Protein AF-A0A8C0TQQ3-F1 (afdb_monomer)

Foldseek 3Di:
DFECVVVGDDDDAQFHDNDQDPPGDDRVVSLVVSLVVVLVVLVVVVVVVDQQLDAEQEDAARSLLSSQQSLLPDQGAHVAYEREQYAPPPLVVDDQAERPHPHQAHAYEYEYECAAPRNHVVRSVVRLVSNVRHHPNVRRHYYYDYPDYRDDDLERVLLVVLVVVVVDPDAPVNCVVVVVLVVLVVSLVPYPDPNSVVSSVVVNVVVVVNVDPDDDDDDDDDDDDDDDDDDDDDDDDDDDDDDDDDDDDDDDDDDDDDDDDPDDPFQDDDPDPLLLVLLVLQLVLLPAPVLLVVLVARSSRLSSLLSVLLCVVVVDPDPVSVVLSVLLSCLSNDPVCVVLSNCSSNCVQPSNNSSPDDPLRSDDPVVNVVVVVVVVVVVVVVVPPPDDFQFFQPDQDPPPRHSGKGKDWAQPDDPPDDIKIWIARPPPRDIDIDDPPPPPVVVVVVVVVVVVVVVVVVVVVVVVVVVVVVVVVVVVVVVVVVVDPDDDDDDDDPPDPPPDDDD

Secondary structure (DSSP, 8-state):
-EEGGGTTEE-S-SS-B--SSTTS-B-HHHHHHHHHHHHHHHHHHHHTT--GGG-EEEEETHHHHHHHHHHHH-SSPPSEEEEES---TTTTTS-SS--SSTTTT-EEEEEEETT-SSS-HHHHHHHHHHHHHHS-GGGEEEEEETT--SS--SSHHHHHHHHHHHHS---HHHHHHH-HHHHHHHHHHH---HHHHHHHHHHHHHHHTTTS-S-------------------------------------------------PPPPPP---HHHHHHHHHHHHHHTGGGHHHHHT--HHHHHHHHHHHHHHHH-S-SHHHHHHHHHHHHHHT-TT-HHHHHHHHTTSS-HHHHHH--TTTTS-HHHHHHHHHHHHHHHHHHHT-PPP-EEESS---TTT----EEEEEE--S-TTSPPEEEEEETTT--EEEE---SHHHHHHHHHHHHHHHHHHHHHHHHHHHHHHHHHHHHHHHHHHHHH--------PPPS--SSSS--

Sequence (503 aa):
MPITLNMNMAMPSWFDIFGLSPDSQEDEPGIKQAAENVKALIEQEVKNGIPSNRIVLGGFSQGGALSLYTALTTQQKLAGVTALSCWLPLRTSFPQGPISGVNRDISILQCHGDCDFLVPLTFASLTAEKLKTLVNPANVTFKTYEGMMHGSCQQAGALDLLKELKNIPMTLELLQSTRIGMSVNAIRKQSTDEEVTSLAKSLIKSWKKLLDGPSTDKDPEEKKKDTAITSQNSPEAREESSSSGNVSSRKDETNARDTYVSSFPRAPSTSDSVRLKCREMLAAALRTGDDYVAIGADEEELGSQIEEAIYQEIRNTDMKYKNRVRSRISNLKDAKNPNLRKNVLCGNIPPDLFARMTAEEMASDELKEMRKNLTKEAIREHQMAKTGGTQTDLFTCGKCKKKNCTYTQVQTRSADEPMTTFVVCNECGNRWKTLMPVLPFVSKLLSQLLRYILKILFILFICLFICLFLFIYFRVCAHACASEGRETRRIRIPSRLYAECKG

pLDDT: mean 76.05, std 21.2, range [22.23, 97.75]

Radius of gyration: 41.13 Å; Cα contacts (8 Å, |Δi|>4): 546; chains: 1; bounding box: 115×80×123 Å

Mean predicted aligned error: 22.71 Å

Structure (mmCIF, N/CA/C/O backbone):
data_AF-A0A8C0TQQ3-F1
#
_entry.id   AF-A0A8C0TQQ3-F1
#
loop_
_atom_site.group_PDB
_atom_site.id
_atom_site.type_symbol
_atom_site.label_atom_id
_atom_site.label_alt_id
_atom_site.label_comp_id
_atom_site.label_asym_id
_atom_site.label_entity_id
_atom_site.label_seq_id
_atom_site.pdbx_PDB_ins_code
_atom_site.Cartn_x
_atom_site.Cartn_y
_atom_site.Cartn_z
_atom_site.occupancy
_atom_site.B_iso_or_equiv
_atom_site.auth_seq_id
_atom_site.auth_comp_id
_atom_site.auth_asym_id
_atom_site.auth_atom_id
_atom_site.pdbx_PDB_model_num
ATOM 1 N N . MET A 1 1 ? -5.286 13.405 -4.743 1.00 83.75 1 MET A N 1
ATOM 2 C CA . MET A 1 1 ? -4.590 14.705 -4.893 1.00 83.75 1 MET A CA 1
ATOM 3 C C . MET A 1 1 ? -3.505 14.566 -5.961 1.00 83.75 1 MET A C 1
ATOM 5 O O . MET A 1 1 ? -3.136 13.424 -6.229 1.00 83.75 1 MET A O 1
ATOM 9 N N . PRO A 1 2 ? -3.062 15.646 -6.630 1.00 80.38 2 PRO A N 1
ATOM 10 C CA . PRO A 1 2 ? -1.910 15.576 -7.536 1.00 80.38 2 PRO A CA 1
ATOM 11 C C . PRO A 1 2 ? -0.636 15.217 -6.761 1.00 80.38 2 PRO A C 1
ATOM 13 O O . PRO A 1 2 ? -0.508 15.622 -5.608 1.00 80.38 2 PRO A O 1
ATOM 16 N N . ILE A 1 3 ? 0.263 14.450 -7.388 1.00 84.00 3 ILE A N 1
ATOM 17 C CA . ILE A 1 3 ? 1.570 14.089 -6.821 1.00 84.00 3 ILE A CA 1
ATOM 18 C C . ILE A 1 3 ? 2.698 14.625 -7.697 1.00 84.00 3 ILE A C 1
ATOM 20 O O . ILE A 1 3 ? 2.837 14.206 -8.849 1.00 84.00 3 ILE A O 1
ATOM 24 N N . THR A 1 4 ? 3.515 15.521 -7.146 1.00 79.81 4 THR A N 1
ATOM 25 C CA . THR A 1 4 ? 4.608 16.222 -7.833 1.00 79.81 4 THR A CA 1
ATOM 26 C C . THR A 1 4 ? 5.614 15.243 -8.435 1.00 79.81 4 THR A C 1
ATOM 28 O O . THR A 1 4 ? 5.936 15.347 -9.620 1.00 79.81 4 THR A O 1
ATOM 31 N N . LEU A 1 5 ? 6.038 14.228 -7.674 1.00 77.69 5 LEU A N 1
ATOM 32 C CA . LEU A 1 5 ? 6.946 13.174 -8.144 1.00 77.69 5 LEU A CA 1
ATOM 33 C C . LEU A 1 5 ? 6.415 12.439 -9.386 1.00 77.69 5 LEU A C 1
ATOM 35 O O . LEU A 1 5 ? 7.189 12.028 -10.246 1.00 77.69 5 LEU A O 1
ATOM 39 N N . ASN A 1 6 ? 5.092 12.325 -9.511 1.00 79.88 6 ASN A N 1
ATOM 40 C CA . ASN A 1 6 ? 4.419 11.654 -10.621 1.00 79.88 6 ASN A CA 1
ATOM 41 C C . ASN A 1 6 ? 3.901 12.653 -11.664 1.00 79.88 6 ASN A C 1
ATOM 43 O O . ASN A 1 6 ? 2.828 12.458 -12.235 1.00 79.88 6 ASN A O 1
ATOM 47 N N . MET A 1 7 ? 4.641 13.740 -11.905 1.00 77.19 7 MET A N 1
ATOM 48 C CA . MET A 1 7 ? 4.287 14.779 -12.882 1.00 77.19 7 MET A CA 1
ATOM 49 C C . MET A 1 7 ? 2.891 15.383 -12.637 1.00 77.19 7 MET A C 1
ATOM 51 O O . MET A 1 7 ? 2.149 15.656 -13.579 1.00 77.19 7 MET A O 1
ATOM 55 N N . ASN A 1 8 ? 2.517 15.576 -11.367 1.00 77.75 8 ASN A N 1
ATOM 56 C CA . ASN A 1 8 ? 1.208 16.077 -10.925 1.00 77.75 8 ASN A CA 1
ATOM 57 C C . ASN A 1 8 ? 0.008 15.197 -11.307 1.00 77.75 8 ASN A C 1
ATOM 59 O O . ASN A 1 8 ? -1.135 15.664 -11.306 1.00 77.75 8 ASN A O 1
ATOM 63 N N . MET A 1 9 ? 0.227 13.911 -11.591 1.00 66.88 9 MET A N 1
ATOM 64 C CA . MET A 1 9 ? -0.867 12.971 -11.814 1.00 66.88 9 MET A CA 1
ATOM 65 C C . MET A 1 9 ? -1.731 12.846 -10.552 1.00 66.88 9 MET A C 1
ATOM 67 O O . MET A 1 9 ? -1.225 12.672 -9.442 1.00 66.88 9 MET A O 1
ATOM 71 N N . ALA A 1 10 ? -3.051 12.945 -10.718 1.00 78.94 10 ALA A N 1
ATOM 72 C CA . ALA A 1 10 ? -3.991 12.804 -9.616 1.00 78.94 10 ALA A CA 1
ATOM 73 C C . ALA A 1 10 ? -4.144 11.332 -9.221 1.00 78.94 10 ALA A C 1
ATOM 75 O O . ALA A 1 10 ? -4.545 10.502 -10.035 1.00 78.94 10 ALA A O 1
ATOM 76 N N . MET A 1 11 ? -3.880 11.022 -7.954 1.00 82.88 11 MET A N 1
ATOM 77 C CA . MET A 1 11 ? -4.029 9.673 -7.408 1.00 82.88 11 MET A CA 1
ATOM 78 C C . MET A 1 11 ? -4.477 9.695 -5.936 1.00 82.88 11 MET A C 1
ATOM 80 O O . MET A 1 11 ? -4.415 10.752 -5.286 1.00 82.88 11 MET A O 1
ATOM 84 N N . PRO A 1 12 ? -4.984 8.571 -5.393 1.00 82.44 12 PRO A N 1
ATOM 85 C CA . PRO A 1 12 ? -5.230 8.433 -3.962 1.00 82.44 12 PRO A CA 1
ATOM 86 C C . PRO A 1 12 ? -3.912 8.582 -3.197 1.00 82.44 12 PRO A C 1
ATOM 88 O O . PRO A 1 12 ? -2.973 7.825 -3.421 1.00 82.44 12 PRO A O 1
ATOM 91 N N . SER A 1 13 ? -3.837 9.592 -2.338 1.00 87.50 13 SER A N 1
ATOM 92 C CA . SER A 1 13 ? -2.651 9.917 -1.547 1.00 87.50 13 SER A CA 1
ATOM 93 C C . SER A 1 13 ? -3.068 10.756 -0.340 1.00 87.50 13 SER A C 1
ATOM 95 O O . SER A 1 13 ? -4.086 11.453 -0.397 1.00 87.50 13 SER A O 1
ATOM 97 N N . TRP A 1 14 ? -2.290 10.669 0.733 1.00 91.31 14 TRP A N 1
ATOM 98 C CA . TRP A 1 14 ? -2.452 11.419 1.976 1.00 91.31 14 TRP A CA 1
ATOM 99 C C . TRP A 1 14 ? -1.813 12.809 1.914 1.00 91.31 14 TRP A C 1
ATOM 101 O O . TRP A 1 14 ? -2.380 13.753 2.452 1.00 91.31 14 TRP A O 1
ATOM 111 N N . PHE A 1 15 ? -0.649 12.923 1.274 1.00 91.94 15 PHE A N 1
ATOM 112 C CA . PHE A 1 15 ? 0.123 14.162 1.114 1.00 91.94 15 PHE A CA 1
ATOM 113 C C . PHE A 1 15 ? 0.951 14.122 -0.183 1.00 91.94 15 PHE A C 1
ATOM 115 O O . PHE A 1 15 ? 0.999 13.085 -0.855 1.00 91.94 15 PHE A O 1
ATOM 122 N N . ASP A 1 16 ? 1.560 15.237 -0.581 1.00 88.06 16 ASP A N 1
ATOM 123 C CA . ASP A 1 16 ? 2.380 15.291 -1.791 1.00 88.06 16 ASP A CA 1
ATOM 124 C C . ASP A 1 16 ? 3.770 14.671 -1.564 1.00 88.06 16 ASP A C 1
ATOM 126 O O . ASP A 1 16 ? 4.318 14.674 -0.464 1.00 88.06 16 ASP A O 1
ATOM 130 N N . ILE A 1 17 ? 4.352 14.105 -2.615 1.00 83.75 17 ILE A N 1
ATOM 131 C CA . ILE A 1 17 ? 5.692 13.527 -2.599 1.00 83.75 17 ILE A CA 1
ATOM 132 C C . ILE A 1 17 ? 6.513 14.292 -3.628 1.00 83.75 17 ILE A C 1
ATOM 134 O O . ILE A 1 17 ? 6.210 14.245 -4.820 1.00 83.75 17 ILE A O 1
ATOM 138 N N . PHE A 1 18 ? 7.561 14.984 -3.179 1.00 82.75 18 PHE A N 1
ATOM 139 C CA . PHE A 1 18 ? 8.471 15.713 -4.069 1.00 82.75 18 PHE A CA 1
ATOM 140 C C . PHE A 1 18 ? 9.628 14.833 -4.563 1.00 82.75 18 PHE A C 1
ATOM 142 O O . PHE A 1 18 ? 10.133 15.034 -5.664 1.00 82.75 18 PHE A O 1
ATOM 149 N N . GLY A 1 19 ? 10.027 13.830 -3.777 1.00 73.94 19 GLY A N 1
ATOM 150 C CA . GLY A 1 19 ? 11.124 12.919 -4.092 1.00 73.94 19 GLY A CA 1
ATOM 151 C C . GLY A 1 19 ? 11.178 11.720 -3.146 1.00 73.94 19 GLY A C 1
ATOM 152 O O . GLY A 1 19 ? 10.563 11.731 -2.083 1.00 73.94 19 GLY A O 1
ATOM 153 N N . LEU A 1 20 ? 11.910 10.679 -3.552 1.00 67.62 20 LEU A N 1
ATOM 154 C CA . LEU A 1 20 ? 12.135 9.447 -2.777 1.00 67.62 20 LEU A CA 1
ATOM 155 C C . LEU A 1 20 ? 13.588 9.334 -2.278 1.00 67.62 20 LEU A C 1
ATOM 157 O O . LEU A 1 20 ? 14.078 8.233 -2.043 1.00 67.62 20 LEU A O 1
ATOM 161 N N . SER A 1 21 ? 14.309 10.456 -2.146 1.00 68.56 21 SER A N 1
ATOM 162 C CA . SER A 1 21 ? 15.651 10.478 -1.542 1.00 68.56 21 SER A CA 1
ATOM 163 C C . SER A 1 21 ? 15.599 10.978 -0.090 1.00 68.56 21 SER A C 1
ATOM 165 O O . SER A 1 21 ? 14.713 11.764 0.244 1.00 68.56 21 SER A O 1
ATOM 167 N N . PRO A 1 22 ? 16.536 10.568 0.791 1.00 66.06 22 PRO A N 1
ATOM 168 C CA . PRO A 1 22 ? 16.544 11.010 2.190 1.00 66.06 22 PRO A CA 1
ATOM 169 C C . PRO A 1 22 ? 16.655 12.530 2.352 1.00 66.06 22 PRO A C 1
ATOM 171 O O . PRO A 1 22 ? 16.214 13.071 3.368 1.00 66.06 22 PRO A O 1
ATOM 174 N N . ASP A 1 23 ? 17.243 13.194 1.359 1.00 73.31 23 ASP A N 1
ATOM 175 C CA . ASP A 1 23 ? 17.483 14.639 1.326 1.00 73.31 23 ASP A CA 1
ATOM 176 C C . ASP A 1 23 ? 16.428 15.389 0.500 1.00 73.31 23 ASP A C 1
ATOM 178 O O . ASP A 1 23 ? 16.514 16.605 0.333 1.00 73.31 23 ASP A O 1
ATOM 182 N N . SER A 1 24 ? 15.435 14.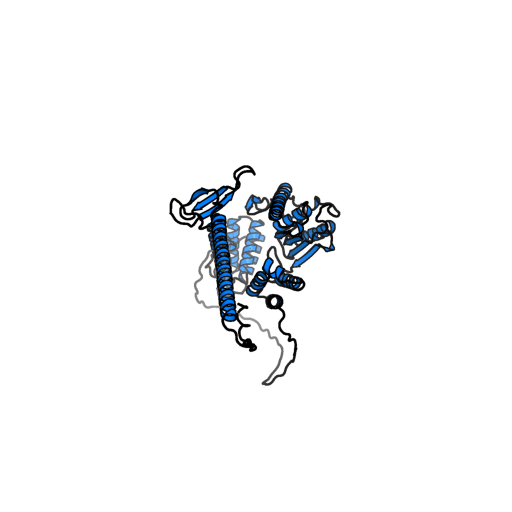674 -0.041 1.00 79.62 24 SER A N 1
ATOM 183 C CA . SER A 1 24 ? 14.310 15.297 -0.731 1.00 79.62 24 SER A CA 1
ATOM 184 C C . SER A 1 24 ? 13.514 16.152 0.248 1.00 79.62 24 SER A C 1
ATOM 186 O O . SER A 1 24 ? 13.294 15.770 1.398 1.00 79.62 24 SER A O 1
ATOM 188 N N . GLN A 1 25 ? 13.044 17.300 -0.231 1.00 85.44 25 GLN A N 1
ATOM 189 C CA . GLN A 1 25 ? 12.082 18.107 0.507 1.00 85.44 25 GLN A CA 1
ATOM 190 C C . GLN A 1 25 ? 10.802 17.290 0.755 1.00 85.44 25 GLN A C 1
ATOM 192 O O . GLN A 1 25 ? 10.347 16.557 -0.124 1.00 85.44 25 GLN A O 1
ATOM 197 N N . GLU A 1 26 ? 10.216 17.430 1.943 1.00 89.69 26 GLU A N 1
ATOM 198 C CA . GLU A 1 26 ? 8.953 16.786 2.315 1.00 89.69 26 GLU A CA 1
ATOM 199 C C . GLU A 1 26 ? 7.800 17.804 2.305 1.00 89.69 26 GLU A C 1
ATOM 201 O O . GLU A 1 26 ? 7.997 18.986 2.602 1.00 89.69 26 GLU A O 1
ATOM 206 N N . ASP A 1 27 ? 6.585 17.347 1.988 1.00 91.75 27 ASP A N 1
ATOM 207 C CA . ASP A 1 27 ? 5.353 18.145 2.065 1.00 91.75 27 ASP A CA 1
ATOM 208 C C . ASP A 1 27 ? 4.893 18.299 3.524 1.00 91.75 27 ASP A C 1
ATOM 210 O O . ASP A 1 27 ? 3.910 17.705 3.968 1.00 91.75 27 ASP A O 1
ATOM 214 N N . GLU A 1 28 ? 5.643 19.071 4.311 1.00 94.06 28 GLU A N 1
ATOM 215 C CA . GLU A 1 28 ? 5.346 19.294 5.728 1.00 94.06 28 GLU A CA 1
ATOM 216 C C . GLU A 1 28 ? 3.895 19.759 5.986 1.00 94.06 28 GLU A C 1
ATOM 218 O O . GLU A 1 28 ? 3.251 19.184 6.874 1.00 94.06 28 GLU A O 1
ATOM 223 N N . PRO A 1 29 ? 3.334 20.739 5.243 1.00 94.81 29 PRO A N 1
ATOM 224 C CA . PRO A 1 29 ? 1.943 21.147 5.420 1.00 94.81 29 PRO A CA 1
ATOM 225 C C . PRO A 1 29 ? 0.954 20.012 5.140 1.00 94.81 29 PRO A C 1
ATOM 227 O O . PRO A 1 29 ? 0.039 19.798 5.939 1.00 94.81 29 PRO A O 1
ATOM 230 N N . GLY A 1 30 ? 1.141 19.259 4.049 1.00 94.75 30 GLY A N 1
ATOM 231 C CA . GLY A 1 30 ? 0.262 18.144 3.705 1.00 94.75 30 GLY A CA 1
ATOM 232 C C . GLY A 1 30 ? 0.338 17.001 4.711 1.00 94.75 30 GLY A C 1
ATOM 233 O O . GLY A 1 30 ? -0.696 16.476 5.118 1.00 94.75 30 GLY A O 1
ATOM 234 N N . ILE A 1 31 ? 1.536 16.665 5.195 1.00 95.50 31 ILE A N 1
ATOM 235 C CA . ILE A 1 31 ? 1.746 15.633 6.222 1.00 95.50 31 ILE A CA 1
ATOM 236 C C . ILE A 1 31 ? 1.037 16.022 7.522 1.00 95.50 31 ILE A C 1
ATOM 238 O O . ILE A 1 31 ? 0.307 15.210 8.094 1.00 95.50 31 ILE A O 1
ATOM 242 N N . LYS A 1 32 ? 1.202 17.273 7.974 1.00 96.00 32 LYS A N 1
ATOM 243 C CA . LYS A 1 32 ? 0.522 17.790 9.170 1.00 96.00 32 LYS A CA 1
ATOM 244 C C . LYS A 1 32 ? -0.995 17.765 9.007 1.00 96.00 32 LYS A C 1
ATOM 246 O O . LYS A 1 32 ? -1.687 17.269 9.891 1.00 96.00 32 LYS A O 1
ATOM 251 N N . GLN A 1 33 ? -1.513 18.221 7.867 1.00 96.00 33 GLN A N 1
ATOM 252 C CA . GLN A 1 33 ? -2.950 18.205 7.591 1.00 96.00 33 GLN A CA 1
ATOM 253 C C . GLN A 1 33 ? -3.516 16.778 7.552 1.00 96.00 33 GLN A C 1
ATOM 255 O O . GLN A 1 33 ? -4.576 16.511 8.119 1.00 96.00 33 GLN A O 1
ATOM 260 N N . ALA A 1 34 ? -2.810 15.845 6.912 1.00 96.19 34 ALA A N 1
ATOM 261 C CA . ALA A 1 34 ? -3.196 14.441 6.881 1.00 96.19 34 ALA A CA 1
ATOM 262 C C . ALA A 1 34 ? -3.199 13.829 8.288 1.00 96.19 34 ALA A C 1
ATOM 264 O O . ALA A 1 34 ? -4.091 13.047 8.618 1.00 96.19 34 ALA A O 1
ATOM 265 N N . ALA A 1 35 ? -2.242 14.212 9.137 1.00 96.62 35 ALA A N 1
ATOM 266 C CA . ALA A 1 35 ? -2.162 13.730 10.509 1.00 96.62 35 ALA A CA 1
ATOM 267 C C . ALA A 1 35 ? -3.340 14.237 11.348 1.00 96.62 35 ALA A C 1
ATOM 269 O O . ALA A 1 35 ? -3.917 13.462 12.107 1.00 96.62 35 ALA A O 1
ATOM 270 N N . GLU A 1 36 ? -3.754 15.496 11.174 1.00 96.75 36 GLU A N 1
ATOM 271 C CA . GLU A 1 36 ? -4.960 16.030 11.822 1.00 96.75 36 GLU A CA 1
ATOM 272 C C . GLU A 1 36 ? -6.228 15.281 11.394 1.00 96.75 36 GLU A C 1
ATOM 274 O O . GLU A 1 36 ? -7.074 14.976 12.234 1.00 96.75 36 GLU A O 1
ATOM 279 N N . ASN A 1 37 ? -6.334 14.875 10.124 1.00 95.44 37 ASN A N 1
ATOM 280 C CA . ASN A 1 37 ? -7.456 14.047 9.673 1.00 95.44 37 ASN A CA 1
ATOM 281 C C . ASN A 1 37 ? -7.489 12.694 10.409 1.00 95.44 37 ASN A C 1
ATOM 283 O O . ASN A 1 37 ? -8.553 12.245 10.832 1.00 95.44 37 ASN A O 1
ATOM 287 N N . VAL A 1 38 ? -6.332 12.051 10.607 1.00 96.19 38 VAL A N 1
ATOM 288 C CA . VAL A 1 38 ? -6.246 10.794 11.371 1.00 96.19 38 VAL A CA 1
ATOM 289 C C . VAL A 1 38 ? -6.544 11.029 12.855 1.00 96.19 38 VAL A C 1
ATOM 291 O O . VAL A 1 38 ? -7.261 10.233 13.458 1.00 96.19 38 VAL A O 1
ATOM 294 N N . LYS A 1 39 ? -6.078 12.133 13.453 1.00 95.88 39 LYS A N 1
ATOM 295 C CA . LYS A 1 39 ? -6.419 12.501 14.841 1.00 95.88 39 LYS A CA 1
ATOM 296 C C . LYS A 1 39 ? -7.923 12.697 15.026 1.00 95.88 39 LYS A C 1
ATOM 298 O O . LYS A 1 39 ? -8.470 12.194 16.004 1.00 95.88 39 LYS A O 1
ATOM 303 N N . ALA A 1 40 ? -8.599 13.328 14.068 1.00 95.44 40 ALA A N 1
ATOM 304 C CA . ALA A 1 40 ? -10.052 13.479 14.089 1.00 95.44 40 ALA A CA 1
ATOM 305 C C . ALA A 1 40 ? -10.780 12.121 14.047 1.00 95.44 40 ALA A C 1
ATOM 307 O O . ALA A 1 40 ? -11.767 11.932 14.758 1.00 95.44 40 ALA A O 1
ATOM 308 N N . LEU A 1 41 ? -10.270 11.149 13.279 1.00 95.44 41 LEU A N 1
ATOM 309 C CA . LEU A 1 41 ? -10.802 9.780 13.283 1.00 95.44 41 LEU A CA 1
ATOM 310 C C . LEU A 1 41 ? -10.602 9.098 14.642 1.00 95.44 41 LEU A C 1
ATOM 312 O O . LEU A 1 41 ? -11.531 8.486 15.158 1.00 95.44 41 LEU A O 1
ATOM 316 N N . ILE A 1 42 ? -9.428 9.251 15.263 1.00 95.06 42 ILE A N 1
ATOM 317 C CA . ILE A 1 42 ? -9.167 8.726 16.614 1.00 95.06 42 ILE A CA 1
ATOM 318 C C . ILE A 1 42 ? -10.163 9.326 17.615 1.00 95.06 42 ILE A C 1
ATOM 320 O O . ILE A 1 42 ? -10.761 8.597 18.402 1.00 95.06 42 ILE A O 1
ATOM 324 N N . GLU A 1 43 ? -10.386 10.641 17.579 1.00 94.94 43 GLU A N 1
ATOM 325 C CA . GLU A 1 43 ? -11.382 11.303 18.429 1.00 94.94 43 GLU A CA 1
ATOM 326 C C . GLU A 1 43 ? -12.801 10.789 18.198 1.00 94.94 43 GLU A C 1
ATOM 328 O O . GLU A 1 43 ? -13.567 10.646 19.152 1.00 94.94 43 GLU A O 1
ATOM 333 N N . GLN A 1 44 ? -13.165 10.512 16.948 1.00 94.38 44 GLN A N 1
ATOM 334 C CA . GLN A 1 44 ? -14.466 9.951 16.615 1.00 94.38 44 GLN A CA 1
ATOM 335 C C . GLN A 1 44 ? -14.636 8.541 17.194 1.00 94.38 44 GLN A C 1
ATOM 337 O O . GLN A 1 44 ? -15.667 8.265 17.804 1.00 94.38 44 GLN A O 1
ATOM 342 N N . GLU A 1 45 ? -13.628 7.674 17.084 1.00 94.19 45 GLU A N 1
ATOM 343 C CA . GLU A 1 45 ? -13.671 6.333 17.683 1.00 94.19 45 GLU A CA 1
ATOM 344 C C . GLU A 1 45 ? -13.747 6.388 19.214 1.00 94.19 45 GLU A C 1
ATOM 346 O O . GLU A 1 45 ? -14.497 5.631 19.838 1.00 94.19 45 GLU A O 1
ATOM 351 N N . VAL A 1 46 ? -13.062 7.354 19.828 1.00 94.31 46 VAL A N 1
ATOM 352 C CA . VAL A 1 46 ? -13.176 7.611 21.269 1.00 94.31 46 VAL A CA 1
ATOM 353 C C . VAL A 1 46 ? -14.578 8.069 21.653 1.00 94.31 46 VAL A C 1
ATOM 355 O O . VAL A 1 46 ? -15.139 7.560 22.624 1.00 94.31 46 VAL A O 1
ATOM 358 N N . LYS A 1 47 ? -15.197 8.960 20.870 1.00 94.25 47 LYS A N 1
ATOM 359 C CA . LYS A 1 47 ? -16.600 9.368 21.064 1.00 94.25 47 LYS A CA 1
ATOM 360 C C . LYS A 1 47 ? -17.576 8.204 20.884 1.00 94.25 47 LYS A C 1
ATOM 362 O O . LYS A 1 47 ? -18.587 8.157 21.578 1.00 94.25 47 LYS A O 1
ATOM 367 N N . ASN A 1 48 ? -17.254 7.245 20.018 1.00 93.31 48 ASN A N 1
ATOM 368 C CA . ASN A 1 48 ? -18.023 6.011 19.838 1.00 93.31 48 ASN A CA 1
ATOM 369 C C . ASN A 1 48 ? -17.834 5.003 20.990 1.00 93.31 48 ASN A C 1
ATOM 371 O O . ASN A 1 48 ? -18.448 3.936 20.980 1.00 93.31 48 ASN A O 1
ATOM 375 N N . GLY A 1 49 ? -17.014 5.333 21.994 1.00 91.75 49 GLY A N 1
ATOM 376 C CA . GLY A 1 49 ? -16.813 4.531 23.197 1.00 91.75 49 GLY A CA 1
ATOM 377 C C . GLY A 1 49 ? -15.620 3.580 23.138 1.00 91.75 49 GLY A C 1
ATOM 378 O O . GLY A 1 49 ? -15.483 2.755 24.039 1.00 91.75 49 GLY A O 1
ATOM 379 N N . ILE A 1 50 ? -14.751 3.674 22.123 1.00 92.56 50 ILE A N 1
ATOM 380 C CA . ILE A 1 50 ? -13.503 2.900 22.057 1.00 92.56 50 ILE A CA 1
ATOM 381 C C . ILE A 1 50 ? -12.396 3.692 22.764 1.00 92.56 50 ILE A C 1
ATOM 383 O O . ILE A 1 50 ? -11.966 4.721 22.251 1.00 92.56 50 ILE A O 1
ATOM 387 N N . PRO A 1 51 ? -11.876 3.240 23.918 1.00 93.62 51 PRO A N 1
ATOM 388 C CA . PRO A 1 51 ? -10.792 3.941 24.599 1.00 93.62 51 PRO A CA 1
ATOM 389 C C . PRO A 1 51 ? -9.556 4.078 23.699 1.00 93.62 51 PRO A C 1
ATOM 391 O O . PRO A 1 51 ? -9.167 3.119 23.031 1.00 93.62 51 PRO A O 1
ATOM 394 N N . SER A 1 52 ? -8.894 5.237 23.716 1.00 93.19 52 SER A N 1
ATOM 395 C CA . SER A 1 52 ? -7.732 5.510 22.852 1.00 93.19 52 SER A CA 1
ATOM 396 C C . SER A 1 52 ? -6.579 4.526 23.063 1.00 93.19 52 SER A C 1
ATOM 398 O O . SER A 1 52 ? -5.945 4.094 22.102 1.00 93.19 52 SER A O 1
ATOM 400 N N . ASN A 1 53 ? -6.388 4.044 24.294 1.00 94.62 53 ASN A N 1
ATOM 401 C CA . ASN A 1 53 ? -5.406 3.011 24.633 1.00 94.62 53 ASN A CA 1
ATOM 402 C C . ASN A 1 53 ? -5.743 1.608 24.083 1.00 94.62 53 ASN A C 1
ATOM 404 O O . ASN A 1 53 ? -5.002 0.664 24.351 1.00 94.62 53 ASN A O 1
ATOM 408 N N . ARG A 1 54 ? -6.846 1.455 23.339 1.00 93.62 54 ARG A N 1
ATOM 409 C CA . ARG A 1 54 ? -7.203 0.256 22.564 1.00 93.62 54 ARG A CA 1
ATOM 410 C C . ARG A 1 54 ? -7.134 0.481 21.051 1.00 93.62 54 AR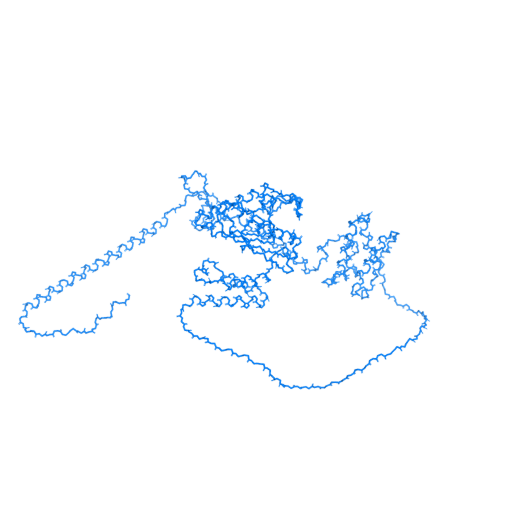G A C 1
ATOM 412 O O . ARG A 1 54 ? -7.463 -0.430 20.296 1.00 93.62 54 ARG A O 1
ATOM 419 N N . ILE A 1 55 ? -6.707 1.662 20.609 1.00 96.00 55 ILE A N 1
ATOM 420 C CA . ILE A 1 55 ? -6.595 2.019 19.195 1.00 96.00 55 ILE A CA 1
ATOM 421 C C . ILE A 1 55 ? -5.156 1.793 18.733 1.00 96.00 55 ILE A C 1
ATOM 423 O O . ILE A 1 55 ? -4.211 2.329 19.314 1.00 96.00 55 ILE A O 1
ATOM 427 N N . VAL A 1 56 ? -5.002 1.004 17.671 1.00 96.38 56 VAL A N 1
ATOM 428 C CA . VAL A 1 56 ? -3.733 0.800 16.964 1.00 96.38 56 VAL A CA 1
ATOM 429 C C . VAL A 1 56 ? -3.811 1.537 15.635 1.00 96.38 56 VAL A C 1
ATOM 431 O O . VAL A 1 56 ? -4.776 1.359 14.893 1.00 96.38 56 VAL A O 1
ATOM 434 N N . LEU A 1 57 ? -2.796 2.341 15.325 1.00 97.19 57 LEU A N 1
ATOM 435 C CA . LEU A 1 57 ? -2.652 2.927 13.993 1.00 97.19 57 LEU A CA 1
ATOM 436 C C . LEU A 1 57 ? -1.796 2.017 13.129 1.00 97.19 57 LEU A C 1
ATOM 438 O O . LEU A 1 57 ? -0.801 1.464 13.590 1.00 97.19 57 LEU A O 1
ATOM 442 N N . GLY A 1 58 ? -2.143 1.875 11.860 1.00 96.12 58 GLY A N 1
ATOM 443 C CA . GLY A 1 58 ? -1.273 1.154 10.956 1.00 96.12 58 GLY A CA 1
ATOM 444 C C . GLY A 1 58 ? -1.516 1.478 9.504 1.00 96.12 58 GLY A C 1
ATOM 445 O O . GLY A 1 58 ? -2.601 1.908 9.111 1.00 96.12 58 GLY A O 1
ATOM 446 N N . GLY A 1 59 ? -0.481 1.259 8.704 1.00 94.31 59 GLY A N 1
ATOM 447 C CA . GLY A 1 59 ? -0.548 1.535 7.284 1.00 94.31 59 GLY A CA 1
ATOM 448 C C . GLY A 1 59 ? 0.661 1.035 6.515 1.00 94.31 59 GLY A C 1
ATOM 449 O O . GLY A 1 59 ? 1.689 0.663 7.081 1.00 94.31 59 GLY A O 1
ATOM 450 N N . PHE A 1 60 ? 0.497 1.051 5.197 1.00 93.00 60 PHE A N 1
ATOM 451 C CA . PHE A 1 60 ? 1.506 0.675 4.220 1.00 93.00 60 PHE A CA 1
ATOM 452 C C . PHE A 1 60 ? 2.029 1.917 3.498 1.00 93.00 60 PHE A C 1
ATOM 454 O O . PHE A 1 60 ? 1.243 2.818 3.187 1.00 93.00 60 PHE A O 1
ATOM 461 N N . SER A 1 61 ? 3.334 1.967 3.222 1.00 92.69 61 SER A N 1
ATOM 462 C CA . SER A 1 61 ? 3.974 3.066 2.495 1.00 92.69 61 SER A CA 1
ATOM 463 C C . SER A 1 61 ? 3.640 4.418 3.136 1.00 92.69 61 SER A C 1
ATOM 465 O O . SER A 1 61 ? 3.831 4.597 4.342 1.00 92.69 61 SER A O 1
ATOM 467 N N . GLN A 1 62 ? 3.070 5.356 2.386 1.00 92.50 62 GLN A N 1
ATOM 468 C CA . GLN A 1 62 ? 2.649 6.654 2.908 1.00 92.50 62 GLN A CA 1
ATOM 469 C C . GLN A 1 62 ? 1.693 6.562 4.113 1.00 92.50 62 GLN A C 1
ATOM 471 O O . GLN A 1 62 ? 1.784 7.361 5.043 1.00 92.50 62 GLN A O 1
ATOM 476 N N . GLY A 1 63 ? 0.803 5.565 4.146 1.00 94.69 63 GLY A N 1
ATOM 477 C CA . GLY A 1 63 ? -0.090 5.351 5.288 1.00 94.69 63 GLY A CA 1
ATOM 478 C C . GLY A 1 63 ? 0.658 4.898 6.546 1.00 94.69 63 GLY A C 1
ATOM 479 O O . GLY A 1 63 ? 0.277 5.261 7.659 1.00 94.69 63 GLY A O 1
ATOM 480 N N . GLY A 1 64 ? 1.745 4.138 6.385 1.00 95.19 64 GLY A N 1
ATOM 481 C CA . GLY A 1 64 ? 2.630 3.754 7.489 1.00 95.19 64 GLY A CA 1
ATOM 482 C C . GLY A 1 64 ? 3.408 4.955 8.024 1.00 95.19 64 GLY A C 1
ATOM 483 O O . GLY A 1 64 ? 3.447 5.177 9.234 1.00 95.19 64 GLY A O 1
ATOM 484 N N . ALA A 1 65 ? 3.920 5.791 7.115 1.00 95.06 65 ALA A N 1
ATOM 485 C CA . ALA A 1 65 ? 4.582 7.050 7.451 1.00 95.06 65 ALA A CA 1
ATOM 486 C C . ALA A 1 65 ? 3.658 7.979 8.252 1.00 95.06 65 ALA A C 1
ATOM 488 O O . ALA A 1 65 ? 4.027 8.490 9.313 1.00 95.06 65 ALA A O 1
ATOM 489 N N . LEU A 1 66 ? 2.413 8.119 7.792 1.00 96.56 66 LEU A N 1
ATOM 490 C CA . LEU A 1 66 ? 1.396 8.907 8.474 1.00 96.56 66 LEU A CA 1
ATOM 491 C C . LEU A 1 66 ? 1.018 8.323 9.842 1.00 96.56 66 LEU A C 1
ATOM 493 O O . LEU A 1 66 ? 0.831 9.079 10.796 1.00 96.56 66 LEU A O 1
ATOM 497 N N . SER A 1 67 ? 0.935 6.995 9.957 1.00 97.38 67 SER A N 1
ATOM 498 C CA . SER A 1 67 ? 0.632 6.309 11.221 1.00 97.38 67 SER A CA 1
ATOM 499 C C . SER A 1 67 ? 1.705 6.574 12.277 1.00 97.38 67 SER A C 1
ATOM 501 O O . SER A 1 67 ? 1.370 6.918 13.411 1.00 97.38 67 SER A O 1
ATOM 503 N N . LEU A 1 68 ? 2.987 6.483 11.898 1.00 96.75 68 LEU A N 1
ATOM 504 C CA . LEU A 1 68 ? 4.116 6.803 12.778 1.00 96.75 68 LEU A CA 1
ATOM 505 C C . LEU A 1 68 ? 4.074 8.267 13.225 1.00 96.75 68 LEU A C 1
ATOM 507 O O . LEU A 1 68 ? 4.084 8.549 14.422 1.00 96.75 68 LEU A O 1
ATOM 511 N N . TYR A 1 69 ? 3.972 9.200 12.276 1.00 96.44 69 TYR A N 1
ATOM 512 C CA . TYR A 1 69 ? 3.947 10.630 12.583 1.00 96.44 69 TYR A CA 1
ATOM 513 C C . TYR A 1 69 ? 2.770 11.009 13.487 1.00 96.44 69 TYR A C 1
ATOM 515 O O . TYR A 1 69 ? 2.933 11.724 14.478 1.00 96.44 69 TYR A O 1
ATOM 523 N N . THR A 1 70 ? 1.579 10.490 13.186 1.00 96.50 70 THR A N 1
ATOM 524 C CA . THR A 1 70 ? 0.370 10.770 13.965 1.00 96.50 70 THR A CA 1
ATOM 525 C C . THR A 1 70 ? 0.494 10.233 15.386 1.00 96.50 70 THR A C 1
ATOM 527 O O . THR A 1 70 ? 0.178 10.947 16.335 1.00 96.50 70 THR A O 1
ATOM 530 N N . ALA A 1 71 ? 1.000 9.009 15.558 1.00 95.75 71 ALA A N 1
ATOM 531 C CA . ALA A 1 71 ? 1.167 8.410 16.878 1.00 95.75 71 ALA A CA 1
ATOM 532 C C . ALA A 1 71 ? 2.184 9.157 17.755 1.00 95.75 71 ALA A C 1
ATOM 534 O O . ALA A 1 71 ? 1.974 9.297 18.960 1.00 95.75 71 ALA A O 1
ATOM 535 N N . LEU A 1 72 ? 3.261 9.673 17.158 1.00 94.50 72 LEU A N 1
ATOM 536 C CA . LEU A 1 72 ? 4.298 10.415 17.880 1.00 94.50 72 LEU A CA 1
ATOM 537 C C . LEU A 1 72 ? 3.892 11.860 18.215 1.00 94.50 72 LEU A C 1
ATOM 539 O O . LEU A 1 72 ? 4.467 12.452 19.126 1.00 94.50 72 LEU A O 1
ATOM 543 N N . THR A 1 73 ? 2.920 12.433 17.498 1.00 93.69 73 THR A N 1
ATOM 544 C CA . THR A 1 73 ? 2.497 13.840 17.661 1.00 93.69 73 THR A CA 1
ATOM 545 C C . THR A 1 73 ? 1.121 14.016 18.303 1.00 93.69 73 THR A C 1
ATOM 547 O O . THR A 1 73 ? 0.756 15.131 18.683 1.00 93.69 73 THR A O 1
ATOM 550 N N . THR A 1 74 ? 0.326 12.952 18.418 1.00 93.00 74 THR A N 1
ATOM 551 C CA . THR A 1 74 ? -0.984 13.009 19.073 1.00 93.00 74 THR A CA 1
ATOM 552 C C . THR A 1 74 ? -0.860 13.141 20.593 1.00 93.00 74 THR A C 1
ATOM 554 O O . THR A 1 74 ? 0.078 12.639 21.212 1.00 93.00 74 THR A O 1
ATOM 557 N N . GLN A 1 75 ? -1.852 13.793 21.202 1.00 91.44 75 GLN A N 1
ATOM 558 C CA . GLN A 1 75 ? -1.992 13.908 22.658 1.00 91.44 75 GLN A CA 1
ATOM 559 C C . GLN A 1 75 ? -2.804 12.757 23.265 1.00 91.44 75 GLN A C 1
ATOM 561 O O . GLN A 1 75 ? -2.965 12.678 24.481 1.00 91.44 75 GLN A O 1
ATOM 566 N N . GLN A 1 76 ? -3.324 11.852 22.431 1.00 91.38 76 GLN A N 1
ATOM 567 C CA . GLN A 1 76 ? -4.053 10.677 22.888 1.00 91.38 76 GLN A CA 1
ATOM 568 C C . GLN A 1 76 ? -3.121 9.477 23.038 1.00 91.38 76 GLN A C 1
ATOM 570 O O . GLN A 1 76 ? -2.348 9.163 22.132 1.00 91.38 76 GLN A O 1
ATOM 575 N N . LYS A 1 77 ? -3.215 8.781 24.175 1.00 94.62 77 LYS A N 1
ATOM 576 C CA . LYS A 1 77 ? -2.453 7.552 24.397 1.00 94.62 77 LYS A CA 1
ATOM 577 C C . LYS A 1 77 ? -3.000 6.445 23.502 1.00 94.62 77 LYS A C 1
ATOM 579 O O . LYS A 1 77 ? -4.167 6.097 23.633 1.00 94.62 77 LYS A O 1
ATOM 584 N N . LEU A 1 78 ? -2.165 5.887 22.636 1.00 96.50 78 LEU A N 1
ATOM 585 C CA . LEU A 1 78 ? -2.539 4.814 21.714 1.00 96.50 78 LEU A CA 1
ATOM 586 C C . LEU A 1 78 ? -2.032 3.454 22.201 1.00 96.50 78 LEU A C 1
ATOM 588 O O . LEU A 1 78 ? -1.109 3.373 23.012 1.00 96.50 78 LEU A O 1
ATOM 592 N N . ALA A 1 79 ? -2.644 2.380 21.702 1.00 95.50 79 ALA A N 1
ATOM 593 C CA . ALA A 1 79 ? -2.228 1.010 22.000 1.00 95.50 79 ALA A CA 1
ATOM 594 C C . ALA A 1 79 ? -0.913 0.642 21.298 1.00 95.50 79 ALA A C 1
ATOM 596 O O . ALA A 1 79 ? -0.078 -0.056 21.866 1.00 95.50 79 ALA A O 1
ATOM 597 N N . GLY A 1 80 ? -0.735 1.092 20.054 1.00 96.69 80 GLY A N 1
ATOM 598 C CA . GLY A 1 80 ? 0.430 0.730 19.258 1.00 96.69 80 GLY A CA 1
ATOM 599 C C . GLY A 1 80 ? 0.405 1.274 17.835 1.00 96.69 80 GLY A C 1
ATOM 600 O O . GLY A 1 80 ? -0.576 1.886 17.404 1.00 96.69 80 GLY A O 1
ATOM 601 N N . VAL A 1 81 ? 1.487 1.011 17.102 1.00 97.75 81 VAL A N 1
ATOM 602 C CA . VAL A 1 81 ? 1.627 1.332 15.679 1.00 97.75 81 VAL A CA 1
ATOM 603 C C . VAL A 1 81 ? 2.118 0.118 14.898 1.00 97.75 81 VAL A C 1
ATOM 605 O O . VAL A 1 81 ? 3.039 -0.566 15.332 1.00 97.75 81 VAL A O 1
ATOM 608 N N . THR A 1 82 ? 1.531 -0.131 13.728 1.00 96.62 82 THR A N 1
ATOM 609 C CA . THR A 1 82 ? 2.043 -1.086 12.735 1.00 96.62 82 THR A CA 1
ATOM 610 C C . THR A 1 82 ? 2.425 -0.354 11.452 1.00 96.62 82 THR A C 1
ATOM 612 O O . THR A 1 82 ? 1.569 0.154 10.731 1.00 96.62 82 THR A O 1
ATOM 615 N N . ALA A 1 83 ? 3.716 -0.293 11.161 1.00 96.25 83 ALA A N 1
ATOM 616 C CA . ALA A 1 83 ? 4.289 0.500 10.085 1.00 96.25 83 ALA A CA 1
ATOM 617 C C . ALA A 1 83 ? 4.906 -0.431 9.028 1.00 96.25 83 ALA A C 1
ATOM 619 O O . ALA A 1 83 ? 5.866 -1.145 9.315 1.00 96.25 83 ALA A O 1
ATOM 620 N N . LEU A 1 84 ? 4.327 -0.475 7.825 1.00 94.62 84 LEU A N 1
ATOM 621 C CA . LEU A 1 84 ? 4.708 -1.424 6.772 1.00 94.62 84 LEU A CA 1
ATOM 622 C C . LEU A 1 84 ? 5.313 -0.687 5.572 1.00 94.62 84 LEU A C 1
ATOM 624 O O . LEU A 1 84 ? 4.691 0.242 5.056 1.00 94.62 84 LEU A O 1
ATOM 628 N N . SER A 1 85 ? 6.482 -1.120 5.095 1.00 93.00 85 SER A N 1
ATOM 629 C CA . SER A 1 85 ? 7.142 -0.577 3.893 1.00 93.00 85 SER A CA 1
ATOM 630 C C . SER A 1 85 ? 7.194 0.957 3.849 1.00 93.00 85 SER A C 1
ATOM 632 O O . SER A 1 85 ? 6.827 1.566 2.847 1.00 93.00 85 SER A O 1
ATOM 634 N N . CYS A 1 86 ? 7.578 1.608 4.949 1.00 93.56 86 CYS A N 1
ATOM 635 C CA . CYS A 1 86 ? 7.444 3.058 5.114 1.00 93.56 86 CYS A CA 1
ATOM 636 C C . CYS A 1 86 ? 8.665 3.719 5.770 1.00 93.56 86 CYS A C 1
ATOM 638 O O . CYS A 1 86 ? 9.634 3.060 6.142 1.00 93.56 86 CYS A O 1
ATOM 640 N N . TRP A 1 87 ? 8.588 5.039 5.941 1.00 93.56 87 TRP A N 1
ATOM 641 C CA . TRP A 1 87 ? 9.593 5.874 6.601 1.00 93.56 87 TRP A CA 1
ATOM 642 C C . TRP A 1 87 ? 8.944 6.759 7.672 1.00 93.56 87 TRP A C 1
ATOM 644 O O . TRP A 1 87 ? 7.736 6.974 7.640 1.00 93.56 87 TRP A O 1
ATOM 654 N N . LEU A 1 88 ? 9.725 7.285 8.618 1.00 94.69 88 LEU A N 1
ATOM 655 C CA . LEU A 1 88 ? 9.276 8.349 9.520 1.00 94.69 88 LEU A CA 1
ATOM 656 C C . LEU A 1 88 ? 9.416 9.704 8.807 1.00 94.69 88 LEU A C 1
ATOM 658 O O . LEU A 1 88 ? 10.551 10.138 8.580 1.00 94.69 88 LEU A O 1
ATOM 662 N N . PRO A 1 89 ? 8.307 10.382 8.465 1.00 93.50 89 PRO A N 1
ATOM 663 C CA . PRO A 1 89 ? 8.381 11.673 7.805 1.00 93.50 89 PRO A CA 1
ATOM 664 C C . PRO A 1 89 ? 8.767 12.770 8.797 1.00 93.50 89 PRO A C 1
ATOM 666 O O . PRO A 1 89 ? 8.544 12.644 10.005 1.00 93.50 89 PRO A O 1
ATOM 669 N N . LEU A 1 90 ? 9.331 13.862 8.284 1.00 91.88 90 LEU A N 1
ATOM 670 C CA . LEU A 1 90 ? 9.761 15.026 9.062 1.00 91.88 90 LEU A CA 1
ATOM 671 C C . LEU A 1 90 ? 10.725 14.646 10.196 1.00 91.88 90 LEU A C 1
ATOM 673 O O . LEU A 1 90 ? 10.720 15.253 11.269 1.00 91.88 90 LEU A O 1
ATOM 677 N N . ARG A 1 91 ? 11.568 13.629 9.975 1.00 89.12 91 ARG A N 1
ATOM 678 C CA . ARG A 1 91 ? 12.474 13.048 10.987 1.00 89.12 91 ARG A CA 1
ATOM 679 C C . ARG A 1 91 ? 13.360 14.078 11.697 1.00 89.12 91 ARG A C 1
ATOM 681 O O . ARG A 1 91 ? 13.723 13.880 12.854 1.00 89.12 91 ARG A O 1
ATOM 688 N N . THR A 1 92 ? 13.710 15.158 11.000 1.00 87.94 92 THR A N 1
ATOM 689 C CA . THR A 1 92 ? 14.543 16.269 11.483 1.00 87.94 92 THR A CA 1
ATOM 690 C C . THR A 1 92 ? 13.794 17.222 12.415 1.00 87.94 92 THR A C 1
ATOM 692 O O . THR A 1 92 ? 14.432 17.904 13.210 1.00 87.94 92 THR A O 1
ATOM 695 N N . SER A 1 93 ? 12.459 17.253 12.348 1.00 89.38 93 SER A N 1
ATOM 696 C CA . SER A 1 93 ? 11.602 18.051 13.239 1.00 89.38 93 SER A CA 1
ATOM 697 C C . SER A 1 93 ? 11.440 17.430 14.632 1.00 89.38 93 SER A C 1
ATOM 699 O O . SER A 1 93 ? 11.060 18.117 15.579 1.00 89.38 93 SER A O 1
ATOM 701 N N . PHE A 1 94 ? 11.748 16.137 14.778 1.00 91.06 94 PHE A N 1
ATOM 702 C CA . PHE A 1 94 ? 11.695 15.441 16.058 1.00 91.06 94 PHE A CA 1
ATOM 703 C C . PHE A 1 94 ? 12.956 15.686 16.902 1.00 91.06 94 PHE A C 1
ATOM 705 O O . PHE A 1 94 ? 14.059 15.797 16.356 1.00 91.06 94 PHE A O 1
ATOM 712 N N . PRO A 1 95 ? 12.829 15.704 18.244 1.00 88.75 95 PRO A N 1
ATOM 713 C CA . PRO A 1 95 ? 13.967 15.890 19.139 1.00 88.75 95 PRO A CA 1
ATOM 714 C C . PRO A 1 95 ? 15.027 14.795 18.957 1.00 88.75 95 PRO A C 1
ATOM 716 O O . PRO A 1 95 ? 14.766 13.715 18.422 1.00 88.75 95 PRO A O 1
ATOM 719 N N . GLN A 1 96 ? 16.253 15.062 19.410 1.00 82.06 96 GLN A N 1
ATOM 720 C CA . GLN A 1 96 ? 17.317 14.047 19.402 1.00 82.06 96 GLN A CA 1
ATOM 721 C C . GLN A 1 96 ? 17.130 12.978 20.488 1.00 82.06 96 GLN A C 1
ATOM 723 O O . GLN A 1 96 ? 17.631 11.869 20.340 1.00 82.06 96 GLN A O 1
ATOM 728 N N . GLY A 1 97 ? 16.394 13.306 21.551 1.00 80.81 97 GLY A N 1
ATOM 729 C CA . GLY A 1 97 ? 16.043 12.391 22.635 1.00 80.81 97 GLY A CA 1
ATOM 730 C C . GLY A 1 97 ? 14.565 11.989 22.629 1.00 80.81 97 GLY A C 1
ATOM 731 O O . GLY A 1 97 ? 13.863 12.242 21.648 1.00 80.81 97 GLY A O 1
ATOM 732 N N . PRO A 1 98 ? 14.079 11.402 23.737 1.00 81.56 98 PRO A N 1
ATOM 733 C CA . PRO A 1 98 ? 12.709 10.927 23.841 1.00 81.56 98 PRO A CA 1
ATOM 734 C C . PRO A 1 98 ? 11.687 12.036 23.608 1.00 81.56 98 PRO A C 1
ATOM 736 O O . PRO A 1 98 ? 11.889 13.182 24.020 1.00 81.56 98 PRO A O 1
ATOM 739 N N . ILE A 1 99 ? 10.557 11.685 23.000 1.00 88.12 99 ILE A N 1
ATOM 740 C CA . ILE A 1 99 ? 9.429 12.608 22.900 1.00 88.12 99 ILE A CA 1
ATOM 741 C C . ILE A 1 99 ? 8.873 12.911 24.296 1.00 88.12 99 ILE A C 1
ATOM 743 O O . ILE A 1 99 ? 8.813 12.042 25.168 1.00 88.12 99 ILE A O 1
ATOM 747 N N . SER A 1 100 ? 8.418 14.146 24.499 1.00 79.69 100 SER A N 1
ATOM 748 C CA . SER A 1 100 ? 7.703 14.565 25.712 1.00 79.69 100 SER A CA 1
ATOM 749 C C . SER A 1 100 ? 6.222 14.156 25.715 1.00 79.69 100 SER A C 1
ATOM 751 O O . SER A 1 100 ? 5.508 14.440 26.673 1.00 79.69 100 SER A O 1
ATOM 753 N N . GLY A 1 101 ? 5.749 13.516 24.641 1.00 81.31 101 GLY A N 1
ATOM 754 C CA . GLY A 1 101 ? 4.349 13.143 24.451 1.00 81.31 101 GLY A CA 1
ATOM 755 C C . GLY A 1 101 ? 3.904 11.914 25.250 1.00 81.31 101 GLY A C 1
ATOM 756 O O . GLY A 1 101 ? 4.706 11.128 25.754 1.00 81.31 101 GLY A O 1
ATOM 757 N N . VAL A 1 102 ? 2.586 11.707 25.293 1.00 90.50 102 VAL A N 1
ATOM 758 C CA . VAL A 1 102 ? 1.921 10.611 26.029 1.00 90.50 102 VAL A CA 1
ATOM 759 C C . VAL A 1 102 ? 2.252 9.202 25.516 1.00 90.50 102 VAL A C 1
ATOM 761 O O . VAL A 1 102 ? 1.996 8.217 26.206 1.00 90.50 102 VAL A O 1
ATOM 764 N N . ASN A 1 103 ? 2.823 9.100 24.313 1.00 92.19 103 ASN A N 1
ATOM 765 C CA . ASN A 1 103 ? 3.126 7.846 23.618 1.00 92.19 103 ASN A CA 1
ATOM 766 C C . ASN A 1 103 ? 4.602 7.430 23.721 1.00 92.19 103 ASN A C 1
ATOM 768 O O . ASN A 1 103 ? 5.079 6.661 22.895 1.00 92.19 103 ASN A O 1
ATOM 772 N N . ARG A 1 104 ? 5.345 7.894 24.735 1.00 91.75 104 ARG A N 1
ATOM 773 C CA . ARG A 1 104 ? 6.753 7.499 24.936 1.00 91.75 104 ARG A CA 1
ATOM 774 C C . ARG A 1 104 ? 6.954 5.982 25.083 1.00 91.75 104 ARG A C 1
ATOM 776 O O . ARG A 1 104 ? 7.995 5.474 24.681 1.00 91.75 104 ARG A O 1
ATOM 783 N N . ASP A 1 105 ? 5.966 5.266 25.617 1.00 93.12 105 ASP A N 1
ATOM 784 C CA . ASP A 1 105 ? 6.006 3.809 25.816 1.00 93.12 105 ASP A CA 1
ATOM 785 C C . ASP A 1 105 ? 5.162 3.032 24.791 1.00 93.12 105 ASP A C 1
ATOM 787 O O . ASP A 1 105 ? 4.794 1.884 25.032 1.00 93.12 105 ASP A O 1
ATOM 791 N N . ILE A 1 106 ? 4.816 3.638 23.653 1.00 95.75 106 ILE A N 1
ATOM 792 C CA . ILE A 1 106 ? 3.993 2.982 22.631 1.00 95.75 106 ILE A CA 1
ATOM 793 C C . ILE A 1 106 ? 4.710 1.779 22.000 1.00 95.75 106 ILE A C 1
ATOM 795 O O . ILE A 1 106 ? 5.903 1.838 21.704 1.00 95.75 106 ILE A O 1
ATOM 799 N N . SER A 1 107 ? 3.976 0.688 21.763 1.00 96.56 107 SER A N 1
ATOM 800 C CA . SER A 1 107 ? 4.481 -0.475 21.025 1.00 96.56 107 SER A CA 1
ATOM 801 C C . SER A 1 107 ? 4.458 -0.217 19.521 1.00 96.56 107 SER A C 1
ATOM 803 O O . SER A 1 107 ? 3.406 0.089 18.962 1.00 96.56 107 SER A O 1
ATOM 805 N N . ILE A 1 108 ? 5.603 -0.358 18.855 1.00 97.56 108 ILE A N 1
ATOM 806 C CA . ILE A 1 108 ? 5.745 -0.143 17.413 1.00 97.56 108 ILE A CA 1
ATOM 807 C C . ILE A 1 108 ? 6.257 -1.422 16.761 1.00 97.56 108 ILE A C 1
ATOM 809 O O . ILE A 1 108 ? 7.350 -1.892 17.069 1.00 97.56 108 ILE A O 1
ATOM 813 N N . LEU A 1 109 ? 5.482 -1.953 15.820 1.00 96.75 109 LEU A N 1
ATOM 814 C CA . LEU A 1 109 ? 5.917 -2.989 14.894 1.00 96.75 109 LEU A CA 1
ATOM 815 C C . LEU A 1 109 ? 6.207 -2.345 13.540 1.00 96.75 109 LEU A C 1
ATOM 817 O O . LEU A 1 109 ? 5.298 -1.849 12.878 1.00 96.75 109 LEU A O 1
ATOM 821 N N . GLN A 1 110 ? 7.464 -2.379 13.121 1.00 95.94 110 GLN A N 1
ATOM 822 C CA . GLN A 1 110 ? 7.902 -1.933 11.810 1.00 95.94 110 GLN A CA 1
ATOM 823 C C . GLN A 1 110 ? 8.319 -3.144 10.974 1.00 95.94 110 GLN A C 1
ATOM 825 O O . GLN A 1 110 ? 9.152 -3.942 11.398 1.00 95.94 110 GLN A O 1
ATOM 830 N N . CYS A 1 111 ? 7.755 -3.270 9.779 1.00 94.19 111 CYS A N 1
ATOM 831 C CA . CYS A 1 111 ? 8.007 -4.374 8.858 1.00 94.19 111 CYS A CA 1
ATOM 832 C C . CYS A 1 111 ? 8.459 -3.829 7.506 1.00 94.19 111 CYS A C 1
ATOM 834 O O . CYS A 1 111 ? 7.814 -2.927 6.968 1.00 94.19 111 CYS A O 1
ATOM 836 N N . HIS A 1 112 ? 9.525 -4.389 6.936 1.00 93.75 112 HIS A N 1
ATOM 837 C CA . HIS A 1 112 ? 10.068 -3.909 5.662 1.00 93.75 112 HIS A CA 1
ATOM 838 C C . HIS A 1 112 ? 10.660 -5.035 4.817 1.00 93.75 112 HIS A C 1
ATOM 840 O O . HIS A 1 112 ? 11.214 -5.985 5.362 1.00 93.75 112 HIS A O 1
ATOM 846 N N . GLY A 1 113 ? 10.555 -4.929 3.495 1.00 90.75 113 GLY A N 1
ATOM 847 C CA . GLY A 1 113 ? 11.205 -5.858 2.572 1.00 90.75 113 GLY A CA 1
ATOM 848 C C . GLY A 1 113 ? 12.627 -5.419 2.232 1.00 90.75 113 GLY A C 1
ATOM 849 O O . GLY A 1 113 ? 12.875 -4.231 2.030 1.00 90.75 113 GLY A O 1
ATOM 850 N N . ASP A 1 114 ? 13.578 -6.346 2.172 1.00 88.31 114 ASP A N 1
ATOM 851 C CA . ASP A 1 114 ? 14.973 -6.009 1.847 1.00 88.31 114 ASP A CA 1
ATOM 852 C C . ASP A 1 114 ? 15.199 -5.658 0.361 1.00 88.31 114 ASP A C 1
ATOM 854 O O . ASP A 1 114 ? 16.175 -4.989 0.025 1.00 88.31 114 ASP A O 1
ATOM 858 N N . CYS A 1 115 ? 14.259 -6.032 -0.510 1.00 85.62 115 CYS A N 1
ATOM 859 C CA . CYS A 1 115 ? 14.251 -5.759 -1.946 1.00 85.62 115 CYS A CA 1
ATOM 860 C C . CYS A 1 115 ? 13.250 -4.651 -2.330 1.00 85.62 115 CYS A C 1
ATOM 862 O O . CYS A 1 115 ? 12.788 -4.584 -3.473 1.00 85.62 115 CYS A O 1
ATOM 864 N N . ASP A 1 116 ? 12.863 -3.791 -1.386 1.00 87.19 116 ASP A N 1
ATOM 865 C CA . ASP A 1 116 ? 11.971 -2.658 -1.636 1.00 87.19 116 ASP A CA 1
ATOM 866 C C . ASP A 1 116 ? 12.702 -1.543 -2.411 1.00 87.19 116 ASP A C 1
ATOM 868 O O . ASP A 1 116 ? 13.503 -0.792 -1.860 1.00 87.19 116 ASP A O 1
ATOM 872 N N . PHE A 1 117 ? 12.434 -1.439 -3.716 1.00 77.62 117 PHE A N 1
ATOM 873 C CA . PHE A 1 117 ? 13.041 -0.425 -4.587 1.00 77.62 117 PHE A CA 1
ATOM 874 C C . PHE A 1 117 ? 12.362 0.953 -4.518 1.00 77.62 117 PHE A C 1
ATOM 876 O O . PHE A 1 117 ? 12.932 1.920 -5.022 1.00 77.62 117 PHE A O 1
ATOM 883 N N . LEU A 1 118 ? 11.155 1.058 -3.948 1.00 82.69 118 LEU A N 1
ATOM 884 C CA . LEU A 1 118 ? 10.429 2.333 -3.848 1.00 82.69 118 LEU A CA 1
ATOM 885 C C . LEU A 1 118 ? 10.774 3.055 -2.549 1.00 82.69 118 LEU A C 1
ATOM 887 O O . LEU A 1 118 ? 11.045 4.253 -2.560 1.00 82.69 118 LEU A O 1
ATOM 891 N N . VAL A 1 119 ? 10.779 2.319 -1.441 1.00 86.38 119 VAL A N 1
ATOM 892 C CA . VAL A 1 119 ? 11.247 2.782 -0.138 1.00 86.38 119 VAL A CA 1
ATOM 893 C C . VAL A 1 119 ? 12.424 1.888 0.243 1.00 86.38 119 VAL A C 1
ATOM 895 O O . VAL A 1 119 ? 12.214 0.845 0.861 1.00 86.38 119 VAL A O 1
ATOM 898 N N . PRO A 1 120 ? 13.663 2.258 -0.126 1.00 86.06 120 PRO A N 1
ATOM 899 C CA . PRO A 1 120 ? 14.838 1.443 0.159 1.00 86.06 120 PRO A CA 1
ATOM 900 C C . PRO A 1 120 ? 14.936 1.060 1.635 1.00 86.06 120 PRO A C 1
ATOM 902 O O . PRO A 1 120 ? 14.636 1.875 2.510 1.00 86.06 120 PRO A O 1
ATOM 905 N N . LEU A 1 121 ? 15.422 -0.152 1.927 1.00 89.31 121 LEU A N 1
ATOM 906 C CA . LEU A 1 121 ? 15.590 -0.655 3.299 1.00 89.31 121 LEU A CA 1
ATOM 907 C C . LEU A 1 121 ? 16.349 0.332 4.204 1.00 89.31 121 LEU A C 1
ATOM 909 O O . LEU A 1 121 ? 16.072 0.426 5.396 1.00 89.31 121 LEU A O 1
ATOM 913 N N . THR A 1 122 ? 17.260 1.125 3.640 1.00 88.81 122 THR A N 1
ATOM 914 C CA . THR A 1 122 ? 17.975 2.190 4.355 1.00 88.81 122 THR A CA 1
ATOM 915 C C . THR A 1 122 ? 17.038 3.202 5.024 1.00 88.81 122 THR A C 1
ATOM 917 O O . THR A 1 122 ? 17.304 3.599 6.156 1.00 88.81 122 THR A O 1
ATOM 920 N N . PHE A 1 123 ? 15.916 3.577 4.400 1.00 88.50 123 PHE A N 1
ATOM 921 C CA . PHE A 1 123 ? 14.912 4.468 5.000 1.00 88.50 123 PHE A CA 1
ATOM 922 C C . PHE A 1 123 ? 14.251 3.833 6.215 1.00 88.50 123 PHE A C 1
ATOM 924 O O . PHE A 1 123 ? 14.049 4.491 7.240 1.00 88.50 123 PHE A O 1
ATOM 931 N N . ALA A 1 124 ? 13.929 2.548 6.105 1.00 91.69 124 ALA A N 1
ATOM 932 C CA . ALA A 1 124 ? 13.331 1.788 7.183 1.00 91.69 124 ALA A CA 1
ATOM 933 C C . ALA A 1 124 ? 14.307 1.646 8.356 1.00 91.69 124 ALA A C 1
ATOM 935 O O . ALA A 1 124 ? 13.925 1.900 9.496 1.00 91.69 124 ALA A O 1
ATOM 936 N N . SER A 1 125 ? 15.577 1.344 8.081 1.00 93.00 125 SER A N 1
ATOM 937 C CA . SER A 1 125 ? 16.628 1.263 9.098 1.00 93.00 125 SER A CA 1
ATOM 938 C C . SER A 1 125 ? 16.837 2.601 9.810 1.00 93.00 125 SER A C 1
ATOM 940 O O . SER A 1 125 ? 16.831 2.647 11.036 1.00 93.00 125 SER A O 1
ATOM 942 N N . LEU A 1 126 ? 16.934 3.712 9.067 1.00 92.50 126 LEU A N 1
ATOM 943 C CA . LEU A 1 126 ? 17.036 5.056 9.652 1.00 92.50 126 LEU A CA 1
ATOM 944 C C . LEU A 1 126 ? 15.814 5.402 10.511 1.00 92.50 126 LEU A C 1
ATOM 946 O O . LEU A 1 126 ? 15.944 6.016 11.569 1.00 92.50 126 LEU A O 1
ATOM 950 N N . THR A 1 127 ? 14.631 4.984 10.065 1.00 94.44 127 THR A N 1
ATOM 951 C CA . THR A 1 127 ? 13.386 5.144 10.816 1.00 94.44 127 THR A CA 1
ATOM 952 C C . THR A 1 127 ? 13.430 4.356 12.120 1.00 94.44 127 THR A C 1
ATOM 954 O O . THR A 1 127 ? 13.181 4.934 13.171 1.00 94.44 127 THR A O 1
ATOM 957 N N . ALA A 1 128 ? 13.805 3.077 12.081 1.00 95.62 128 ALA A N 1
ATOM 958 C CA . ALA A 1 128 ? 13.875 2.221 13.261 1.00 95.62 128 ALA A CA 1
ATOM 959 C C . ALA A 1 128 ? 14.868 2.765 14.300 1.00 95.62 128 ALA A C 1
ATOM 961 O O . ALA A 1 128 ? 14.541 2.845 15.484 1.00 95.62 128 ALA A O 1
ATOM 962 N N . GLU A 1 129 ? 16.051 3.201 13.858 1.00 94.69 129 GLU A N 1
ATOM 963 C CA . GLU A 1 129 ? 17.048 3.817 14.736 1.00 94.69 129 GLU A CA 1
ATOM 964 C C . GLU A 1 129 ? 16.522 5.111 15.360 1.00 94.69 129 GLU A C 1
ATOM 966 O O . GLU A 1 129 ? 16.612 5.291 16.574 1.00 94.69 129 GLU A O 1
ATOM 971 N N . LYS A 1 130 ? 15.875 5.979 14.570 1.00 94.56 130 LYS A N 1
ATOM 972 C CA . LYS A 1 130 ? 15.264 7.202 15.102 1.00 94.56 130 LYS A CA 1
ATOM 973 C C . LYS A 1 130 ? 14.128 6.894 16.081 1.00 94.56 130 LYS A C 1
ATOM 975 O O . LYS A 1 130 ? 14.020 7.543 17.114 1.00 94.56 130 LYS A O 1
ATOM 980 N N . LEU A 1 131 ? 13.294 5.891 15.815 1.00 95.50 131 LEU A N 1
ATOM 981 C CA . LEU A 1 131 ? 12.212 5.500 16.721 1.00 95.50 131 LEU A CA 1
ATOM 982 C C . LEU A 1 131 ? 12.753 5.031 18.074 1.00 95.50 131 LEU A C 1
ATOM 984 O O . LEU A 1 131 ? 12.232 5.456 19.102 1.00 95.50 131 LEU A O 1
ATOM 988 N N . LYS A 1 132 ? 13.844 4.256 18.096 1.00 94.81 132 LYS A N 1
ATOM 989 C CA . LYS A 1 132 ? 14.508 3.845 19.345 1.00 94.81 132 LYS A CA 1
ATOM 990 C C . LYS A 1 132 ? 15.025 5.031 20.168 1.00 94.81 132 LYS A C 1
ATOM 992 O O . LYS A 1 132 ? 15.129 4.906 21.381 1.00 94.81 132 LYS A O 1
ATOM 997 N N . THR A 1 133 ? 15.344 6.179 19.559 1.00 94.75 133 THR A N 1
ATOM 998 C CA . THR A 1 133 ? 15.718 7.383 20.329 1.00 94.75 133 THR A CA 1
ATOM 999 C C . THR A 1 133 ? 14.504 8.151 20.852 1.00 94.75 133 THR A C 1
ATOM 1001 O O . THR A 1 133 ? 14.600 8.835 21.869 1.00 94.75 133 THR A O 1
ATOM 1004 N N . LEU A 1 134 ? 13.378 8.086 20.135 1.00 93.69 134 LEU A N 1
ATOM 1005 C CA . LEU A 1 134 ? 12.166 8.856 20.419 1.00 93.69 134 LEU A CA 1
ATOM 1006 C C . LEU A 1 134 ? 11.254 8.182 21.451 1.00 93.69 134 LEU A C 1
ATOM 1008 O O . LEU A 1 134 ? 10.671 8.871 22.288 1.00 93.69 134 LEU A O 1
ATOM 1012 N N . VAL A 1 135 ? 11.121 6.859 21.398 1.00 94.62 135 VAL A N 1
ATOM 1013 C CA . VAL A 1 135 ? 10.266 6.063 22.292 1.00 94.62 135 VAL A CA 1
ATOM 1014 C C . VAL A 1 135 ? 11.094 5.024 23.041 1.00 94.62 135 VAL A C 1
ATOM 1016 O O . VAL A 1 135 ? 12.295 4.897 22.818 1.00 94.62 135 VAL A O 1
ATOM 1019 N N . ASN A 1 136 ? 10.472 4.283 23.956 1.00 93.31 136 ASN A N 1
ATOM 1020 C CA . ASN A 1 136 ? 11.133 3.193 24.659 1.00 93.31 136 ASN A CA 1
ATOM 1021 C C . ASN A 1 136 ? 11.681 2.152 23.652 1.00 93.31 136 ASN A C 1
ATOM 1023 O O . ASN A 1 136 ? 10.880 1.509 22.965 1.00 93.31 136 ASN A O 1
ATOM 1027 N N . PRO A 1 137 ? 13.012 1.942 23.571 1.00 92.75 137 PRO A N 1
ATOM 1028 C CA . PRO A 1 137 ? 13.613 1.039 22.590 1.00 92.75 137 PRO A CA 1
ATOM 1029 C C . PRO A 1 137 ? 13.093 -0.397 22.687 1.00 92.75 137 PRO A C 1
ATOM 1031 O O . PRO A 1 137 ? 12.983 -1.072 21.669 1.00 92.75 137 PRO A O 1
ATOM 1034 N N . ALA A 1 138 ? 12.744 -0.858 23.896 1.00 92.88 138 ALA A N 1
ATOM 1035 C CA . ALA A 1 138 ? 12.239 -2.213 24.125 1.00 92.88 138 ALA A CA 1
ATOM 1036 C C . ALA A 1 138 ? 10.881 -2.467 23.448 1.00 92.88 138 ALA A C 1
ATOM 1038 O O . ALA A 1 138 ? 10.519 -3.614 23.199 1.00 92.88 138 ALA A O 1
ATOM 1039 N N . ASN A 1 139 ? 10.150 -1.399 23.121 1.00 93.81 139 ASN A N 1
ATOM 1040 C CA . ASN A 1 139 ? 8.826 -1.468 22.519 1.00 93.81 139 ASN A CA 1
ATOM 1041 C C . ASN A 1 139 ? 8.858 -1.299 20.991 1.00 93.81 139 ASN A C 1
ATOM 1043 O O . ASN A 1 139 ? 7.802 -1.344 20.359 1.00 93.81 139 ASN A O 1
ATOM 1047 N N . VAL A 1 140 ? 10.041 -1.126 20.387 1.00 96.50 140 VAL A N 1
ATOM 1048 C CA . VAL A 1 140 ? 10.221 -0.997 18.934 1.00 96.50 140 VAL A CA 1
ATOM 1049 C C . VAL A 1 140 ? 10.740 -2.312 18.364 1.00 96.50 140 VAL A C 1
ATOM 1051 O O . VAL A 1 140 ? 11.880 -2.705 18.594 1.00 96.50 140 VAL A O 1
ATOM 1054 N N . THR A 1 141 ? 9.909 -2.985 17.573 1.00 96.69 141 THR A N 1
ATOM 1055 C CA . THR A 1 141 ? 10.268 -4.212 16.856 1.00 96.69 141 THR A CA 1
ATOM 1056 C C . THR A 1 141 ? 10.421 -3.912 15.371 1.00 96.69 141 THR A C 1
ATOM 1058 O O . THR A 1 141 ? 9.456 -3.503 14.731 1.00 96.69 141 THR A O 1
ATOM 1061 N N . PHE A 1 142 ? 11.610 -4.147 14.813 1.00 95.50 142 PHE A N 1
ATOM 1062 C CA . PHE A 1 142 ? 11.876 -4.027 13.378 1.00 95.50 142 PHE A CA 1
ATOM 1063 C C . PHE A 1 142 ? 12.084 -5.417 12.766 1.00 95.50 142 PHE A C 1
ATOM 1065 O O . PHE A 1 142 ? 13.010 -6.124 13.159 1.00 95.50 142 PHE A O 1
ATOM 1072 N N . LYS A 1 143 ? 11.212 -5.817 11.833 1.00 93.25 143 LYS A N 1
ATOM 1073 C CA . LYS A 1 143 ? 11.286 -7.090 11.103 1.00 93.25 143 LYS A CA 1
ATOM 1074 C C . LYS A 1 143 ? 11.560 -6.837 9.622 1.00 93.25 143 LYS A C 1
ATOM 1076 O O . LYS A 1 143 ? 10.836 -6.084 8.969 1.00 93.25 143 LYS A O 1
ATOM 1081 N N . THR A 1 144 ? 12.582 -7.499 9.097 1.00 90.81 144 THR A N 1
ATOM 1082 C CA . THR A 1 144 ? 12.931 -7.482 7.674 1.00 90.81 144 THR A CA 1
ATOM 1083 C C . THR A 1 144 ? 12.516 -8.786 7.010 1.00 90.81 144 THR A C 1
ATOM 1085 O O . THR A 1 144 ? 12.719 -9.852 7.587 1.00 90.81 144 THR A O 1
ATOM 1088 N N . TYR A 1 145 ? 11.969 -8.706 5.801 1.00 87.31 145 TYR A N 1
ATOM 1089 C CA . TYR A 1 145 ? 11.554 -9.867 5.017 1.00 87.31 145 TYR A CA 1
ATOM 1090 C C . TYR A 1 145 ? 12.441 -10.006 3.780 1.00 87.31 145 TYR A C 1
ATOM 1092 O O . TYR A 1 145 ? 12.498 -9.093 2.954 1.00 87.31 145 TYR A O 1
ATOM 1100 N N . GLU A 1 146 ? 13.118 -11.148 3.674 1.00 84.62 146 GLU A N 1
ATOM 1101 C CA . GLU A 1 146 ? 14.057 -11.451 2.591 1.00 84.62 146 GLU A CA 1
ATOM 1102 C C . GLU A 1 146 ? 13.337 -11.640 1.248 1.00 84.62 146 GLU A C 1
ATOM 1104 O O . GLU A 1 146 ? 12.279 -12.272 1.170 1.00 84.62 146 GLU A O 1
ATOM 1109 N N . GLY A 1 147 ? 13.890 -11.059 0.184 1.00 80.94 147 GLY A N 1
ATOM 1110 C CA . GLY A 1 147 ? 13.344 -11.103 -1.173 1.00 80.94 147 GLY A CA 1
ATOM 1111 C C . GLY A 1 147 ? 12.050 -10.304 -1.364 1.00 80.94 147 GLY A C 1
ATOM 1112 O O . GLY A 1 147 ? 11.463 -10.326 -2.450 1.00 80.94 147 GLY A O 1
ATOM 1113 N N . MET A 1 148 ? 11.571 -9.600 -0.334 1.00 84.06 148 MET A N 1
ATOM 1114 C CA . MET A 1 148 ? 10.306 -8.873 -0.389 1.00 84.06 148 MET A CA 1
ATOM 1115 C C . MET A 1 148 ? 10.505 -7.488 -1.013 1.00 84.06 148 MET A C 1
ATOM 1117 O O . MET A 1 148 ? 11.296 -6.680 -0.534 1.00 84.06 148 MET A O 1
ATOM 1121 N N . MET A 1 149 ? 9.759 -7.211 -2.085 1.00 87.38 149 MET A N 1
ATOM 1122 C CA . MET A 1 149 ? 9.708 -5.900 -2.747 1.00 87.38 149 MET A CA 1
ATOM 1123 C C . MET A 1 149 ? 8.671 -4.966 -2.094 1.00 87.38 149 MET A C 1
ATOM 1125 O O . MET A 1 149 ? 8.066 -5.317 -1.082 1.00 87.38 149 MET A O 1
ATOM 1129 N N . HIS A 1 150 ? 8.425 -3.790 -2.689 1.00 84.19 150 HIS A N 1
ATOM 1130 C CA . HIS A 1 150 ? 7.388 -2.850 -2.242 1.00 84.19 150 HIS A CA 1
ATOM 1131 C C . HIS A 1 150 ? 5.974 -3.417 -2.438 1.00 84.19 150 HIS A C 1
ATOM 1133 O O . HIS A 1 150 ? 5.295 -3.141 -3.429 1.00 84.19 150 HIS A O 1
ATOM 1139 N N . GLY A 1 151 ? 5.519 -4.242 -1.504 1.00 80.94 151 GLY A N 1
ATOM 1140 C CA . GLY A 1 151 ? 4.210 -4.864 -1.587 1.00 80.94 151 GLY A CA 1
ATOM 1141 C C . GLY A 1 151 ? 3.902 -5.750 -0.395 1.00 80.94 151 GLY A C 1
ATOM 1142 O O . GLY A 1 151 ? 4.591 -5.743 0.621 1.00 80.94 151 GLY A O 1
ATOM 1143 N N . SER A 1 152 ? 2.838 -6.532 -0.533 1.00 73.94 152 SER A N 1
ATOM 1144 C CA . SER A 1 152 ? 2.494 -7.580 0.422 1.00 73.94 152 SER A CA 1
ATOM 1145 C C . SER A 1 152 ? 2.774 -8.941 -0.207 1.00 73.94 152 SER A C 1
ATOM 1147 O O . SER A 1 152 ? 2.444 -9.172 -1.369 1.00 73.94 152 SER A O 1
ATOM 1149 N N . CYS A 1 153 ? 3.389 -9.848 0.551 1.00 65.69 153 CYS A N 1
ATOM 1150 C CA . CYS A 1 153 ? 3.456 -11.258 0.174 1.00 65.69 153 CYS A CA 1
ATOM 1151 C C . CYS A 1 153 ? 2.367 -12.027 0.932 1.00 65.69 153 CYS A C 1
ATOM 1153 O O . CYS A 1 153 ? 2.136 -11.770 2.115 1.00 65.69 153 CYS A O 1
ATOM 1155 N N . GLN A 1 154 ? 1.708 -12.979 0.271 1.00 58.34 154 GLN A N 1
ATOM 1156 C CA . GLN A 1 154 ? 0.719 -13.835 0.934 1.00 58.34 154 GLN A CA 1
ATOM 1157 C C . GLN A 1 154 ? 1.370 -14.979 1.726 1.00 58.34 154 GLN A C 1
ATOM 1159 O O . GLN A 1 154 ? 0.740 -15.515 2.634 1.00 58.34 154 GLN A O 1
ATOM 1164 N N . GLN A 1 155 ? 2.611 -15.360 1.397 1.00 55.69 155 GLN A N 1
ATOM 1165 C CA . GLN A 1 155 ? 3.238 -16.569 1.941 1.00 55.69 155 GLN A CA 1
ATOM 1166 C C . GLN A 1 155 ? 4.245 -16.314 3.080 1.00 55.69 155 GLN A C 1
ATOM 1168 O O . GLN A 1 155 ? 4.060 -16.865 4.161 1.00 55.69 155 GLN A O 1
ATOM 1173 N N . ALA A 1 156 ? 5.268 -15.469 2.897 1.00 55.00 156 ALA A N 1
ATOM 1174 C CA . ALA A 1 156 ? 6.397 -15.398 3.841 1.00 55.00 156 ALA A CA 1
ATOM 1175 C C . ALA A 1 156 ? 6.069 -14.698 5.179 1.00 55.00 156 ALA A C 1
ATOM 1177 O O . ALA A 1 156 ? 6.461 -15.174 6.239 1.00 55.00 156 ALA A O 1
ATOM 1178 N N . GLY A 1 157 ? 5.285 -13.614 5.170 1.00 63.97 157 GLY A N 1
ATOM 1179 C CA . GLY A 1 157 ? 4.914 -12.901 6.404 1.00 63.97 157 GLY A CA 1
ATOM 1180 C C . GLY A 1 157 ? 3.857 -13.617 7.254 1.00 63.97 157 GLY A C 1
ATOM 1181 O O . GLY A 1 157 ? 3.767 -13.403 8.463 1.00 63.97 157 GLY A O 1
ATOM 1182 N N . ALA A 1 158 ? 3.052 -14.489 6.640 1.00 70.75 158 ALA A N 1
ATOM 1183 C CA . ALA A 1 158 ? 1.977 -15.187 7.335 1.00 70.75 158 ALA A CA 1
ATOM 1184 C C . ALA A 1 158 ? 2.519 -16.180 8.373 1.00 70.75 158 ALA A C 1
ATOM 1186 O O . ALA A 1 158 ? 1.959 -16.282 9.464 1.00 70.75 158 ALA A O 1
ATOM 1187 N N . LEU A 1 159 ? 3.616 -16.880 8.066 1.00 79.69 159 LEU A N 1
ATOM 1188 C CA . LEU A 1 159 ? 4.208 -17.871 8.965 1.00 79.69 159 LEU A CA 1
ATOM 1189 C C . LEU A 1 159 ? 4.634 -17.244 10.299 1.00 79.69 159 LEU A C 1
ATOM 1191 O O . LEU A 1 159 ? 4.281 -17.753 11.364 1.00 79.69 159 LEU A O 1
ATOM 1195 N N . ASP A 1 160 ? 5.346 -16.120 10.247 1.00 78.25 160 ASP A N 1
ATOM 1196 C CA . ASP A 1 160 ? 5.849 -15.444 11.443 1.00 78.25 160 ASP A CA 1
ATOM 1197 C C . ASP A 1 160 ? 4.719 -14.854 12.282 1.00 78.25 160 ASP A C 1
ATOM 1199 O O . ASP A 1 160 ? 4.711 -15.005 13.503 1.00 78.25 160 ASP A O 1
ATOM 1203 N N . LEU A 1 161 ? 3.709 -14.261 11.642 1.00 81.00 161 LEU A N 1
ATOM 1204 C CA . LEU A 1 161 ? 2.523 -13.769 12.344 1.00 81.00 161 LEU A CA 1
ATOM 1205 C C . LEU A 1 161 ? 1.748 -14.906 13.023 1.00 81.00 161 LEU A C 1
ATOM 1207 O O . LEU A 1 161 ? 1.272 -14.738 14.144 1.00 81.00 161 LEU A O 1
ATOM 1211 N N . LEU A 1 162 ? 1.648 -16.079 12.391 1.00 85.38 162 LEU A N 1
ATOM 1212 C CA . LEU A 1 162 ? 1.028 -17.256 13.004 1.00 85.38 162 LEU A CA 1
ATOM 1213 C C . LEU A 1 162 ? 1.859 -17.801 14.176 1.00 85.38 162 LEU A C 1
ATOM 1215 O O . LEU A 1 162 ? 1.279 -18.258 15.163 1.00 85.38 162 LEU A O 1
ATOM 1219 N N . LYS A 1 163 ? 3.196 -17.739 14.107 1.00 86.00 163 LYS A N 1
ATOM 1220 C CA . LYS A 1 163 ? 4.080 -18.111 15.227 1.00 86.00 163 LYS A CA 1
ATOM 1221 C C . LYS A 1 163 ? 3.881 -17.178 16.422 1.00 86.00 163 LYS A C 1
ATOM 1223 O O . LYS A 1 163 ? 3.733 -17.669 17.536 1.00 86.00 163 LYS A O 1
ATOM 1228 N N . GLU A 1 164 ? 3.798 -15.868 16.201 1.00 83.56 164 GLU A N 1
ATOM 1229 C CA . GLU A 1 164 ? 3.504 -14.900 17.271 1.00 83.56 164 GLU A CA 1
ATOM 1230 C C . GLU A 1 164 ? 2.112 -15.130 17.863 1.00 83.56 164 GLU A C 1
ATOM 1232 O O . GLU A 1 164 ? 1.938 -15.194 19.078 1.00 83.56 164 GLU A O 1
ATOM 1237 N N . LEU A 1 165 ? 1.114 -15.347 17.005 1.00 86.38 165 LEU A N 1
ATOM 1238 C CA . LEU A 1 165 ? -0.264 -15.591 17.422 1.00 86.38 165 LEU A CA 1
ATOM 1239 C C . LEU A 1 165 ? -0.409 -16.868 18.265 1.00 86.38 165 LEU A C 1
ATOM 1241 O O . LEU A 1 165 ? -1.284 -16.936 19.125 1.00 86.38 165 LEU A O 1
ATOM 1245 N N . LYS A 1 166 ? 0.470 -17.858 18.066 1.00 87.25 166 LYS A N 1
ATOM 1246 C CA . LYS A 1 166 ? 0.564 -19.059 18.909 1.00 87.25 166 LYS A CA 1
ATOM 1247 C C . LYS A 1 166 ? 1.000 -18.751 20.341 1.00 87.25 166 LYS A C 1
ATOM 1249 O O . LYS A 1 166 ? 0.590 -19.466 21.251 1.00 87.25 166 LYS A O 1
ATOM 1254 N N . ASN A 1 167 ? 1.809 -17.713 20.535 1.00 85.50 167 ASN A N 1
ATOM 1255 C CA . ASN A 1 167 ? 2.333 -17.328 21.844 1.00 85.50 167 ASN A CA 1
ATOM 1256 C C . ASN A 1 167 ? 1.356 -16.438 22.631 1.00 85.50 167 ASN A C 1
ATOM 1258 O O . ASN A 1 167 ? 1.531 -16.251 23.834 1.00 85.50 167 ASN A O 1
ATOM 1262 N N . ILE A 1 168 ? 0.318 -15.902 21.981 1.00 84.25 168 ILE A N 1
ATOM 1263 C CA . ILE A 1 168 ? -0.696 -15.072 22.636 1.00 84.25 168 ILE A CA 1
ATOM 1264 C C . ILE A 1 168 ? -1.701 -15.978 23.369 1.00 84.25 168 ILE A C 1
ATOM 1266 O O . ILE A 1 168 ? -2.316 -16.843 22.736 1.00 84.25 168 ILE A O 1
ATOM 1270 N N . PRO A 1 169 ? -1.935 -15.780 24.683 1.00 79.12 169 PRO A N 1
ATOM 1271 C CA . PRO A 1 169 ? -2.939 -16.538 25.421 1.00 79.12 169 PRO A CA 1
ATOM 1272 C C . PRO A 1 169 ? -4.336 -16.188 24.898 1.00 79.12 169 PRO A C 1
ATOM 1274 O O . PRO A 1 169 ? -4.878 -15.114 25.160 1.00 79.12 169 PRO A O 1
ATOM 1277 N N . MET A 1 170 ? -4.917 -17.095 24.113 1.00 83.44 170 MET A N 1
ATOM 1278 C CA . MET A 1 170 ? -6.209 -16.871 23.473 1.00 83.44 170 MET A CA 1
ATOM 1279 C C . MET A 1 170 ? -7.365 -17.241 24.407 1.00 83.44 170 MET A C 1
ATOM 1281 O O . MET A 1 170 ? -7.388 -18.337 24.962 1.00 83.44 170 MET A O 1
ATOM 1285 N N . THR A 1 171 ? -8.348 -16.346 24.549 1.00 85.50 171 THR A N 1
ATOM 1286 C CA . THR A 1 171 ? -9.591 -16.586 25.304 1.00 85.50 171 THR A CA 1
ATOM 1287 C C . THR A 1 171 ? -10.802 -16.657 24.373 1.00 85.50 171 THR A C 1
ATOM 1289 O O . THR A 1 171 ? -10.762 -16.170 23.240 1.00 85.50 171 THR A O 1
ATOM 1292 N N . LEU A 1 172 ? -11.905 -17.242 24.855 1.00 80.50 172 LEU A N 1
ATOM 1293 C CA . LEU A 1 172 ? -13.164 -17.331 24.106 1.00 80.50 172 LEU A CA 1
ATOM 1294 C C . LEU A 1 172 ? -13.695 -15.944 23.696 1.00 80.50 172 LEU A C 1
ATOM 1296 O O . LEU A 1 172 ? -14.128 -15.754 22.560 1.00 80.50 172 LEU A O 1
ATOM 1300 N N . GLU A 1 173 ? -13.604 -14.967 24.598 1.00 75.88 173 GLU A N 1
ATOM 1301 C CA . GLU A 1 173 ? -14.035 -13.586 24.362 1.00 75.88 173 GLU A CA 1
ATOM 1302 C C . GLU A 1 173 ? -13.194 -12.900 23.273 1.00 75.88 173 GLU A C 1
ATOM 1304 O O . GLU A 1 173 ? -13.738 -12.269 22.362 1.00 75.88 173 GLU A O 1
ATOM 1309 N N . LEU A 1 174 ? -11.867 -13.076 23.308 1.00 79.31 174 LEU A N 1
ATOM 1310 C CA . LEU A 1 174 ? -10.963 -12.571 22.270 1.00 79.31 174 LEU A CA 1
ATOM 1311 C C . LEU A 1 174 ? -11.260 -13.216 20.912 1.00 79.31 174 LEU A C 1
ATOM 1313 O O . LEU A 1 174 ? -11.316 -12.517 19.903 1.00 79.31 174 LEU A O 1
ATOM 1317 N N . LEU A 1 175 ? -11.508 -14.528 20.870 1.00 81.00 175 LEU A N 1
ATOM 1318 C CA . LEU A 1 175 ? -11.795 -15.246 19.627 1.00 81.00 175 LEU A CA 1
ATOM 1319 C C . LEU A 1 175 ? -13.110 -14.776 18.973 1.00 81.00 175 LEU A C 1
ATOM 1321 O O . LEU A 1 175 ? -13.168 -14.612 17.752 1.00 81.00 175 LEU A O 1
ATOM 1325 N N . GLN A 1 176 ? -14.150 -14.531 19.779 1.00 76.44 176 GLN A N 1
ATOM 1326 C CA . GLN A 1 176 ? -15.463 -14.073 19.307 1.00 76.44 176 GLN A CA 1
ATOM 1327 C C . GLN A 1 176 ? -15.462 -12.597 18.885 1.00 76.44 176 GLN A C 1
ATOM 1329 O O . GLN A 1 176 ? -16.032 -12.259 17.846 1.00 76.44 176 GLN A O 1
ATOM 1334 N N . SER A 1 177 ? -14.804 -11.726 19.655 1.00 72.06 177 SER A N 1
ATOM 1335 C CA . SER A 1 177 ? -14.765 -10.281 19.384 1.00 72.06 177 SER A CA 1
ATOM 1336 C C . SER A 1 177 ? -13.878 -9.925 18.189 1.00 72.06 177 SER A C 1
ATOM 1338 O O . SER A 1 177 ? -14.278 -9.130 17.341 1.00 72.06 177 SER A O 1
ATOM 1340 N N . THR A 1 178 ? -12.699 -10.542 18.077 1.00 79.12 178 THR A N 1
ATOM 1341 C CA . THR A 1 178 ? -11.721 -10.220 17.021 1.00 79.12 178 THR A CA 1
ATOM 1342 C C . THR A 1 178 ? -11.990 -10.935 15.702 1.00 79.12 178 THR A C 1
ATOM 1344 O O . THR A 1 178 ? -11.467 -10.529 14.667 1.00 79.12 178 THR A O 1
ATOM 1347 N N . ARG A 1 179 ? -12.774 -12.026 15.723 1.00 79.06 179 ARG A N 1
ATOM 1348 C CA . ARG A 1 179 ? -13.005 -12.917 14.571 1.00 79.06 179 ARG A CA 1
ATOM 1349 C C . ARG A 1 179 ? -11.718 -13.503 13.969 1.00 79.06 179 ARG A C 1
ATOM 1351 O O . ARG A 1 179 ? -11.743 -14.003 12.842 1.00 79.06 179 ARG A O 1
ATOM 1358 N N . ILE A 1 180 ? -10.612 -13.513 14.719 1.00 83.81 180 ILE A N 1
ATOM 1359 C CA . ILE A 1 180 ? -9.288 -13.942 14.240 1.00 83.81 180 ILE A CA 1
ATOM 1360 C C . ILE A 1 180 ? -9.282 -15.379 13.698 1.00 83.81 180 ILE A C 1
ATOM 1362 O O . ILE A 1 180 ? -8.586 -15.682 12.729 1.00 83.81 180 ILE A O 1
ATOM 1366 N N . GLY A 1 181 ? -10.136 -16.254 14.243 1.00 84.25 181 GLY A N 1
ATOM 1367 C CA . GLY A 1 181 ? -10.306 -17.623 13.752 1.00 84.25 181 GLY A CA 1
ATOM 1368 C C . GLY A 1 181 ? -10.756 -17.703 12.288 1.00 84.25 181 GLY A C 1
ATOM 1369 O O . GLY A 1 181 ? -10.350 -18.619 11.573 1.00 84.25 181 GLY A O 1
ATOM 1370 N N . MET A 1 182 ? -11.544 -16.733 11.807 1.00 78.81 182 MET A N 1
ATOM 1371 C CA . MET A 1 182 ? -11.937 -16.669 10.396 1.00 78.81 182 MET A CA 1
ATOM 1372 C C . MET A 1 182 ? -10.766 -16.249 9.507 1.00 78.81 182 MET A C 1
ATOM 1374 O O . MET A 1 182 ? -10.556 -16.868 8.466 1.00 78.81 182 MET A O 1
ATOM 1378 N N . SER A 1 183 ? -9.974 -15.265 9.941 1.00 82.50 183 SER A N 1
ATOM 1379 C CA . SER A 1 183 ? -8.792 -14.790 9.214 1.00 82.50 183 SER A CA 1
ATOM 1380 C C . SER A 1 183 ? -7.731 -15.884 9.081 1.00 82.50 183 SER A C 1
ATOM 1382 O O . SER A 1 183 ? -7.266 -16.161 7.979 1.00 82.50 183 SER A O 1
ATOM 1384 N N . VAL A 1 184 ? -7.421 -16.601 10.167 1.00 87.56 184 VAL A N 1
ATOM 1385 C CA . VAL A 1 184 ? -6.470 -17.730 10.134 1.00 87.56 184 VAL A CA 1
ATOM 1386 C C . VAL A 1 184 ? -6.988 -18.879 9.262 1.00 87.56 184 VAL A C 1
ATOM 1388 O O . VAL A 1 184 ? -6.221 -19.525 8.549 1.00 87.56 184 VAL A O 1
ATOM 1391 N N . ASN A 1 185 ? -8.303 -19.116 9.246 1.00 87.31 185 ASN A N 1
ATOM 1392 C CA . ASN A 1 185 ? -8.909 -20.109 8.358 1.00 87.31 185 ASN A CA 1
ATOM 1393 C C . ASN A 1 185 ? -8.876 -19.693 6.878 1.00 87.31 185 ASN A C 1
ATOM 1395 O O . ASN A 1 185 ? -8.779 -20.566 6.015 1.00 87.31 185 ASN A O 1
ATOM 1399 N N . ALA A 1 186 ? -8.961 -18.395 6.580 1.00 83.81 186 ALA A N 1
ATOM 1400 C CA . ALA A 1 186 ? -8.790 -17.869 5.229 1.00 83.81 186 ALA A CA 1
ATOM 1401 C C . ALA A 1 186 ? -7.344 -18.053 4.748 1.00 83.81 186 ALA A C 1
ATOM 1403 O O . ALA A 1 186 ? -7.150 -18.621 3.676 1.00 83.81 186 ALA A O 1
ATOM 1404 N N . ILE A 1 187 ? -6.354 -17.708 5.586 1.00 84.31 187 ILE A N 1
ATOM 1405 C CA . ILE A 1 187 ? -4.923 -17.939 5.311 1.00 84.31 187 ILE A CA 1
ATOM 1406 C C . ILE A 1 187 ? -4.683 -19.420 5.006 1.00 84.31 187 ILE A C 1
ATOM 1408 O O . ILE A 1 187 ? -4.199 -19.760 3.935 1.00 84.31 187 ILE A O 1
ATOM 1412 N N . ARG A 1 188 ? -5.164 -20.327 5.867 1.00 87.38 188 ARG A N 1
ATOM 1413 C CA . ARG A 1 188 ? -5.067 -21.783 5.652 1.00 87.38 188 ARG A CA 1
ATOM 1414 C C . ARG A 1 188 ? -5.592 -22.251 4.284 1.00 87.38 188 ARG A C 1
ATOM 1416 O O . ARG A 1 188 ? -5.126 -23.265 3.782 1.00 87.38 188 ARG A O 1
ATOM 1423 N N . LYS A 1 189 ? -6.621 -21.601 3.729 1.00 85.25 189 LYS A N 1
ATOM 1424 C CA . LYS A 1 189 ? -7.225 -21.991 2.440 1.00 85.25 189 LYS A CA 1
ATOM 1425 C C . LYS A 1 189 ? -6.503 -21.396 1.232 1.00 85.25 189 LYS A C 1
ATOM 1427 O O . LYS A 1 189 ? -6.599 -21.972 0.156 1.00 85.25 189 LYS A O 1
ATOM 1432 N N . GLN A 1 190 ? -5.886 -20.230 1.395 1.00 79.25 190 GLN A N 1
ATOM 1433 C CA . GLN A 1 190 ? -5.275 -19.461 0.308 1.00 79.25 190 GLN A CA 1
ATOM 1434 C C . GLN A 1 190 ? -3.770 -19.722 0.185 1.00 79.25 190 GLN A C 1
ATOM 1436 O O . GLN A 1 190 ? -3.212 -19.571 -0.897 1.00 79.25 190 GLN A O 1
ATOM 1441 N N . SER A 1 191 ? -3.110 -20.121 1.274 1.00 79.81 191 SER A N 1
ATOM 1442 C CA . SER A 1 191 ? -1.676 -20.391 1.284 1.00 79.81 191 SER A CA 1
ATOM 1443 C C . SER A 1 191 ? -1.330 -21.699 0.568 1.00 79.81 191 SER A C 1
ATOM 1445 O O . SER A 1 191 ? -1.956 -22.732 0.787 1.00 79.81 191 SER A O 1
ATOM 1447 N N . THR A 1 192 ? -0.283 -21.647 -0.255 1.00 78.62 192 THR A N 1
ATOM 1448 C CA . THR A 1 192 ? 0.327 -22.800 -0.943 1.00 78.62 192 THR A CA 1
ATOM 1449 C C . THR A 1 192 ? 1.440 -23.466 -0.129 1.00 78.62 192 THR A C 1
ATOM 1451 O O . THR A 1 192 ? 1.924 -24.522 -0.512 1.00 78.62 192 THR A O 1
ATOM 1454 N N . ASP A 1 193 ? 1.857 -22.839 0.973 1.00 78.69 193 ASP A N 1
ATOM 1455 C CA . ASP A 1 193 ? 2.929 -23.301 1.855 1.00 78.69 193 ASP A CA 1
ATOM 1456 C C . ASP A 1 193 ? 2.391 -24.306 2.895 1.00 78.69 193 ASP A C 1
ATOM 1458 O O . ASP A 1 193 ? 1.413 -24.034 3.614 1.00 78.69 193 ASP A O 1
ATOM 1462 N N . GLU A 1 194 ? 3.016 -25.483 2.961 1.00 86.00 194 GLU A N 1
ATOM 1463 C CA . GLU A 1 194 ? 2.636 -26.559 3.877 1.00 86.00 194 GLU A CA 1
ATOM 1464 C C . GLU A 1 194 ? 2.855 -26.177 5.346 1.00 86.00 194 GLU A C 1
ATOM 1466 O O . GLU A 1 194 ? 2.011 -26.502 6.192 1.00 86.00 194 GLU A O 1
ATOM 1471 N N . GLU A 1 195 ? 3.917 -25.429 5.664 1.00 86.56 195 GLU A N 1
ATOM 1472 C CA . GLU A 1 195 ? 4.219 -25.014 7.034 1.00 86.56 195 GLU A CA 1
ATOM 1473 C C . GLU A 1 195 ? 3.161 -24.039 7.551 1.00 86.56 195 GLU A C 1
ATOM 1475 O O . GLU A 1 195 ? 2.570 -24.266 8.613 1.00 86.56 195 GLU A O 1
ATOM 1480 N N . VAL A 1 196 ? 2.835 -23.009 6.762 1.00 85.50 196 VAL A N 1
ATOM 1481 C CA . VAL A 1 196 ? 1.782 -22.025 7.078 1.00 85.50 196 VAL A CA 1
ATOM 1482 C C . VAL A 1 196 ? 0.444 -22.728 7.293 1.00 85.50 196 VAL A C 1
ATOM 1484 O O . VAL A 1 196 ? -0.261 -22.485 8.278 1.00 85.50 196 VAL A O 1
ATOM 1487 N N . THR A 1 197 ? 0.106 -23.659 6.400 1.00 87.81 197 THR A N 1
ATOM 1488 C CA . THR A 1 197 ? -1.142 -24.422 6.467 1.00 87.81 197 THR A CA 1
ATOM 1489 C C . THR A 1 197 ? -1.196 -25.311 7.711 1.00 87.81 197 THR A C 1
ATOM 1491 O O . THR A 1 197 ? -2.245 -25.403 8.362 1.00 87.81 197 THR A O 1
ATOM 1494 N N . SER A 1 198 ? -0.088 -25.967 8.064 1.00 90.56 198 SER A N 1
ATOM 1495 C CA . SER A 1 198 ? 0.009 -26.837 9.241 1.00 90.56 198 SER A CA 1
ATOM 1496 C C . SER A 1 198 ? -0.137 -26.049 10.549 1.00 90.56 198 SER A C 1
ATOM 1498 O O . SER A 1 198 ? -0.923 -26.433 11.423 1.00 90.56 198 SER A O 1
ATOM 1500 N N . LEU A 1 199 ? 0.523 -24.892 10.650 1.00 89.69 199 LEU A N 1
ATOM 1501 C CA . LEU A 1 199 ? 0.490 -24.032 11.827 1.00 89.69 199 LEU A CA 1
ATOM 1502 C C . LEU A 1 199 ? -0.895 -23.400 12.013 1.00 89.69 199 LEU A C 1
ATOM 1504 O O . LEU A 1 199 ? -1.453 -23.443 13.111 1.00 89.69 199 LEU A O 1
ATOM 1508 N N . ALA A 1 200 ? -1.510 -22.917 10.928 1.00 90.94 200 ALA A N 1
ATOM 1509 C CA . ALA A 1 200 ? -2.878 -22.405 10.947 1.00 90.94 200 ALA A CA 1
ATOM 1510 C C . ALA A 1 200 ? -3.900 -23.485 11.357 1.00 90.94 200 ALA A C 1
ATOM 1512 O O . ALA A 1 200 ? -4.802 -23.217 12.154 1.00 90.94 200 ALA A O 1
ATOM 1513 N N . LYS A 1 201 ? -3.758 -24.731 10.871 1.00 91.75 201 LYS A N 1
ATOM 1514 C CA . LYS A 1 201 ? -4.589 -25.871 11.317 1.00 91.75 201 LYS A CA 1
ATOM 1515 C C . LYS A 1 201 ? -4.425 -26.138 12.814 1.00 91.75 201 LYS A C 1
ATOM 1517 O O . LYS A 1 201 ? -5.428 -26.369 13.491 1.00 91.75 201 LYS A O 1
ATOM 1522 N N . SER A 1 202 ? -3.190 -26.105 13.315 1.00 91.56 202 SER A N 1
ATOM 1523 C CA . SER A 1 202 ? -2.875 -26.327 14.729 1.00 91.56 202 SER A CA 1
ATOM 1524 C C . SER A 1 202 ? -3.536 -25.279 15.631 1.00 91.56 202 SER A C 1
ATOM 1526 O O . SER A 1 202 ? -4.228 -25.645 16.581 1.00 91.56 202 SER A O 1
ATOM 1528 N N . LEU A 1 203 ? -3.440 -23.995 15.268 1.00 90.56 203 LEU A N 1
ATOM 1529 C CA . LEU A 1 203 ? -4.093 -22.888 15.980 1.00 90.56 203 LEU A CA 1
ATOM 1530 C C . LEU A 1 203 ? -5.619 -23.006 15.983 1.00 90.56 203 LEU A C 1
ATOM 1532 O O . LEU A 1 203 ? -6.262 -22.890 17.021 1.00 90.56 203 LEU A O 1
ATOM 1536 N N . ILE A 1 204 ? -6.227 -23.310 14.834 1.00 90.19 204 ILE A N 1
ATOM 1537 C CA . ILE A 1 204 ? -7.683 -23.497 14.766 1.00 90.19 204 ILE A CA 1
ATOM 1538 C C . ILE A 1 204 ? -8.116 -24.682 15.642 1.00 90.19 204 ILE A C 1
ATOM 1540 O O . ILE A 1 204 ? -9.165 -24.620 16.280 1.00 90.19 204 ILE A O 1
ATOM 1544 N N . LYS A 1 205 ? -7.328 -25.765 15.692 1.00 89.88 205 LYS A N 1
ATOM 1545 C CA . LYS A 1 205 ? -7.617 -26.926 16.544 1.00 89.88 205 LYS A CA 1
ATOM 1546 C C . LYS A 1 205 ? -7.497 -26.574 18.029 1.00 89.88 205 LYS A C 1
ATOM 1548 O O . LYS A 1 205 ? -8.370 -26.975 18.793 1.00 89.88 205 LYS A O 1
ATOM 1553 N N . SER A 1 206 ? -6.467 -25.828 18.439 1.00 88.38 206 SER A N 1
ATOM 1554 C CA . SER A 1 206 ? -6.304 -25.411 19.838 1.00 88.38 206 SER A CA 1
ATOM 1555 C C . SER A 1 206 ? -7.418 -24.463 20.283 1.00 88.38 206 SER A C 1
ATOM 1557 O O . SER A 1 206 ? -7.950 -24.633 21.373 1.00 88.38 206 SER A O 1
ATOM 1559 N N . TRP A 1 207 ? -7.859 -23.540 19.426 1.00 89.50 207 TRP A N 1
ATOM 1560 C CA . TRP A 1 207 ? -8.962 -22.632 19.755 1.00 89.50 207 TRP A CA 1
ATOM 1561 C C . TRP A 1 207 ? -10.333 -23.302 19.745 1.00 89.50 207 TRP A C 1
ATOM 1563 O O . TRP A 1 207 ? -11.201 -22.915 20.520 1.00 89.50 207 TRP A O 1
ATOM 1573 N N . LYS A 1 208 ? -10.537 -24.340 18.925 1.00 84.69 208 LYS A N 1
ATOM 1574 C CA . LYS A 1 208 ? -11.751 -25.169 19.004 1.00 84.69 208 LYS A CA 1
ATOM 1575 C C . LYS A 1 208 ? -11.874 -25.882 20.349 1.00 84.69 208 LYS A C 1
ATOM 1577 O O . LYS A 1 208 ? -12.960 -25.896 20.908 1.00 84.69 208 LYS A O 1
ATOM 1582 N N . LYS A 1 209 ? -10.760 -26.355 20.920 1.00 83.50 209 LYS A N 1
ATOM 1583 C CA . LYS A 1 209 ? -10.748 -26.919 22.282 1.00 83.50 209 LYS A CA 1
ATOM 1584 C C . LYS A 1 209 ? -11.153 -25.910 23.368 1.00 83.50 209 LYS A C 1
ATOM 1586 O O . LYS A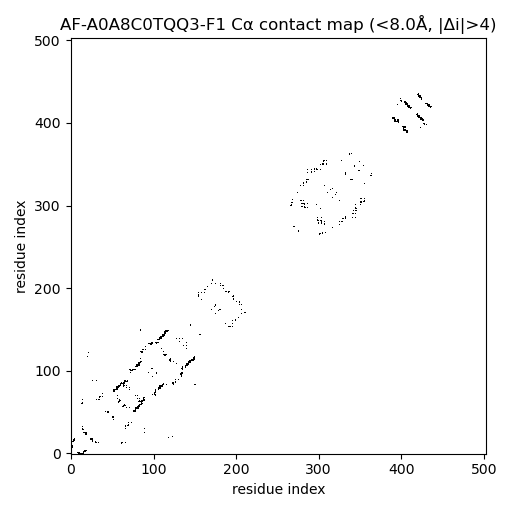 1 209 ? -11.494 -26.329 24.460 1.00 83.50 209 LYS A O 1
ATOM 1591 N N . LEU A 1 210 ? -11.110 -24.601 23.096 1.00 76.69 210 LEU A N 1
ATOM 1592 C CA . LEU A 1 210 ? -11.599 -23.565 24.020 1.00 76.69 210 LEU A CA 1
ATOM 1593 C C . LEU A 1 210 ? -13.114 -23.316 23.890 1.00 76.69 210 LEU A C 1
ATOM 1595 O O . LEU A 1 210 ? -13.698 -22.681 24.764 1.00 76.69 210 LEU A O 1
ATOM 1599 N N . LEU A 1 211 ? -13.737 -23.774 22.797 1.00 69.31 211 LEU A N 1
ATOM 1600 C CA . LEU A 1 211 ? -15.190 -23.742 22.585 1.00 69.31 211 LEU A CA 1
ATOM 1601 C C . LEU A 1 211 ? -15.869 -24.984 23.177 1.00 69.31 211 LEU A C 1
ATOM 1603 O O . LEU A 1 211 ? -16.989 -24.891 23.676 1.00 69.31 211 LEU A O 1
ATOM 1607 N N . ASP A 1 212 ? -15.172 -26.118 23.153 1.00 57.78 212 ASP A N 1
ATOM 1608 C CA . ASP A 1 212 ? -15.602 -27.356 23.791 1.00 57.78 212 ASP A CA 1
ATOM 1609 C C . ASP A 1 212 ? -15.206 -27.302 25.280 1.00 57.78 212 ASP A C 1
ATOM 1611 O O . ASP A 1 212 ? -14.053 -27.526 25.642 1.00 57.78 212 ASP A O 1
ATOM 1615 N N . GLY A 1 213 ? -16.142 -26.936 26.165 1.00 45.09 213 GLY A N 1
ATOM 1616 C CA . GLY A 1 213 ? -15.929 -26.967 27.622 1.00 45.09 213 GLY A CA 1
ATOM 1617 C C . GLY A 1 213 ? -15.433 -28.338 28.129 1.00 45.09 213 GLY A C 1
ATOM 1618 O O . GLY A 1 213 ? -15.549 -29.343 27.422 1.00 45.09 213 GLY A O 1
ATOM 1619 N N . PRO A 1 214 ? -14.877 -28.415 29.356 1.00 44.50 214 PRO A N 1
ATOM 1620 C CA . PRO A 1 214 ? -14.013 -29.512 29.772 1.00 44.50 214 PRO A CA 1
ATOM 1621 C C . PRO A 1 214 ? -14.787 -30.827 29.796 1.00 44.50 214 PRO A C 1
ATOM 1623 O O . PRO A 1 214 ? -15.599 -31.079 30.683 1.00 44.50 214 PRO A O 1
ATOM 1626 N N . SER A 1 215 ? -14.523 -31.686 28.817 1.00 32.12 215 SER A N 1
ATOM 1627 C CA . SER A 1 215 ? -14.927 -33.081 28.879 1.00 32.12 215 SER A CA 1
ATOM 1628 C C . SER A 1 215 ? -13.890 -33.976 28.205 1.00 32.12 215 SER A C 1
ATOM 1630 O O . SER A 1 215 ? -13.709 -33.992 26.991 1.00 32.12 215 SER A O 1
ATOM 1632 N N . THR A 1 216 ? -13.251 -34.743 29.088 1.00 31.95 216 THR A N 1
ATOM 1633 C CA . THR A 1 216 ? -12.551 -36.017 28.900 1.00 31.95 216 THR A CA 1
ATOM 1634 C C . THR A 1 216 ? -11.205 -36.005 28.178 1.00 31.95 216 THR A C 1
ATOM 1636 O O . THR A 1 216 ? -11.102 -35.926 26.957 1.00 31.95 216 THR A O 1
ATOM 1639 N N . ASP A 1 217 ? -10.184 -36.171 29.019 1.00 34.91 217 ASP A N 1
ATOM 1640 C CA . ASP A 1 217 ? -8.817 -36.577 28.732 1.00 34.91 217 ASP A CA 1
ATOM 1641 C C . ASP A 1 217 ? -8.694 -37.697 27.696 1.00 34.91 217 ASP A C 1
ATOM 1643 O O . ASP A 1 217 ? -9.441 -38.681 27.729 1.00 34.91 217 ASP A O 1
ATOM 1647 N N . LYS A 1 218 ? -7.659 -37.571 26.857 1.00 30.39 218 LYS A N 1
ATOM 1648 C CA . LYS A 1 218 ? -6.649 -38.608 26.578 1.00 30.39 218 LYS A CA 1
ATOM 1649 C C . LYS A 1 218 ? -5.585 -38.050 25.625 1.00 30.39 218 LYS A C 1
ATOM 1651 O O . LYS A 1 218 ? -5.873 -37.739 24.476 1.00 30.39 218 LYS A O 1
ATOM 1656 N N . ASP A 1 219 ? -4.360 -37.980 26.121 1.00 24.88 219 ASP A N 1
ATOM 1657 C CA . ASP A 1 219 ? -3.096 -37.977 25.374 1.00 24.88 219 ASP A CA 1
ATOM 1658 C C . ASP A 1 219 ? -2.147 -38.918 26.152 1.00 24.88 219 ASP A C 1
ATOM 1660 O O . ASP A 1 219 ? -2.410 -39.166 27.337 1.00 24.88 219 ASP A O 1
ATOM 1664 N N . PRO A 1 220 ? -1.002 -39.368 25.608 1.00 51.44 220 PRO A N 1
ATOM 1665 C CA . PRO A 1 220 ? -0.602 -39.471 24.196 1.00 51.44 220 PRO A CA 1
ATOM 1666 C C . PRO A 1 220 ? 0.086 -40.828 23.881 1.00 51.44 220 PRO A C 1
ATOM 1668 O O . PRO A 1 220 ? 0.494 -41.549 24.787 1.00 51.44 220 PRO A O 1
ATOM 1671 N N . GLU A 1 221 ? 0.331 -41.158 22.607 1.00 25.92 221 GLU A N 1
ATOM 1672 C CA . GLU A 1 221 ? 1.477 -42.033 22.287 1.00 25.92 221 GLU A CA 1
ATOM 1673 C C . GLU A 1 221 ? 2.097 -41.707 20.919 1.00 25.92 221 GLU A C 1
ATOM 1675 O O . GLU A 1 221 ? 1.478 -41.849 19.863 1.00 25.92 221 GLU A O 1
ATOM 1680 N N . GLU A 1 222 ? 3.350 -41.248 20.971 1.00 30.69 222 GLU A N 1
ATOM 1681 C CA . GLU A 1 222 ? 4.304 -41.211 19.865 1.00 30.69 222 GLU A CA 1
ATOM 1682 C C . GLU A 1 222 ? 4.684 -42.634 19.433 1.00 30.69 222 GLU A C 1
ATOM 1684 O O . GLU A 1 222 ? 4.867 -43.510 20.276 1.00 30.69 222 GLU A O 1
ATOM 1689 N N . LYS A 1 223 ? 4.952 -42.841 18.136 1.00 26.95 223 LYS A N 1
ATOM 1690 C CA . LYS A 1 223 ? 5.924 -43.853 17.688 1.00 26.95 223 LYS A CA 1
ATOM 1691 C C . LYS A 1 223 ? 6.493 -43.519 16.307 1.00 26.95 223 LYS A C 1
ATOM 1693 O O . LYS A 1 223 ? 5.850 -43.704 15.279 1.00 26.95 223 LYS A O 1
ATOM 1698 N N . LYS A 1 224 ? 7.749 -43.060 16.322 1.00 29.12 224 LYS A N 1
ATOM 1699 C CA . LYS A 1 224 ? 8.737 -43.238 15.248 1.00 29.12 224 LYS A CA 1
ATOM 1700 C C . LYS A 1 224 ? 8.995 -44.735 15.036 1.00 29.12 224 LYS A C 1
ATOM 1702 O O . LYS A 1 224 ? 9.232 -45.434 16.022 1.00 29.12 224 LYS A O 1
ATOM 1707 N N . LYS A 1 225 ? 9.102 -45.186 13.781 1.00 25.22 225 LYS A N 1
ATOM 1708 C CA . LYS A 1 225 ? 10.115 -46.183 13.392 1.00 25.22 225 LYS A CA 1
ATOM 1709 C C . LYS A 1 225 ? 10.370 -46.214 11.881 1.00 25.22 225 LYS A C 1
ATOM 1711 O O . LYS A 1 225 ? 9.439 -46.297 11.089 1.00 25.22 225 LYS A O 1
ATOM 1716 N N . ASP A 1 226 ? 11.658 -46.175 11.563 1.00 22.97 226 ASP A N 1
ATOM 1717 C CA . ASP A 1 226 ? 12.311 -46.342 10.267 1.00 22.97 226 ASP A CA 1
ATOM 1718 C C . ASP A 1 226 ? 12.320 -47.806 9.750 1.00 22.97 226 ASP A C 1
ATOM 1720 O O . ASP A 1 226 ? 12.447 -48.745 10.536 1.00 22.97 226 ASP A O 1
ATOM 1724 N N . THR A 1 227 ? 12.227 -47.920 8.414 1.00 24.58 227 THR A N 1
ATOM 1725 C CA . THR A 1 227 ? 12.965 -48.748 7.411 1.00 24.58 227 THR A CA 1
ATOM 1726 C C . THR A 1 227 ? 13.066 -50.293 7.460 1.00 24.58 227 THR A C 1
ATOM 1728 O O . THR A 1 227 ? 13.586 -50.852 8.419 1.00 24.58 227 THR A O 1
ATOM 1731 N N . ALA A 1 228 ? 12.712 -50.952 6.327 1.00 23.05 228 ALA A N 1
ATOM 1732 C CA . ALA A 1 228 ? 13.497 -51.930 5.502 1.00 23.05 228 ALA A CA 1
ATOM 1733 C C . ALA A 1 228 ? 12.571 -52.694 4.499 1.00 23.05 228 ALA A C 1
ATOM 1735 O O . ALA A 1 228 ? 11.616 -53.327 4.931 1.00 23.05 228 ALA A O 1
ATOM 1736 N N . ILE A 1 229 ? 12.620 -52.456 3.173 1.00 25.62 229 ILE A N 1
ATOM 1737 C CA . ILE A 1 229 ? 13.381 -53.114 2.063 1.00 25.62 229 ILE A CA 1
ATOM 1738 C C . ILE A 1 229 ? 13.083 -54.608 1.806 1.00 25.62 229 ILE A C 1
ATOM 1740 O O . ILE A 1 229 ? 13.441 -55.434 2.636 1.00 25.62 229 ILE A O 1
ATOM 1744 N N . THR A 1 230 ? 12.611 -54.948 0.588 1.00 22.23 230 THR A N 1
ATOM 1745 C CA . THR A 1 230 ? 13.137 -55.958 -0.393 1.00 22.23 230 THR A CA 1
ATOM 1746 C C . THR A 1 230 ? 12.311 -55.820 -1.706 1.00 22.23 230 THR A C 1
ATOM 1748 O O . THR A 1 230 ? 11.152 -55.436 -1.608 1.00 22.23 230 THR A O 1
ATOM 1751 N N . SER A 1 231 ? 12.745 -56.011 -2.965 1.00 24.64 231 SER A N 1
ATOM 1752 C CA . SER A 1 231 ? 13.879 -56.709 -3.610 1.00 24.64 231 SER A CA 1
ATOM 1753 C C . SER A 1 231 ? 14.018 -56.179 -5.068 1.00 24.64 231 SER A C 1
ATOM 1755 O O . SER A 1 231 ? 12.996 -55.909 -5.689 1.00 24.64 231 SER A O 1
ATOM 1757 N N . GLN A 1 232 ? 15.235 -55.908 -5.579 1.00 27.52 232 GLN A N 1
ATOM 1758 C CA . GLN A 1 232 ? 15.980 -56.700 -6.603 1.00 27.52 232 GLN A CA 1
ATOM 1759 C C . GLN A 1 232 ? 15.468 -56.551 -8.068 1.00 27.52 232 GLN A C 1
ATOM 1761 O O . GLN A 1 232 ? 14.284 -56.718 -8.310 1.00 27.52 232 GLN A O 1
ATOM 1766 N N . ASN A 1 233 ? 16.260 -56.230 -9.112 1.00 25.17 233 ASN A N 1
ATOM 1767 C CA . ASN A 1 233 ? 17.613 -56.691 -9.470 1.00 25.17 233 ASN A CA 1
ATOM 1768 C C . ASN A 1 233 ? 18.424 -55.738 -10.402 1.00 25.17 233 ASN A C 1
ATOM 1770 O O . ASN A 1 233 ? 17.868 -54.989 -11.198 1.00 25.17 233 ASN A O 1
ATOM 1774 N N . SER A 1 234 ? 19.747 -55.890 -10.257 1.00 24.58 234 SER A N 1
ATOM 1775 C CA . SER A 1 234 ? 20.987 -55.392 -10.916 1.00 24.58 234 SER A CA 1
ATOM 1776 C C . SER A 1 234 ? 21.244 -55.894 -12.371 1.00 24.58 234 SER A C 1
ATOM 1778 O O . SER A 1 234 ? 20.373 -56.611 -12.867 1.00 24.58 234 SER A O 1
ATOM 1780 N N . PRO A 1 235 ? 22.448 -55.745 -13.013 1.00 34.59 235 PRO A N 1
ATOM 1781 C CA . PRO A 1 235 ? 23.610 -54.834 -12.794 1.00 34.59 235 PRO A CA 1
ATOM 1782 C C . PRO A 1 235 ? 24.328 -54.259 -14.074 1.00 34.59 235 PRO A C 1
ATOM 1784 O O . PRO A 1 235 ? 24.158 -54.785 -15.166 1.00 34.59 235 PRO A O 1
ATOM 1787 N N . GLU A 1 236 ? 25.172 -53.221 -13.855 1.00 24.11 236 GLU A N 1
ATOM 1788 C CA . GLU A 1 236 ? 26.581 -52.933 -14.317 1.00 24.11 236 GLU A CA 1
ATOM 1789 C C . GLU A 1 236 ? 27.031 -53.080 -15.812 1.00 24.11 236 GLU A C 1
ATOM 1791 O O . GLU A 1 236 ? 26.463 -53.857 -16.559 1.00 24.11 236 GLU A O 1
ATOM 1796 N N . ALA A 1 237 ? 28.077 -52.425 -16.371 1.00 24.08 237 ALA A N 1
ATOM 1797 C CA . ALA A 1 237 ? 29.248 -51.682 -15.852 1.00 24.08 237 ALA A CA 1
ATOM 1798 C C . ALA A 1 237 ? 30.011 -50.862 -16.949 1.00 24.08 237 ALA A C 1
ATOM 1800 O O . ALA A 1 237 ? 30.009 -51.271 -18.106 1.00 24.08 237 ALA A O 1
ATOM 1801 N N . ARG A 1 238 ? 30.777 -49.842 -16.484 1.00 26.34 238 ARG A N 1
ATOM 1802 C CA . ARG A 1 238 ? 32.156 -49.371 -16.865 1.00 26.34 238 ARG A CA 1
ATOM 1803 C C . ARG A 1 238 ? 32.401 -48.639 -18.209 1.00 26.34 238 ARG A C 1
ATOM 1805 O O . ARG A 1 238 ? 31.975 -49.109 -19.251 1.00 26.34 238 ARG A O 1
ATOM 1812 N N . GLU A 1 239 ? 32.875 -47.376 -18.178 1.00 23.47 239 GLU A N 1
ATOM 1813 C CA . GLU A 1 239 ? 34.291 -46.878 -18.266 1.00 23.47 239 GLU A CA 1
ATOM 1814 C C . GLU A 1 239 ? 34.938 -47.194 -19.641 1.00 23.47 239 GLU A C 1
ATOM 1816 O O . GLU A 1 239 ? 34.777 -48.297 -20.133 1.00 23.47 239 GLU A O 1
ATOM 1821 N N . GLU A 1 240 ? 35.631 -46.326 -20.394 1.00 23.03 240 GLU A N 1
ATOM 1822 C CA . GLU A 1 240 ? 36.592 -45.268 -20.060 1.00 23.03 240 GLU A CA 1
ATOM 1823 C C . GLU A 1 240 ? 36.950 -44.441 -21.338 1.00 23.03 240 GLU A C 1
ATOM 1825 O O . GLU A 1 240 ? 36.860 -44.926 -22.463 1.00 23.03 240 GLU A O 1
ATOM 1830 N N . SER A 1 241 ? 37.347 -43.183 -21.124 1.00 23.45 241 SER A N 1
ATOM 1831 C CA . SER A 1 241 ? 38.317 -42.309 -21.830 1.00 23.45 241 SER A CA 1
ATOM 1832 C C . SER A 1 241 ? 38.734 -42.448 -23.324 1.00 23.45 241 SER A C 1
ATOM 1834 O O . SER A 1 241 ? 39.249 -43.461 -23.777 1.00 23.45 241 SER A O 1
ATOM 1836 N N . SER A 1 242 ? 38.685 -41.284 -23.999 1.00 22.28 242 SER A N 1
ATOM 1837 C CA . SER A 1 242 ? 39.664 -40.637 -24.915 1.00 22.28 242 SER A CA 1
ATOM 1838 C C . SER A 1 242 ? 40.471 -41.425 -25.968 1.00 22.28 242 SER A C 1
ATOM 1840 O O . SER A 1 242 ? 41.296 -42.261 -25.625 1.00 22.28 242 SER A O 1
ATOM 1842 N N . SER A 1 243 ? 40.472 -40.933 -27.217 1.00 23.95 243 SER A N 1
ATOM 1843 C CA . SER A 1 243 ? 41.683 -40.362 -27.852 1.00 23.95 243 SER A CA 1
ATOM 1844 C C . SER A 1 243 ? 41.384 -39.696 -29.206 1.00 23.95 243 SER A C 1
ATOM 1846 O O . SER A 1 243 ? 40.423 -40.020 -29.899 1.00 23.95 243 SER A O 1
ATOM 1848 N N . SER A 1 244 ? 42.214 -38.707 -29.522 1.00 24.22 244 SER A N 1
ATOM 1849 C CA . SER A 1 244 ? 42.177 -37.779 -30.651 1.00 24.22 244 SER A CA 1
ATOM 1850 C C . SER A 1 244 ? 42.680 -38.375 -31.975 1.00 24.22 244 SER A C 1
ATOM 1852 O O . SER A 1 244 ? 43.539 -39.251 -31.977 1.00 24.22 244 SER A O 1
ATOM 1854 N N . GLY A 1 245 ? 42.270 -37.786 -33.106 1.00 24.36 245 GLY A N 1
ATOM 1855 C CA . GLY A 1 245 ? 42.898 -38.015 -34.414 1.00 24.36 245 GLY A CA 1
ATOM 1856 C C . GLY A 1 245 ? 42.412 -37.050 -35.500 1.00 24.36 245 GLY A C 1
ATOM 1857 O O . GLY A 1 245 ? 41.429 -37.320 -36.178 1.00 24.36 245 GLY A O 1
ATOM 1858 N N . ASN A 1 246 ? 43.115 -35.925 -35.666 1.00 23.27 246 ASN A N 1
ATOM 1859 C CA . ASN A 1 246 ? 43.017 -35.010 -36.814 1.00 23.27 246 ASN A CA 1
ATOM 1860 C C . ASN A 1 246 ? 43.540 -35.680 -38.095 1.00 23.27 246 ASN A C 1
ATOM 1862 O O . ASN A 1 246 ? 44.674 -36.142 -38.050 1.00 23.27 246 ASN A O 1
ATOM 1866 N N . VAL A 1 247 ? 42.842 -35.564 -39.237 1.00 25.45 247 VAL A N 1
ATOM 1867 C CA . VAL A 1 247 ? 43.460 -35.324 -40.565 1.00 25.45 247 VAL A CA 1
ATOM 1868 C C . VAL A 1 247 ? 42.509 -34.512 -41.462 1.00 25.45 247 VAL A C 1
ATOM 1870 O O . VAL A 1 247 ? 41.299 -34.696 -41.494 1.00 25.45 247 VAL A O 1
ATOM 1873 N N . SER A 1 248 ? 43.150 -33.588 -42.166 1.00 24.77 248 SER A N 1
ATOM 1874 C CA . SER A 1 248 ? 42.756 -32.481 -43.032 1.00 24.77 248 SER A CA 1
ATOM 1875 C C . SER A 1 248 ? 42.015 -32.781 -44.351 1.00 24.77 248 SER A C 1
ATOM 1877 O O . SER A 1 248 ? 42.379 -33.697 -45.080 1.00 24.77 248 SER A O 1
ATOM 1879 N N . SER A 1 249 ? 41.119 -31.847 -44.695 1.00 24.25 249 SER A N 1
ATOM 1880 C CA . SER A 1 249 ? 41.005 -31.075 -45.955 1.00 24.25 249 SER A CA 1
ATOM 1881 C C . SER A 1 249 ? 41.069 -31.771 -47.325 1.00 24.25 249 SER A C 1
ATOM 1883 O O . SER A 1 249 ? 42.129 -32.245 -47.724 1.00 24.25 249 SER A O 1
ATOM 1885 N N . ARG A 1 250 ? 40.020 -31.571 -48.147 1.00 24.33 250 ARG A N 1
ATOM 1886 C CA . ARG A 1 250 ? 40.110 -31.145 -49.567 1.00 24.33 250 ARG A CA 1
ATOM 1887 C C . ARG A 1 250 ? 38.758 -30.634 -50.102 1.00 24.33 250 ARG A C 1
ATOM 1889 O O . ARG A 1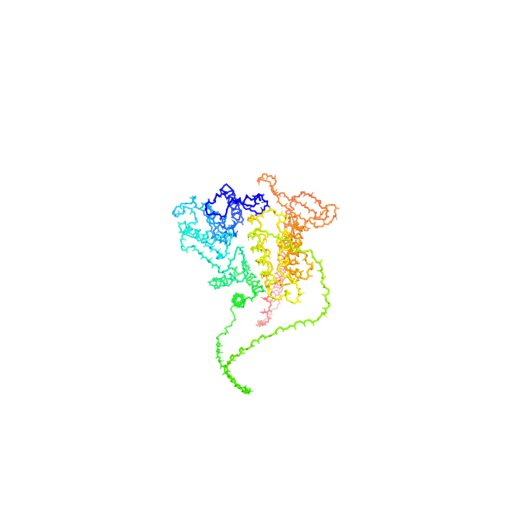 250 ? 37.712 -31.180 -49.774 1.00 24.33 250 ARG A O 1
ATOM 1896 N N . LYS A 1 251 ? 38.839 -29.556 -50.889 1.00 24.06 251 LYS A N 1
ATOM 1897 C CA . LYS A 1 251 ? 37.783 -28.851 -51.639 1.00 24.06 251 LYS A CA 1
ATOM 1898 C C . LYS A 1 251 ? 37.463 -29.596 -52.951 1.00 24.06 251 LYS A C 1
ATOM 1900 O O . LYS A 1 251 ? 38.390 -30.175 -53.509 1.00 24.06 251 LYS A O 1
ATOM 1905 N N . ASP A 1 252 ? 36.217 -29.604 -53.435 1.00 23.25 252 ASP A N 1
ATOM 1906 C CA . ASP A 1 252 ? 35.697 -28.659 -54.452 1.00 23.25 252 ASP A CA 1
ATOM 1907 C C . ASP A 1 252 ? 34.322 -29.073 -55.036 1.00 23.25 252 ASP A C 1
ATOM 1909 O O . ASP A 1 252 ? 34.083 -30.225 -55.381 1.00 23.25 252 ASP A O 1
ATOM 1913 N N . GLU A 1 253 ? 33.460 -28.055 -55.122 1.00 24.67 253 GLU A N 1
ATOM 1914 C CA . GLU A 1 253 ? 32.519 -27.671 -56.191 1.00 24.67 253 GLU A CA 1
ATOM 1915 C C . GLU A 1 253 ? 31.347 -28.541 -56.732 1.00 24.67 253 GLU A C 1
ATOM 1917 O O . GLU A 1 253 ? 31.495 -29.575 -57.372 1.00 24.67 253 GLU A O 1
ATOM 1922 N N . THR A 1 254 ? 30.173 -27.879 -56.683 1.00 25.67 254 THR A N 1
ATOM 1923 C CA . THR A 1 254 ? 29.045 -27.827 -57.649 1.00 25.67 254 THR A CA 1
ATOM 1924 C C . THR A 1 254 ? 28.005 -28.959 -57.711 1.00 25.67 254 THR A C 1
ATOM 1926 O O . THR A 1 254 ? 28.206 -29.994 -58.334 1.00 25.67 254 THR A O 1
ATOM 1929 N N . ASN A 1 255 ? 26.783 -28.685 -57.224 1.00 24.83 255 ASN A N 1
ATOM 1930 C CA . ASN A 1 255 ? 25.638 -28.401 -58.107 1.00 24.83 255 ASN A CA 1
ATOM 1931 C C . ASN A 1 255 ? 24.370 -27.970 -57.351 1.00 24.83 255 ASN A C 1
ATOM 1933 O O . ASN A 1 255 ? 24.091 -28.404 -56.236 1.00 24.83 255 ASN A O 1
ATOM 1937 N N . ALA A 1 256 ? 23.626 -27.089 -58.014 1.00 31.02 256 ALA A N 1
ATOM 1938 C CA . ALA A 1 256 ? 22.477 -26.339 -57.539 1.00 31.02 256 ALA A CA 1
ATOM 1939 C C . ALA A 1 256 ? 21.275 -27.197 -57.115 1.00 31.02 256 ALA A C 1
ATOM 1941 O O . ALA A 1 256 ? 20.910 -28.162 -57.789 1.00 31.02 256 ALA A O 1
ATOM 1942 N N . ARG A 1 257 ? 20.580 -26.748 -56.063 1.00 28.70 257 ARG A N 1
ATOM 1943 C CA . ARG A 1 257 ? 19.129 -26.917 -55.927 1.00 28.70 257 ARG A CA 1
ATOM 1944 C C . ARG A 1 257 ? 18.520 -25.616 -55.425 1.00 28.70 257 ARG A C 1
ATOM 1946 O O . ARG A 1 257 ? 18.798 -25.178 -54.314 1.00 28.70 257 ARG A O 1
ATOM 1953 N N . ASP A 1 258 ? 17.716 -25.022 -56.298 1.00 36.34 258 ASP A N 1
ATOM 1954 C CA . ASP A 1 258 ? 16.870 -23.867 -56.046 1.00 36.34 258 ASP A CA 1
ATOM 1955 C C . ASP A 1 258 ? 16.023 -24.060 -54.789 1.00 36.34 258 ASP A C 1
ATOM 1957 O O . ASP A 1 258 ? 15.271 -25.028 -54.661 1.00 36.34 258 ASP A O 1
ATOM 1961 N N . THR A 1 259 ? 16.097 -23.112 -53.861 1.00 29.27 259 THR A N 1
ATOM 1962 C CA . THR A 1 259 ? 15.056 -22.922 -52.849 1.00 29.27 259 THR A CA 1
ATOM 1963 C C . THR A 1 259 ? 14.926 -21.427 -52.577 1.00 29.27 259 THR A C 1
ATOM 1965 O O . THR A 1 259 ? 15.726 -20.833 -51.868 1.00 29.27 259 THR A O 1
ATOM 1968 N N . TYR A 1 260 ? 13.949 -20.829 -53.263 1.00 34.31 260 TYR A N 1
ATOM 1969 C CA . TYR A 1 260 ? 13.244 -19.576 -52.970 1.00 34.31 260 TYR A CA 1
ATOM 1970 C C . TYR A 1 260 ? 13.904 -18.635 -51.935 1.00 34.31 260 TYR A C 1
ATOM 1972 O O . TYR A 1 260 ? 13.579 -18.656 -50.750 1.00 34.31 260 TYR A O 1
ATOM 1980 N N . VAL A 1 261 ? 14.782 -17.742 -52.402 1.00 33.78 261 VAL A N 1
ATOM 1981 C CA . VAL A 1 261 ? 15.223 -16.580 -51.616 1.00 33.78 261 VAL A CA 1
ATOM 1982 C C . VAL A 1 261 ? 14.154 -15.496 -51.738 1.00 33.78 261 VAL A C 1
ATOM 1984 O O . VAL A 1 26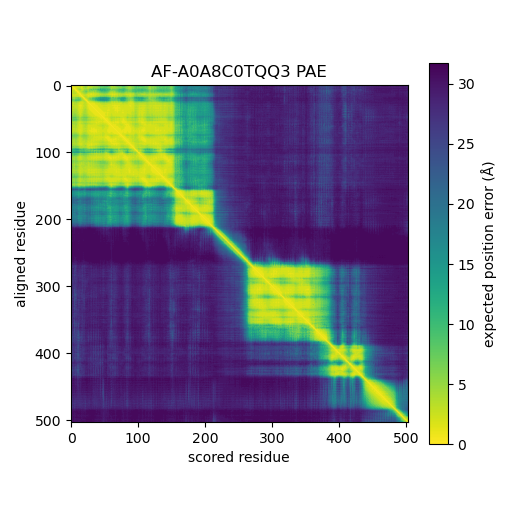1 ? 13.974 -14.893 -52.795 1.00 33.78 261 VAL A O 1
ATOM 1987 N N . SER A 1 262 ? 13.430 -15.249 -50.648 1.00 32.59 262 SER A N 1
ATOM 1988 C CA . SER A 1 262 ? 12.592 -14.060 -50.496 1.00 32.59 262 SER A CA 1
ATOM 1989 C C . SER A 1 262 ? 13.500 -12.835 -50.394 1.00 32.59 262 SER A C 1
ATOM 1991 O O . SER A 1 262 ? 14.069 -12.568 -49.339 1.00 32.59 262 SER A O 1
ATOM 1993 N N . SER A 1 263 ? 13.652 -12.091 -51.488 1.00 37.66 263 SER A N 1
ATOM 1994 C CA . SER A 1 263 ? 14.398 -10.834 -51.513 1.00 37.66 263 SER A CA 1
ATOM 1995 C C . SER A 1 263 ? 13.686 -9.763 -50.672 1.00 37.66 263 SER A C 1
ATOM 1997 O O . SER A 1 263 ? 12.783 -9.079 -51.156 1.00 37.66 263 SER A O 1
ATOM 1999 N N . PHE A 1 264 ? 14.094 -9.616 -49.414 1.00 40.16 264 PHE A N 1
ATOM 2000 C CA . PHE A 1 264 ? 13.863 -8.416 -48.605 1.00 40.16 264 PHE A CA 1
ATOM 2001 C C . PHE A 1 264 ? 14.997 -7.397 -48.861 1.00 40.16 264 PHE A C 1
ATOM 2003 O O . PHE A 1 264 ? 16.060 -7.783 -49.353 1.00 40.16 264 PHE A O 1
ATOM 2010 N N . PRO A 1 265 ? 14.786 -6.084 -48.638 1.00 53.56 265 PRO A N 1
ATOM 2011 C CA . PRO A 1 265 ? 15.756 -5.060 -49.026 1.00 53.56 265 PRO A CA 1
ATOM 2012 C C . PRO A 1 265 ? 17.091 -5.230 -48.288 1.00 53.56 265 PRO A C 1
ATOM 2014 O O . PRO A 1 265 ? 17.111 -5.386 -47.070 1.00 53.56 265 PRO A O 1
ATOM 2017 N N . ARG A 1 266 ? 18.196 -5.144 -49.046 1.00 59.12 266 ARG A N 1
ATOM 2018 C CA . ARG A 1 266 ? 19.579 -5.218 -48.543 1.00 59.12 266 ARG A CA 1
ATOM 2019 C C . ARG A 1 266 ? 19.771 -4.320 -47.321 1.00 59.12 266 ARG A C 1
ATOM 2021 O O . ARG A 1 266 ? 19.437 -3.134 -47.383 1.00 59.12 266 ARG A O 1
ATOM 2028 N N . ALA A 1 267 ? 20.371 -4.859 -46.258 1.00 56.91 267 ALA A N 1
ATOM 2029 C CA . ALA A 1 267 ? 20.718 -4.076 -45.072 1.00 56.91 267 ALA A CA 1
ATOM 2030 C C . ALA A 1 267 ? 21.518 -2.802 -45.436 1.00 56.91 267 ALA A C 1
ATOM 2032 O O . ALA A 1 267 ? 22.584 -2.887 -46.054 1.00 56.91 267 ALA A O 1
ATOM 2033 N N . PRO A 1 268 ? 21.047 -1.607 -45.038 1.00 68.38 268 PRO A N 1
ATOM 2034 C CA . PRO A 1 268 ? 21.760 -0.362 -45.294 1.00 68.38 268 PRO A CA 1
ATOM 2035 C C . PRO A 1 268 ? 23.060 -0.303 -44.485 1.00 68.38 268 PRO A C 1
ATOM 2037 O O . PRO A 1 268 ? 23.067 -0.462 -43.260 1.00 68.38 268 PRO A O 1
ATOM 2040 N N . SER A 1 269 ? 24.181 -0.078 -45.170 1.00 77.06 269 SER A N 1
ATOM 2041 C CA . SER A 1 269 ? 25.516 0.007 -44.571 1.00 77.06 269 SER A CA 1
ATOM 2042 C C . SER A 1 269 ? 25.689 1.292 -43.754 1.00 77.06 269 SER A C 1
ATOM 2044 O O . SER A 1 269 ? 25.352 2.374 -44.230 1.00 77.06 269 SER A O 1
ATOM 2046 N N . THR A 1 270 ? 26.262 1.184 -42.553 1.00 85.12 270 THR A N 1
ATOM 2047 C CA . THR A 1 270 ? 26.611 2.322 -41.683 1.00 85.12 270 THR A CA 1
ATOM 2048 C C . THR A 1 270 ? 28.118 2.358 -41.431 1.00 85.12 270 THR A C 1
ATOM 2050 O O . THR A 1 270 ? 28.748 1.308 -41.333 1.00 85.12 270 THR A O 1
ATOM 2053 N N . SER A 1 271 ? 28.699 3.554 -41.327 1.00 83.69 271 SER A N 1
ATOM 2054 C CA . SER A 1 271 ? 30.121 3.779 -41.020 1.00 83.69 271 SER A CA 1
ATOM 2055 C C . SER A 1 271 ? 30.381 4.156 -39.554 1.00 83.69 271 SER A C 1
ATOM 2057 O O . SER A 1 271 ? 31.535 4.262 -39.143 1.00 83.69 271 SER A O 1
ATOM 2059 N N . ASP A 1 272 ? 29.328 4.354 -38.753 1.00 89.12 272 ASP A N 1
ATOM 2060 C CA . ASP A 1 272 ? 29.443 4.735 -37.343 1.00 89.12 272 ASP A CA 1
ATOM 2061 C C . ASP A 1 272 ? 29.788 3.526 -36.456 1.00 89.12 272 ASP A C 1
ATOM 2063 O O . ASP A 1 272 ? 29.080 2.515 -36.446 1.00 89.12 272 ASP A O 1
ATOM 2067 N N . SER A 1 273 ? 30.864 3.642 -35.676 1.00 89.38 273 SER A N 1
ATOM 2068 C CA . SER A 1 273 ? 31.389 2.547 -34.849 1.00 89.38 273 SER A CA 1
ATOM 2069 C C . SER A 1 273 ? 30.448 2.128 -33.715 1.00 89.38 273 SER A C 1
ATOM 2071 O O . SER A 1 273 ? 30.396 0.948 -33.364 1.00 89.38 273 SER A O 1
ATOM 2073 N N . VAL A 1 274 ? 29.661 3.058 -33.161 1.00 90.69 274 VAL A N 1
ATOM 2074 C CA . VAL A 1 274 ? 28.680 2.765 -32.105 1.00 90.69 274 VAL A CA 1
ATOM 2075 C C . VAL A 1 274 ? 27.506 1.990 -32.691 1.00 90.69 274 VAL A C 1
ATOM 2077 O O . VAL A 1 274 ? 27.081 0.989 -32.115 1.00 90.69 274 VAL A O 1
ATOM 2080 N N . ARG A 1 275 ? 27.016 2.407 -33.861 1.00 92.31 275 ARG A N 1
ATOM 2081 C CA . ARG A 1 275 ? 25.935 1.725 -34.579 1.00 92.31 275 ARG A CA 1
ATOM 2082 C C . ARG A 1 275 ? 26.347 0.322 -35.013 1.00 92.31 275 ARG A C 1
ATOM 2084 O O . ARG A 1 275 ? 25.580 -0.614 -34.804 1.00 92.31 275 ARG A O 1
ATOM 2091 N N . LEU A 1 276 ? 27.568 0.148 -35.526 1.00 92.06 276 LEU A N 1
ATOM 2092 C CA . LEU A 1 276 ? 28.116 -1.176 -35.846 1.00 92.06 276 LEU A CA 1
ATOM 2093 C C . LEU A 1 276 ? 28.143 -2.086 -34.612 1.00 92.06 276 LEU A C 1
ATOM 2095 O O . LEU A 1 276 ? 27.692 -3.230 -34.689 1.00 92.06 276 LEU A O 1
ATOM 2099 N N . LYS A 1 277 ? 28.560 -1.569 -33.446 1.00 93.62 277 LYS A N 1
ATOM 2100 C CA . LYS A 1 277 ? 28.541 -2.363 -32.211 1.00 93.62 277 LYS A CA 1
ATOM 2101 C C . LYS A 1 277 ? 27.121 -2.719 -31.764 1.00 93.62 277 LYS A C 1
ATOM 2103 O O . LYS A 1 277 ? 26.884 -3.829 -31.296 1.00 93.62 277 LYS A O 1
ATOM 2108 N N . CYS A 1 278 ? 26.159 -1.811 -31.930 1.00 93.38 278 CYS A N 1
ATOM 2109 C CA . CYS A 1 278 ? 24.750 -2.090 -31.650 1.00 93.38 278 CYS A CA 1
ATOM 2110 C C . CYS A 1 278 ? 24.174 -3.182 -32.566 1.00 93.38 278 CYS A C 1
ATOM 2112 O O . CYS A 1 278 ? 23.448 -4.046 -32.073 1.00 93.38 278 CYS A O 1
ATOM 2114 N N . ARG A 1 279 ? 24.531 -3.188 -33.857 1.00 94.50 279 ARG A N 1
ATOM 2115 C CA . ARG A 1 279 ? 24.145 -4.246 -34.809 1.00 94.50 279 ARG A CA 1
ATOM 2116 C C . ARG A 1 279 ? 24.708 -5.602 -34.408 1.00 94.50 279 ARG A C 1
ATOM 2118 O O . ARG A 1 279 ? 23.957 -6.567 -34.333 1.00 94.50 279 ARG A O 1
ATOM 2125 N N . GLU A 1 280 ? 25.990 -5.654 -34.054 1.00 94.19 280 GLU A N 1
ATOM 2126 C CA . GLU A 1 280 ? 26.645 -6.876 -33.573 1.00 94.19 280 GLU A CA 1
ATOM 2127 C C . GLU A 1 280 ? 25.952 -7.431 -32.315 1.00 94.19 280 GLU A C 1
ATOM 2129 O O . GLU A 1 280 ? 25.690 -8.628 -32.211 1.00 94.19 280 GLU A O 1
ATOM 2134 N N . MET A 1 281 ? 25.587 -6.558 -31.370 1.00 93.69 281 MET A N 1
ATOM 2135 C CA . MET A 1 281 ? 24.871 -6.958 -30.155 1.00 93.69 281 MET A CA 1
ATOM 2136 C C . MET A 1 281 ? 23.441 -7.449 -30.429 1.00 93.69 281 MET A C 1
ATOM 2138 O O . MET A 1 281 ? 22.965 -8.346 -29.732 1.00 93.69 281 MET A O 1
ATOM 2142 N N . LEU A 1 282 ? 22.749 -6.879 -31.420 1.00 94.50 282 LEU A N 1
ATOM 2143 C CA . LEU A 1 282 ? 21.428 -7.340 -31.857 1.00 94.50 282 LEU A CA 1
ATOM 2144 C C . LEU A 1 282 ? 21.513 -8.696 -32.568 1.00 94.50 282 LEU A C 1
ATOM 2146 O O . LEU A 1 282 ? 20.735 -9.589 -32.238 1.00 94.50 282 LEU A O 1
ATOM 2150 N N . ALA A 1 283 ? 22.492 -8.880 -33.456 1.00 93.75 283 ALA A N 1
ATOM 2151 C CA . ALA A 1 283 ? 22.764 -10.164 -34.100 1.00 93.75 283 ALA A CA 1
ATOM 2152 C C . ALA A 1 283 ? 23.084 -11.245 -33.054 1.00 93.75 283 ALA A C 1
ATOM 2154 O O . ALA A 1 283 ? 22.483 -12.316 -33.049 1.00 93.75 283 ALA A O 1
ATOM 2155 N N . ALA A 1 284 ? 23.933 -10.935 -32.069 1.00 93.69 284 ALA A N 1
ATOM 2156 C CA . ALA A 1 284 ? 24.224 -11.843 -30.961 1.00 93.69 284 ALA A CA 1
ATOM 2157 C C . ALA A 1 284 ? 22.978 -12.204 -30.129 1.00 93.69 284 ALA A C 1
ATOM 2159 O O . ALA A 1 284 ? 22.864 -13.329 -29.648 1.00 93.69 284 ALA A O 1
ATOM 2160 N N . ALA A 1 285 ? 22.026 -11.280 -29.965 1.00 93.44 285 ALA A N 1
ATOM 2161 C CA . ALA A 1 285 ? 20.764 -11.566 -29.285 1.00 93.44 285 ALA A CA 1
ATOM 2162 C C . ALA A 1 285 ? 19.856 -12.498 -30.106 1.00 93.44 285 ALA A C 1
ATOM 2164 O O . ALA A 1 285 ? 19.206 -13.369 -29.527 1.00 93.44 285 ALA A O 1
ATOM 2165 N N . LEU A 1 286 ? 19.836 -12.353 -31.433 1.00 92.06 286 LEU A N 1
ATOM 2166 C CA . LEU A 1 286 ? 19.072 -13.206 -32.352 1.00 92.06 286 LEU A CA 1
ATOM 2167 C C . LEU A 1 286 ? 19.607 -14.645 -32.424 1.00 92.06 286 LEU A C 1
ATOM 2169 O O . LEU A 1 286 ? 18.817 -15.564 -32.623 1.00 92.06 286 LEU A O 1
ATOM 2173 N N . ARG A 1 287 ? 20.902 -14.856 -32.152 1.00 91.56 287 ARG A N 1
ATOM 2174 C CA . ARG A 1 287 ? 21.516 -16.196 -32.040 1.00 91.56 287 ARG A CA 1
ATOM 2175 C C . ARG A 1 287 ? 21.076 -16.988 -30.807 1.00 91.56 287 ARG A C 1
ATOM 2177 O O . ARG A 1 287 ? 21.398 -18.164 -30.681 1.00 91.56 287 ARG A O 1
ATOM 2184 N N . THR A 1 288 ? 20.354 -16.367 -29.873 1.00 89.69 288 THR A N 1
ATOM 2185 C CA . THR A 1 288 ? 19.928 -17.039 -28.638 1.00 89.69 288 THR A CA 1
ATOM 2186 C C . THR A 1 288 ? 19.040 -18.246 -28.958 1.00 89.69 288 THR A C 1
ATOM 2188 O O . THR A 1 288 ? 17.974 -18.086 -29.541 1.00 89.69 288 THR A O 1
ATOM 2191 N N . GLY A 1 289 ? 19.440 -19.444 -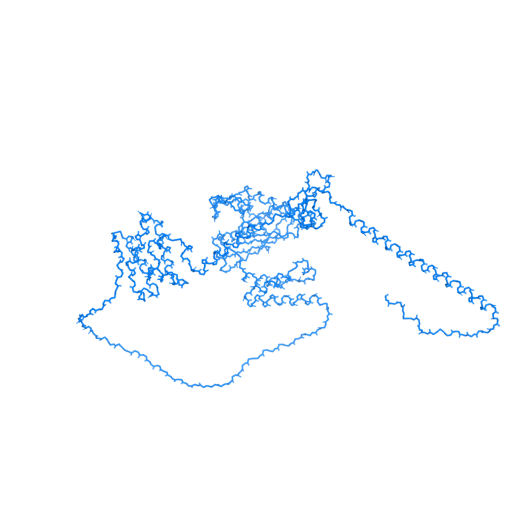28.525 1.00 83.12 289 GLY A N 1
ATOM 2192 C CA . GLY A 1 289 ? 18.633 -20.665 -28.655 1.00 83.12 289 GLY A CA 1
ATOM 2193 C C . GLY A 1 289 ? 18.596 -21.286 -30.054 1.00 83.12 289 GLY A C 1
ATOM 2194 O O . GLY A 1 289 ? 17.726 -22.115 -30.292 1.00 83.12 289 GLY A O 1
ATOM 2195 N N . ASP A 1 290 ? 19.492 -20.878 -30.961 1.00 86.94 290 ASP A N 1
ATOM 2196 C CA . ASP A 1 290 ? 19.697 -21.460 -32.302 1.00 86.94 290 ASP A CA 1
ATOM 2197 C C . ASP A 1 290 ? 18.452 -21.519 -33.215 1.00 86.94 290 ASP A C 1
ATOM 2199 O O . ASP A 1 290 ? 18.445 -22.182 -34.251 1.00 86.94 290 ASP A O 1
ATOM 2203 N N . ASP A 1 291 ? 17.407 -20.751 -32.888 1.00 86.88 291 ASP A N 1
ATOM 2204 C CA . ASP A 1 291 ? 16.164 -20.685 -33.669 1.00 86.88 291 ASP A CA 1
ATOM 2205 C C . ASP A 1 291 ? 16.393 -20.136 -35.093 1.00 86.88 291 ASP A C 1
ATOM 2207 O O . ASP A 1 291 ? 15.670 -20.494 -36.022 1.00 86.88 291 ASP A O 1
ATOM 2211 N N . TYR A 1 292 ? 17.407 -19.281 -35.275 1.00 87.44 292 TYR A N 1
ATOM 2212 C CA . TYR A 1 292 ? 17.778 -18.701 -36.572 1.00 87.44 292 TYR A CA 1
ATOM 2213 C C . TYR A 1 292 ? 18.271 -19.767 -37.560 1.00 87.44 292 TYR A C 1
ATOM 2215 O O . TYR A 1 292 ? 17.949 -19.689 -38.743 1.00 87.44 292 TYR A O 1
ATOM 2223 N N . VAL A 1 293 ? 18.947 -20.815 -37.067 1.00 86.31 293 VAL A N 1
ATOM 2224 C CA . VAL A 1 293 ? 19.414 -21.952 -37.877 1.00 86.31 293 VAL A CA 1
ATOM 2225 C C . VAL A 1 293 ? 18.230 -22.769 -38.385 1.00 86.31 293 VAL A C 1
ATOM 2227 O O . VAL A 1 293 ? 18.186 -23.141 -39.553 1.00 86.31 293 VAL A O 1
ATOM 2230 N N . ALA A 1 294 ? 17.244 -23.020 -37.519 1.00 82.81 294 ALA A N 1
ATOM 2231 C CA . ALA A 1 294 ? 16.050 -23.781 -37.878 1.00 82.81 294 ALA A CA 1
ATOM 2232 C C . ALA A 1 294 ? 15.151 -23.038 -38.883 1.00 82.81 294 ALA A C 1
ATOM 2234 O O . ALA A 1 294 ? 14.479 -23.673 -39.693 1.00 82.81 294 ALA A O 1
ATOM 2235 N N . ILE A 1 295 ? 15.130 -21.703 -38.825 1.00 84.88 295 ILE A N 1
ATOM 2236 C CA . ILE A 1 295 ? 14.331 -20.848 -39.715 1.00 84.88 295 ILE A CA 1
ATOM 2237 C C . ILE A 1 295 ? 15.101 -20.495 -41.003 1.00 84.88 295 ILE A C 1
ATOM 2239 O O . ILE A 1 295 ? 14.479 -20.206 -42.022 1.00 84.88 295 ILE A O 1
ATOM 2243 N N . GLY A 1 296 ? 16.437 -20.552 -40.983 1.00 84.19 296 GLY A N 1
ATOM 2244 C CA . GLY A 1 296 ? 17.292 -20.185 -42.115 1.00 84.19 296 GLY A CA 1
ATOM 2245 C C . GLY A 1 296 ? 17.361 -18.675 -42.366 1.00 84.19 296 GLY A C 1
ATOM 2246 O O . GLY A 1 296 ? 17.545 -18.256 -43.506 1.00 84.19 296 GLY A O 1
ATOM 2247 N N . ALA A 1 297 ? 17.169 -17.860 -41.326 1.00 85.75 297 ALA A N 1
ATOM 2248 C CA . ALA A 1 297 ? 17.227 -16.402 -41.415 1.00 85.75 297 ALA A CA 1
ATOM 2249 C C . ALA A 1 297 ? 18.631 -15.885 -41.065 1.00 85.75 297 ALA A C 1
ATOM 2251 O O . ALA A 1 297 ? 19.219 -16.344 -40.087 1.00 85.75 297 ALA A O 1
ATOM 2252 N N . ASP A 1 298 ? 19.130 -14.907 -41.826 1.00 89.81 298 ASP A N 1
ATOM 2253 C CA . ASP A 1 298 ? 20.395 -14.222 -41.534 1.00 89.81 298 ASP A CA 1
ATOM 2254 C C . ASP A 1 298 ? 20.213 -13.227 -40.376 1.00 89.81 298 ASP A C 1
ATOM 2256 O O . ASP A 1 298 ? 19.534 -12.198 -40.488 1.00 89.81 298 ASP A O 1
ATOM 2260 N N . GLU A 1 299 ? 20.814 -13.543 -39.232 1.00 90.38 299 GLU A N 1
ATOM 2261 C CA . GLU A 1 299 ? 20.733 -12.731 -38.028 1.00 90.38 299 GLU A CA 1
ATOM 2262 C C . GLU A 1 299 ? 21.480 -11.394 -38.137 1.00 90.38 299 GLU A C 1
ATOM 2264 O O . GLU A 1 299 ? 21.129 -10.437 -37.435 1.00 90.38 299 GLU A O 1
ATOM 2269 N N . GLU A 1 300 ? 22.503 -11.304 -38.992 1.00 90.25 300 GLU A N 1
ATOM 2270 C CA . GLU A 1 300 ? 23.312 -10.094 -39.151 1.00 90.25 300 GLU A CA 1
ATOM 2271 C C . GLU A 1 300 ? 22.579 -9.059 -39.999 1.00 90.25 300 GLU A C 1
ATOM 2273 O O . GLU A 1 300 ? 22.528 -7.869 -39.650 1.00 90.25 300 GLU A O 1
ATOM 2278 N N . GLU A 1 301 ? 21.941 -9.519 -41.073 1.00 89.94 301 GLU A N 1
ATOM 2279 C CA . GLU A 1 301 ? 21.085 -8.683 -41.903 1.00 89.94 301 GLU A CA 1
ATOM 2280 C C . GLU A 1 301 ? 19.859 -8.205 -41.112 1.00 89.94 301 GLU A C 1
ATOM 2282 O O . GLU A 1 301 ? 19.561 -7.005 -41.085 1.00 89.94 301 GLU A O 1
ATOM 2287 N N . LEU A 1 302 ? 19.202 -9.104 -40.373 1.00 90.56 302 LEU A N 1
ATOM 2288 C CA . LEU A 1 302 ? 18.029 -8.764 -39.568 1.00 90.56 302 LEU A CA 1
ATOM 2289 C C . LEU A 1 302 ? 18.369 -7.793 -38.427 1.00 90.56 302 LEU A C 1
ATOM 2291 O O . LEU A 1 302 ? 17.664 -6.802 -38.216 1.00 90.56 302 LEU A O 1
ATOM 2295 N N . GLY A 1 303 ? 19.481 -8.023 -37.722 1.00 92.62 303 GLY A N 1
ATOM 2296 C CA . GLY A 1 303 ? 19.986 -7.110 -36.695 1.00 92.62 303 GLY A CA 1
ATOM 2297 C C . GLY A 1 303 ? 20.306 -5.719 -37.253 1.00 92.62 303 GLY A C 1
ATOM 2298 O O . GLY A 1 303 ? 20.011 -4.708 -36.608 1.00 92.62 303 GLY A O 1
ATOM 2299 N N . SER A 1 304 ? 20.833 -5.655 -38.479 1.00 92.62 304 SER A N 1
ATOM 2300 C CA . SER A 1 304 ? 21.106 -4.399 -39.185 1.00 92.62 304 SER A CA 1
ATOM 2301 C C . SER A 1 304 ? 19.833 -3.638 -39.554 1.00 92.62 304 SER A C 1
ATOM 2303 O O . SER A 1 304 ? 19.782 -2.420 -39.377 1.00 92.62 304 SER A O 1
ATOM 2305 N N . GLN A 1 305 ? 18.790 -4.334 -40.013 1.00 91.81 305 GLN A N 1
ATOM 2306 C CA . GLN A 1 305 ? 17.500 -3.721 -40.343 1.00 91.81 305 GLN A CA 1
ATOM 2307 C C . GLN A 1 305 ? 16.772 -3.190 -39.098 1.00 91.81 305 GLN A C 1
ATOM 2309 O O . GLN A 1 305 ? 16.213 -2.094 -39.133 1.00 91.81 305 GLN A O 1
ATOM 2314 N N . ILE A 1 306 ? 16.813 -3.925 -37.977 1.00 92.69 306 ILE A N 1
ATOM 2315 C CA . ILE A 1 306 ? 16.226 -3.476 -36.702 1.00 92.69 306 ILE A CA 1
ATOM 2316 C C . ILE A 1 306 ? 16.942 -2.218 -36.197 1.00 92.69 306 ILE A C 1
ATOM 2318 O O . ILE A 1 306 ? 16.290 -1.260 -35.780 1.00 92.69 306 ILE A O 1
ATOM 2322 N N . GLU A 1 307 ? 18.277 -2.205 -36.225 1.00 94.75 307 GLU A N 1
ATOM 2323 C CA . GLU A 1 307 ? 19.063 -1.045 -35.798 1.00 94.75 307 GLU A CA 1
ATOM 2324 C C . GLU A 1 307 ? 18.782 0.183 -36.662 1.00 94.75 307 GLU A C 1
ATOM 2326 O O . GLU A 1 307 ? 18.577 1.271 -36.122 1.00 94.75 307 GLU A O 1
ATOM 2331 N N . GLU A 1 308 ? 18.730 0.007 -37.983 1.00 92.56 308 GLU A N 1
ATOM 2332 C CA . GLU A 1 308 ? 18.423 1.092 -38.908 1.00 92.56 308 GLU A CA 1
ATOM 2333 C C . GLU A 1 308 ? 17.034 1.674 -38.636 1.00 92.56 308 GLU A C 1
ATOM 2335 O O . GLU A 1 308 ? 16.899 2.890 -38.545 1.00 92.56 308 GLU A O 1
ATOM 2340 N N . ALA A 1 309 ? 16.014 0.837 -38.440 1.00 91.56 309 ALA A N 1
ATOM 2341 C CA . ALA A 1 309 ? 14.666 1.314 -38.142 1.00 91.56 309 ALA A CA 1
ATOM 2342 C C . ALA A 1 309 ? 14.612 2.127 -36.832 1.00 91.56 309 ALA A C 1
ATOM 2344 O O . ALA A 1 309 ? 13.959 3.170 -36.766 1.00 91.56 309 ALA A O 1
ATOM 2345 N N . ILE A 1 310 ? 15.364 1.716 -35.801 1.00 91.69 310 ILE A N 1
ATOM 2346 C CA . ILE A 1 310 ? 15.511 2.494 -34.558 1.00 91.69 310 ILE A CA 1
ATOM 2347 C C . ILE A 1 310 ? 16.221 3.830 -34.834 1.00 91.69 310 ILE A C 1
ATOM 2349 O O . ILE A 1 310 ? 15.839 4.871 -34.287 1.00 91.69 310 ILE A O 1
ATOM 2353 N N . TYR A 1 311 ? 17.255 3.822 -35.676 1.00 92.62 311 TYR A N 1
ATOM 2354 C CA . TYR A 1 311 ? 18.005 5.024 -36.022 1.00 92.62 311 TYR A CA 1
ATOM 2355 C C . TYR A 1 311 ? 17.191 5.999 -36.883 1.00 92.62 311 TYR A C 1
ATOM 2357 O O . TYR A 1 311 ? 17.292 7.203 -36.677 1.00 92.62 311 TYR A O 1
ATOM 2365 N N . GLN A 1 312 ? 16.333 5.528 -37.788 1.00 90.94 312 GLN A N 1
ATOM 2366 C CA . GLN A 1 312 ? 15.461 6.393 -38.593 1.00 90.94 312 GLN A CA 1
ATOM 2367 C C . GLN A 1 312 ? 14.459 7.184 -37.737 1.00 90.94 312 GLN A C 1
ATOM 2369 O O . GLN A 1 312 ? 14.172 8.346 -38.046 1.00 90.94 312 GLN A O 1
ATOM 2374 N N . GLU A 1 313 ? 13.972 6.590 -36.640 1.00 88.38 313 GLU A N 1
ATOM 2375 C CA . GLU A 1 313 ? 13.089 7.250 -35.667 1.00 88.38 313 GLU A CA 1
ATOM 2376 C C . GLU A 1 313 ? 13.846 8.300 -34.837 1.00 88.38 313 GLU A C 1
ATOM 2378 O O . GLU A 1 313 ? 13.370 9.421 -34.658 1.00 88.38 313 GLU A O 1
ATOM 2383 N N . ILE A 1 314 ? 15.023 7.948 -34.312 1.00 88.38 314 ILE A N 1
ATOM 2384 C CA . ILE A 1 314 ? 15.716 8.756 -33.294 1.00 88.38 314 ILE A CA 1
ATOM 2385 C C . ILE A 1 314 ? 16.737 9.733 -33.911 1.00 88.38 314 ILE A C 1
ATOM 2387 O O . ILE A 1 314 ? 17.006 10.788 -33.339 1.00 88.38 314 ILE A O 1
ATOM 2391 N N . ARG A 1 315 ? 17.285 9.405 -35.088 1.00 88.75 315 ARG A N 1
ATOM 2392 C CA . ARG A 1 315 ? 18.272 10.158 -35.894 1.00 88.75 315 ARG A CA 1
ATOM 2393 C C . ARG A 1 315 ? 19.550 10.574 -35.158 1.00 88.75 315 ARG A C 1
ATOM 2395 O O . ARG A 1 315 ? 20.301 11.416 -35.644 1.00 88.75 315 ARG A O 1
ATOM 2402 N N . ASN A 1 316 ? 19.808 9.999 -33.986 1.00 90.12 316 ASN A N 1
ATOM 2403 C CA . ASN A 1 316 ? 20.995 10.236 -33.175 1.00 90.12 316 ASN A CA 1
ATOM 2404 C C . ASN A 1 316 ? 21.377 8.974 -32.378 1.00 90.12 316 ASN A C 1
ATOM 2406 O O . ASN A 1 316 ? 20.583 8.043 -32.248 1.00 90.12 316 ASN A O 1
ATOM 2410 N N . THR A 1 317 ? 22.600 8.944 -31.844 1.00 90.50 317 THR A N 1
ATOM 2411 C CA . THR A 1 317 ? 23.143 7.843 -31.021 1.00 90.50 317 THR A CA 1
ATOM 2412 C C . THR A 1 317 ? 23.121 8.164 -29.517 1.00 90.50 317 THR A C 1
ATOM 2414 O O . THR A 1 317 ? 23.973 7.703 -28.749 1.00 90.50 317 THR A O 1
ATOM 2417 N N . ASP A 1 318 ? 22.140 8.956 -29.075 1.00 87.94 318 ASP A N 1
ATOM 2418 C CA . ASP A 1 318 ? 21.989 9.389 -27.682 1.00 87.94 318 ASP A CA 1
ATOM 2419 C C . ASP A 1 318 ? 21.528 8.242 -26.749 1.00 87.94 318 ASP A C 1
ATOM 2421 O O . ASP A 1 318 ? 21.216 7.124 -27.176 1.00 87.94 318 ASP A O 1
ATOM 2425 N N . MET A 1 319 ? 21.456 8.487 -25.438 1.00 87.38 319 MET A N 1
ATOM 2426 C CA . MET A 1 319 ? 20.991 7.511 -24.451 1.00 87.38 319 MET A CA 1
ATOM 2427 C C . MET A 1 319 ? 19.600 6.963 -24.762 1.00 87.38 319 MET A C 1
ATOM 2429 O O . MET A 1 319 ? 19.353 5.785 -24.509 1.00 87.38 319 MET A O 1
ATOM 2433 N N . LYS A 1 320 ? 18.708 7.759 -25.366 1.00 89.50 320 LYS A N 1
ATOM 2434 C CA . LYS A 1 320 ? 17.387 7.292 -25.816 1.00 89.50 320 LYS A CA 1
ATOM 2435 C C . LYS A 1 320 ? 17.498 6.177 -26.866 1.00 89.50 320 LYS A C 1
ATOM 2437 O O . LYS A 1 320 ? 16.814 5.161 -26.739 1.00 89.50 320 LYS A O 1
ATOM 2442 N N . TYR A 1 321 ? 18.405 6.322 -27.834 1.00 93.62 321 TYR A N 1
ATOM 2443 C CA . TYR A 1 321 ? 18.721 5.290 -28.826 1.00 93.62 321 TYR A CA 1
ATOM 2444 C C . TYR A 1 321 ? 19.312 4.043 -28.158 1.00 93.62 321 TYR A C 1
ATOM 2446 O O . TYR A 1 321 ? 18.788 2.939 -28.320 1.00 93.62 321 TYR A O 1
ATOM 2454 N N . LYS A 1 322 ? 20.329 4.213 -27.303 1.00 92.06 322 LYS A N 1
ATOM 2455 C CA . LYS A 1 322 ? 20.982 3.084 -26.614 1.00 92.06 322 LYS A CA 1
ATOM 2456 C C . LYS A 1 322 ? 20.021 2.329 -25.689 1.00 92.06 322 LYS A C 1
ATOM 2458 O O . LYS A 1 322 ? 20.080 1.103 -25.615 1.00 92.06 322 LYS A O 1
ATOM 2463 N N . ASN A 1 323 ? 19.120 3.037 -25.004 1.00 91.50 323 ASN A N 1
ATOM 2464 C CA . ASN A 1 323 ? 18.063 2.447 -24.179 1.00 91.50 323 ASN A CA 1
ATOM 2465 C C . ASN A 1 323 ? 17.100 1.604 -25.028 1.00 91.50 323 ASN A C 1
ATOM 2467 O O . ASN A 1 323 ? 16.744 0.498 -24.620 1.00 91.50 323 ASN A O 1
ATOM 2471 N N . ARG A 1 324 ? 16.710 2.087 -26.218 1.00 91.12 324 ARG A N 1
ATOM 2472 C CA . ARG A 1 324 ? 15.836 1.342 -27.136 1.00 91.12 324 ARG A CA 1
ATOM 2473 C C . ARG A 1 324 ? 16.507 0.061 -27.631 1.00 91.12 324 ARG A C 1
ATOM 2475 O O . ARG A 1 324 ? 15.899 -1.002 -27.539 1.00 91.12 324 ARG A O 1
ATOM 2482 N N . VAL A 1 325 ? 17.768 0.138 -28.059 1.00 93.06 325 VAL A N 1
ATOM 2483 C CA . VAL A 1 325 ? 18.553 -1.035 -28.484 1.00 93.06 325 VAL A CA 1
ATOM 2484 C C . VAL A 1 325 ? 18.685 -2.051 -27.344 1.00 93.06 325 VAL A C 1
ATOM 2486 O O . VAL A 1 325 ? 18.382 -3.228 -27.532 1.00 93.06 325 VAL A O 1
ATOM 2489 N N . ARG A 1 326 ? 19.036 -1.607 -26.127 1.00 92.06 326 ARG A N 1
ATOM 2490 C CA . ARG A 1 326 ? 19.112 -2.484 -24.942 1.00 92.06 326 ARG A CA 1
ATOM 2491 C C . ARG A 1 326 ? 17.779 -3.160 -24.619 1.00 92.06 326 ARG A C 1
ATOM 2493 O O . ARG A 1 326 ? 17.762 -4.347 -24.305 1.00 92.06 326 ARG A O 1
ATOM 2500 N N . SER A 1 327 ? 16.668 -2.433 -24.735 1.00 91.88 327 SER A N 1
ATOM 2501 C CA . SER A 1 327 ? 15.330 -3.000 -24.550 1.00 91.88 327 SER A CA 1
ATOM 2502 C C . SER A 1 327 ? 15.045 -4.109 -25.569 1.00 91.88 327 SER A C 1
ATOM 2504 O O . SER A 1 327 ? 14.593 -5.183 -25.177 1.00 91.88 327 SER A O 1
ATOM 2506 N N . ARG A 1 328 ? 15.358 -3.907 -26.857 1.00 92.69 328 ARG A N 1
ATOM 2507 C CA . ARG A 1 328 ? 15.177 -4.941 -27.894 1.00 92.69 328 ARG A CA 1
ATOM 2508 C C . ARG A 1 328 ? 16.041 -6.171 -27.645 1.00 92.69 328 ARG A C 1
ATOM 2510 O O . ARG A 1 328 ? 15.522 -7.280 -27.695 1.00 92.69 328 ARG A O 1
ATOM 2517 N N . ILE A 1 329 ? 17.304 -5.976 -27.271 1.00 93.12 329 ILE A N 1
ATOM 2518 C CA . ILE A 1 329 ? 18.209 -7.071 -26.898 1.00 93.12 329 ILE A CA 1
ATOM 2519 C C . ILE A 1 329 ? 17.625 -7.897 -25.744 1.00 93.12 329 ILE A C 1
ATOM 2521 O O . ILE A 1 329 ? 17.601 -9.121 -25.822 1.00 93.12 329 ILE A O 1
ATOM 2525 N N . SER A 1 330 ? 17.115 -7.253 -24.689 1.00 91.19 330 SER A N 1
ATOM 2526 C CA . SER A 1 330 ? 16.543 -7.971 -23.541 1.00 91.19 330 SER A CA 1
ATOM 2527 C C . SER A 1 330 ? 15.293 -8.779 -23.903 1.00 91.19 330 SER A C 1
ATOM 2529 O O . SER A 1 330 ? 15.112 -9.859 -23.356 1.00 91.19 330 SER A O 1
ATOM 2531 N N . ASN A 1 331 ? 14.449 -8.280 -24.814 1.00 90.19 331 ASN A N 1
ATOM 2532 C CA . ASN A 1 331 ? 13.266 -9.012 -25.283 1.00 90.19 331 ASN A CA 1
ATOM 2533 C C . ASN A 1 331 ? 13.640 -10.196 -26.190 1.00 90.19 331 ASN A C 1
ATOM 2535 O O . ASN A 1 331 ? 13.049 -11.262 -26.074 1.00 90.19 331 ASN A O 1
ATOM 2539 N N . LEU A 1 332 ? 14.649 -10.046 -27.056 1.00 89.94 332 LEU A N 1
ATOM 2540 C CA . LEU A 1 332 ? 15.145 -11.141 -27.904 1.00 89.94 332 LEU A CA 1
ATOM 2541 C C . LEU A 1 332 ? 15.838 -12.250 -27.097 1.00 89.94 332 LEU A C 1
ATOM 2543 O O . LEU A 1 332 ? 15.779 -13.420 -27.479 1.00 89.94 332 LEU A O 1
ATOM 2547 N N . LYS A 1 333 ? 16.466 -11.891 -25.971 1.00 90.25 333 LYS A N 1
ATOM 2548 C CA . LYS A 1 333 ? 17.135 -12.822 -25.051 1.00 90.25 333 LYS A CA 1
ATOM 2549 C C . LYS A 1 333 ? 16.205 -13.451 -24.009 1.00 90.25 333 LYS A C 1
ATOM 2551 O O . LYS A 1 333 ? 16.682 -14.244 -23.198 1.00 90.25 333 LYS A O 1
ATOM 2556 N N . ASP A 1 334 ? 14.920 -13.102 -23.983 1.00 88.50 334 ASP A N 1
ATOM 2557 C CA . ASP A 1 334 ? 14.003 -13.634 -22.977 1.00 88.50 334 ASP A CA 1
ATOM 2558 C C . ASP A 1 334 ? 13.779 -15.141 -23.186 1.00 88.50 334 ASP A C 1
ATOM 2560 O O . ASP A 1 334 ? 13.222 -15.584 -24.193 1.00 88.50 334 ASP A O 1
ATOM 2564 N N . ALA A 1 335 ? 14.214 -15.940 -22.211 1.00 83.94 335 ALA A N 1
ATOM 2565 C CA . ALA A 1 335 ? 14.032 -17.387 -22.216 1.00 83.94 335 ALA A CA 1
ATOM 2566 C C . ALA A 1 335 ? 12.564 -17.791 -22.003 1.00 83.94 335 ALA A C 1
ATOM 2568 O O . ALA A 1 335 ? 12.164 -18.878 -22.414 1.00 83.94 335 ALA A O 1
ATOM 2569 N N . LYS A 1 336 ? 11.751 -16.923 -21.384 1.00 82.31 336 LYS A N 1
ATOM 2570 C CA . LYS A 1 336 ? 10.332 -17.191 -21.112 1.00 82.31 336 LYS A CA 1
ATOM 2571 C C . LYS A 1 336 ? 9.443 -16.981 -22.338 1.00 82.31 336 LYS A C 1
ATOM 2573 O O . LYS A 1 336 ? 8.314 -17.460 -22.346 1.00 82.31 336 LYS A O 1
ATOM 2578 N N . ASN A 1 337 ? 9.934 -16.289 -23.369 1.00 83.62 337 ASN A N 1
ATOM 2579 C CA . ASN A 1 337 ? 9.182 -16.019 -24.593 1.00 83.62 337 ASN A CA 1
ATOM 2580 C C . ASN A 1 337 ? 10.026 -16.240 -25.867 1.00 83.62 337 ASN A C 1
ATOM 2582 O O . ASN A 1 337 ? 10.315 -15.288 -26.598 1.00 83.62 337 ASN A O 1
ATOM 2586 N N . PRO A 1 338 ? 10.390 -17.496 -26.194 1.00 86.06 338 PRO A N 1
ATOM 2587 C CA . PRO A 1 338 ? 11.122 -17.795 -27.427 1.00 86.06 338 PRO A CA 1
ATOM 2588 C C . PRO A 1 338 ? 10.275 -17.545 -28.687 1.00 86.06 338 PRO A C 1
ATOM 2590 O O . PRO A 1 338 ? 10.820 -17.293 -29.759 1.00 86.06 338 PRO A O 1
ATOM 2593 N N . ASN A 1 339 ? 8.940 -17.570 -28.571 1.00 87.25 339 ASN A N 1
ATOM 2594 C CA . ASN A 1 339 ? 8.029 -17.353 -29.698 1.00 87.25 339 ASN A CA 1
ATOM 2595 C C . ASN A 1 339 ? 8.140 -15.946 -30.289 1.00 87.25 339 ASN A C 1
ATOM 2597 O O . ASN A 1 339 ? 8.042 -15.798 -31.503 1.00 87.25 339 ASN A O 1
ATOM 2601 N N . LEU A 1 340 ? 8.404 -14.919 -29.474 1.00 88.06 340 LEU A N 1
ATOM 2602 C CA . LEU A 1 340 ? 8.643 -13.568 -29.989 1.00 88.06 340 LEU A CA 1
ATOM 2603 C C . LEU A 1 340 ? 9.849 -13.539 -30.935 1.00 88.06 340 LEU A C 1
ATOM 2605 O O . LEU A 1 340 ? 9.750 -13.003 -32.036 1.00 88.06 340 LEU A O 1
ATOM 2609 N N . ARG A 1 341 ? 10.969 -14.148 -30.529 1.00 89.44 341 ARG A N 1
ATOM 2610 C CA . ARG A 1 341 ? 12.180 -14.233 -31.355 1.00 89.44 341 ARG A CA 1
ATOM 2611 C C . ARG A 1 341 ? 11.920 -15.025 -32.635 1.00 89.44 341 ARG A C 1
ATOM 2613 O O . ARG A 1 341 ? 12.277 -14.552 -33.708 1.00 89.44 341 ARG A O 1
ATOM 2620 N N . LYS A 1 342 ? 11.232 -16.168 -32.545 1.00 88.94 342 LYS A N 1
ATOM 2621 C CA . LYS A 1 342 ? 10.827 -16.966 -33.717 1.00 88.94 342 LYS A CA 1
ATOM 2622 C C . LYS A 1 342 ? 9.963 -16.168 -34.693 1.00 88.94 342 LYS A C 1
ATOM 2624 O O . LYS A 1 342 ? 10.217 -16.217 -35.888 1.00 88.94 342 LYS A O 1
ATOM 2629 N N . ASN A 1 343 ? 9.004 -15.390 -34.189 1.00 88.31 343 ASN A N 1
ATOM 2630 C CA . ASN A 1 343 ? 8.133 -14.540 -35.004 1.00 88.31 343 ASN A CA 1
ATOM 2631 C C . ASN A 1 343 ? 8.890 -13.411 -35.722 1.00 88.31 343 ASN A C 1
ATOM 2633 O O . ASN A 1 343 ? 8.505 -13.019 -36.822 1.00 88.31 343 ASN A O 1
ATOM 2637 N N . VAL A 1 344 ? 9.954 -12.885 -35.110 1.00 89.94 344 VAL A N 1
ATOM 2638 C CA . VAL A 1 344 ? 10.844 -11.899 -35.742 1.00 89.94 344 VAL A CA 1
ATOM 2639 C C . VAL A 1 344 ? 11.727 -12.569 -36.801 1.00 89.94 344 VAL A C 1
ATOM 2641 O O . VAL A 1 344 ? 11.835 -12.059 -37.910 1.00 89.94 344 VAL A O 1
ATOM 2644 N N . LEU A 1 345 ? 12.298 -13.740 -36.500 1.00 88.62 345 LEU A N 1
ATOM 2645 C CA . LEU A 1 345 ? 13.151 -14.497 -37.425 1.00 88.62 345 LEU A CA 1
ATOM 2646 C C . LEU A 1 345 ? 12.393 -15.009 -38.659 1.00 88.62 345 LEU A C 1
ATOM 2648 O O . LEU A 1 345 ? 12.937 -14.982 -39.756 1.00 88.62 345 LEU A O 1
ATOM 2652 N N . CYS A 1 346 ? 11.137 -15.445 -38.516 1.00 86.38 346 CYS A N 1
ATOM 2653 C CA . CYS A 1 346 ? 10.326 -15.912 -39.646 1.00 86.38 346 CYS A CA 1
ATOM 2654 C C . CYS A 1 346 ? 9.677 -14.776 -40.458 1.00 86.38 346 CYS A C 1
ATOM 2656 O O . CYS A 1 346 ? 8.926 -15.046 -41.395 1.00 86.38 346 CYS A O 1
ATOM 2658 N N . GLY A 1 347 ? 9.923 -13.511 -40.094 1.00 82.69 347 GLY A N 1
ATOM 2659 C CA . GLY A 1 347 ? 9.381 -12.341 -40.787 1.00 82.69 347 GLY A CA 1
ATOM 2660 C C . GLY A 1 347 ? 7.900 -12.053 -40.517 1.00 82.69 347 GLY A C 1
ATOM 2661 O O . GLY A 1 347 ? 7.356 -11.114 -41.095 1.00 82.69 347 GLY A O 1
ATOM 2662 N N . ASN A 1 348 ? 7.243 -12.799 -39.620 1.00 85.38 348 ASN A N 1
ATOM 2663 C CA . ASN A 1 348 ? 5.869 -12.507 -39.192 1.00 85.38 348 ASN A CA 1
ATOM 2664 C C . ASN A 1 348 ? 5.780 -11.149 -38.469 1.00 85.38 348 ASN A C 1
ATOM 2666 O O . ASN A 1 348 ? 4.782 -10.438 -38.570 1.00 85.38 348 ASN A O 1
ATOM 2670 N N . ILE A 1 349 ? 6.847 -10.766 -37.763 1.00 87.56 349 ILE A N 1
ATOM 2671 C CA . ILE A 1 349 ? 7.038 -9.411 -37.245 1.00 87.56 349 ILE A CA 1
ATOM 2672 C C . ILE A 1 349 ? 8.145 -8.737 -38.066 1.00 87.56 349 ILE A C 1
ATOM 2674 O O . ILE A 1 349 ? 9.312 -9.103 -37.910 1.00 87.56 349 ILE A O 1
ATOM 2678 N N . PRO A 1 350 ? 7.827 -7.730 -38.900 1.00 89.44 350 PRO A N 1
ATOM 2679 C CA . PRO A 1 350 ? 8.844 -7.048 -39.685 1.00 89.44 350 PRO A CA 1
ATOM 2680 C C . PRO A 1 350 ? 9.764 -6.193 -38.788 1.00 89.44 350 PRO A C 1
ATOM 2682 O O . PRO A 1 350 ? 9.298 -5.637 -37.785 1.00 89.44 350 PRO A O 1
ATOM 2685 N N . PRO A 1 351 ? 11.047 -6.010 -39.156 1.00 88.81 351 PRO A N 1
ATOM 2686 C CA . PRO A 1 351 ? 12.034 -5.264 -38.361 1.00 88.81 351 PRO A CA 1
ATOM 2687 C C . PRO A 1 351 ? 11.610 -3.845 -37.978 1.00 88.81 351 PRO A C 1
ATOM 2689 O O . PRO A 1 351 ? 11.833 -3.409 -36.850 1.00 88.81 351 PRO A O 1
ATOM 2692 N N . ASP A 1 352 ? 10.935 -3.147 -38.890 1.00 89.31 352 ASP A N 1
ATOM 2693 C CA . ASP A 1 352 ? 10.405 -1.798 -38.672 1.00 89.31 352 ASP A CA 1
ATOM 2694 C C . ASP A 1 352 ? 9.268 -1.767 -37.630 1.00 89.31 352 ASP A C 1
ATOM 2696 O O . ASP A 1 352 ? 9.169 -0.856 -36.801 1.00 89.31 352 ASP A O 1
ATOM 2700 N N . LEU A 1 353 ? 8.415 -2.795 -37.608 1.00 88.56 353 LEU A N 1
ATOM 2701 C CA . LEU A 1 353 ? 7.398 -2.935 -36.565 1.00 88.56 353 LEU A CA 1
ATOM 2702 C C . LEU A 1 353 ? 8.047 -3.295 -35.225 1.00 88.56 353 LEU A C 1
ATOM 2704 O O . LEU A 1 353 ? 7.703 -2.709 -34.198 1.00 88.56 353 LEU A O 1
ATOM 2708 N N . PHE A 1 354 ? 9.027 -4.202 -35.234 1.00 90.69 354 PHE A N 1
ATOM 2709 C CA . PHE A 1 354 ? 9.771 -4.577 -34.033 1.00 90.69 354 PHE A CA 1
ATOM 2710 C C . PHE A 1 354 ? 10.523 -3.389 -33.421 1.00 90.69 354 PHE A C 1
ATOM 2712 O O . PHE A 1 354 ? 10.541 -3.217 -32.204 1.00 90.69 354 PHE A O 1
ATOM 2719 N N . ALA A 1 355 ? 11.090 -2.499 -34.235 1.00 88.69 355 ALA A N 1
ATOM 2720 C CA . ALA A 1 355 ? 11.760 -1.290 -33.763 1.00 88.69 355 ALA A CA 1
ATOM 2721 C C . ALA A 1 355 ? 10.818 -0.327 -33.017 1.00 88.69 355 ALA A C 1
ATOM 2723 O O . ALA A 1 355 ? 11.231 0.274 -32.017 1.00 88.69 355 ALA A O 1
ATOM 2724 N N . ARG A 1 356 ? 9.544 -0.243 -33.423 1.00 86.00 356 ARG A N 1
ATOM 2725 C CA . ARG A 1 356 ? 8.561 0.728 -32.901 1.00 86.00 356 ARG A CA 1
ATOM 2726 C C . ARG A 1 356 ? 7.628 0.190 -31.816 1.00 86.00 356 ARG A C 1
ATOM 2728 O O . ARG A 1 356 ? 7.151 0.978 -31.005 1.00 86.00 356 ARG A O 1
ATOM 2735 N N . MET A 1 357 ? 7.397 -1.122 -31.757 1.00 81.81 357 MET A N 1
ATOM 2736 C CA . MET A 1 357 ? 6.448 -1.716 -30.805 1.00 81.81 357 MET A CA 1
ATOM 2737 C C . MET A 1 357 ? 6.797 -1.443 -29.335 1.00 81.81 357 MET A C 1
ATOM 2739 O O . MET A 1 357 ? 7.963 -1.331 -28.935 1.00 81.81 357 MET A O 1
ATOM 2743 N N . THR A 1 358 ? 5.770 -1.324 -28.503 1.00 80.69 358 THR A N 1
ATOM 2744 C CA . THR A 1 358 ? 5.925 -1.049 -27.071 1.00 80.69 358 THR A CA 1
ATOM 2745 C C . THR A 1 358 ? 6.367 -2.295 -26.294 1.00 80.69 358 THR A C 1
ATOM 2747 O O . THR A 1 358 ? 6.243 -3.429 -26.755 1.00 80.69 358 THR A O 1
ATOM 2750 N N . ALA A 1 359 ? 6.886 -2.107 -25.074 1.00 72.06 359 ALA A N 1
ATOM 2751 C CA . ALA A 1 359 ? 7.257 -3.226 -24.196 1.00 72.06 359 ALA A CA 1
ATOM 2752 C C . ALA A 1 359 ? 6.058 -4.117 -23.817 1.00 72.06 359 ALA A C 1
ATOM 2754 O O . ALA A 1 359 ? 6.223 -5.294 -23.506 1.00 72.06 359 ALA A O 1
ATOM 2755 N N . GLU A 1 360 ? 4.847 -3.568 -23.869 1.00 69.69 360 GLU A N 1
ATOM 2756 C CA . GLU A 1 360 ? 3.603 -4.295 -23.625 1.00 69.69 360 GLU A CA 1
ATOM 2757 C C . GLU A 1 360 ? 3.224 -5.180 -24.817 1.00 69.69 360 GLU A C 1
ATOM 2759 O O . GLU A 1 360 ? 2.819 -6.327 -24.637 1.00 69.69 360 GLU A O 1
ATOM 2764 N N . GLU A 1 361 ? 3.442 -4.688 -26.037 1.00 72.44 361 GLU A N 1
ATOM 2765 C CA . GLU A 1 361 ? 3.202 -5.419 -27.285 1.00 72.44 361 GLU A CA 1
ATOM 2766 C C . GLU A 1 361 ? 4.259 -6.495 -27.575 1.00 72.44 361 GLU A C 1
ATOM 2768 O O . GLU A 1 361 ? 3.994 -7.412 -28.348 1.00 72.44 361 GLU A O 1
ATOM 2773 N N . MET A 1 362 ? 5.428 -6.442 -26.931 1.00 75.38 362 MET A N 1
ATOM 2774 C CA . MET A 1 362 ? 6.457 -7.493 -27.002 1.00 75.38 362 MET A CA 1
ATOM 2775 C C . MET A 1 362 ? 6.268 -8.615 -25.969 1.00 75.38 362 MET A C 1
ATOM 2777 O O . MET A 1 362 ? 6.902 -9.661 -26.084 1.00 75.38 362 MET A O 1
ATOM 2781 N N . ALA A 1 363 ? 5.401 -8.438 -24.966 1.00 72.50 363 ALA A N 1
ATOM 2782 C CA . ALA A 1 363 ? 5.173 -9.455 -23.937 1.00 72.50 363 ALA A CA 1
ATOM 2783 C C . ALA A 1 363 ? 4.594 -10.763 -24.519 1.00 72.50 363 ALA A C 1
ATOM 2785 O O . ALA A 1 363 ? 4.043 -10.775 -25.625 1.00 72.50 363 ALA A O 1
ATOM 2786 N N . SER A 1 364 ? 4.709 -11.868 -23.773 1.00 75.75 364 SER A N 1
ATOM 2787 C CA . SER A 1 364 ? 4.108 -13.149 -24.167 1.00 75.75 364 SER A CA 1
ATOM 2788 C C . SER A 1 364 ? 2.593 -13.019 -24.328 1.00 75.75 364 SER A C 1
ATOM 2790 O O . SER A 1 364 ? 1.956 -12.191 -23.671 1.00 75.75 364 SER A O 1
ATOM 2792 N N . ASP A 1 365 ? 2.010 -13.837 -25.200 1.00 72.56 365 ASP A N 1
ATOM 2793 C CA . ASP A 1 365 ? 0.577 -13.760 -25.501 1.00 72.56 365 ASP A CA 1
ATOM 2794 C C . ASP A 1 365 ? -0.286 -14.045 -24.262 1.00 72.56 365 ASP A C 1
ATOM 2796 O O . ASP A 1 365 ? -1.282 -13.361 -24.030 1.00 72.56 365 ASP A O 1
ATOM 2800 N N . GLU A 1 366 ? 0.169 -14.944 -23.383 1.00 75.94 366 GLU A N 1
ATOM 2801 C CA . GLU A 1 366 ? -0.458 -15.197 -22.081 1.00 75.94 366 GLU A CA 1
ATOM 2802 C C . GLU A 1 366 ? -0.410 -13.971 -21.155 1.00 75.94 366 GLU A C 1
ATOM 2804 O O . GLU A 1 366 ? -1.411 -13.610 -20.535 1.00 75.94 366 GLU A O 1
ATOM 2809 N N . LEU A 1 367 ? 0.737 -13.283 -21.079 1.00 73.44 367 LEU A N 1
ATOM 2810 C CA . LEU A 1 367 ? 0.894 -12.113 -20.213 1.00 73.44 367 LEU A CA 1
ATOM 2811 C C . LEU A 1 367 ? 0.124 -10.901 -20.753 1.00 73.44 367 LEU A C 1
ATOM 2813 O O . LEU A 1 367 ? -0.423 -10.119 -19.974 1.00 73.44 367 LEU A O 1
ATOM 2817 N N . LYS A 1 368 ? 0.042 -10.753 -22.078 1.00 73.50 368 LYS A N 1
ATOM 2818 C CA . LYS A 1 368 ? -0.805 -9.750 -22.735 1.00 73.50 368 LYS A CA 1
ATOM 2819 C C . LYS A 1 368 ? -2.275 -9.971 -22.417 1.00 73.50 368 LYS A C 1
ATOM 2821 O O . LYS A 1 368 ? -2.963 -9.009 -22.080 1.00 73.50 368 LYS A O 1
ATOM 2826 N N . GLU A 1 369 ? -2.752 -11.210 -22.505 1.00 79.44 369 GLU A N 1
ATOM 2827 C CA . GLU A 1 369 ? -4.153 -11.520 -22.226 1.00 79.44 369 GLU A CA 1
ATOM 2828 C C . GLU A 1 369 ? -4.481 -11.337 -20.742 1.00 79.44 369 GLU A C 1
ATOM 2830 O O . GLU A 1 369 ? -5.495 -10.728 -20.405 1.00 79.44 369 GLU A O 1
ATOM 2835 N N . MET A 1 370 ? -3.573 -11.734 -19.845 1.00 75.00 370 MET A N 1
ATOM 2836 C CA . MET A 1 370 ? -3.726 -11.500 -18.408 1.00 75.00 370 MET A CA 1
ATOM 2837 C C . MET A 1 370 ? -3.796 -10.004 -18.076 1.00 75.00 370 MET A C 1
ATOM 2839 O O . MET A 1 370 ? -4.696 -9.579 -17.352 1.00 75.00 370 MET A O 1
ATOM 2843 N N . ARG A 1 371 ? -2.897 -9.183 -18.641 1.00 78.31 371 ARG A N 1
ATOM 2844 C CA . ARG A 1 371 ? -2.934 -7.720 -18.471 1.00 78.31 371 ARG A CA 1
ATOM 2845 C C . ARG A 1 371 ? -4.236 -7.135 -19.006 1.00 78.31 371 ARG A C 1
ATOM 2847 O O . ARG A 1 371 ? -4.883 -6.374 -18.297 1.00 78.31 371 ARG A O 1
ATOM 2854 N N . LYS A 1 372 ? -4.669 -7.539 -20.207 1.00 80.50 372 LYS A N 1
ATOM 2855 C CA . LYS A 1 372 ? -5.956 -7.112 -20.781 1.00 80.50 372 LYS A CA 1
ATOM 2856 C C . LYS A 1 372 ? -7.130 -7.486 -19.884 1.00 80.50 372 LYS A C 1
ATOM 2858 O O . LYS A 1 372 ? -8.035 -6.668 -19.725 1.00 80.50 372 LYS A O 1
ATOM 2863 N N . ASN A 1 373 ? -7.138 -8.689 -19.310 1.00 83.75 373 ASN A N 1
ATOM 2864 C CA . ASN A 1 373 ? -8.220 -9.116 -18.433 1.00 83.75 373 ASN A CA 1
ATOM 2865 C C . ASN A 1 373 ? -8.229 -8.318 -17.124 1.00 83.75 373 ASN A C 1
ATOM 2867 O O . ASN A 1 373 ? -9.271 -7.791 -16.753 1.00 83.75 373 ASN A O 1
ATOM 2871 N N . LEU A 1 374 ? -7.066 -8.115 -16.498 1.00 79.88 374 LEU A N 1
ATOM 2872 C CA . LEU A 1 374 ? -6.935 -7.288 -15.294 1.00 79.88 374 LEU A CA 1
ATOM 2873 C C . LEU A 1 374 ? -7.365 -5.838 -15.540 1.00 79.88 374 LEU A C 1
ATOM 2875 O O . LEU A 1 374 ? -8.096 -5.268 -14.737 1.00 79.88 374 LEU A O 1
ATOM 2879 N N . THR A 1 375 ? -6.980 -5.240 -16.671 1.00 79.88 375 THR A N 1
ATOM 2880 C CA . THR A 1 375 ? -7.427 -3.888 -17.034 1.00 79.88 375 THR A CA 1
ATOM 2881 C C . THR A 1 375 ? -8.940 -3.841 -17.249 1.00 79.88 375 THR A C 1
ATOM 2883 O O . THR A 1 375 ? -9.599 -2.922 -16.766 1.00 79.88 375 THR A O 1
ATOM 2886 N N . LYS A 1 376 ? -9.523 -4.836 -17.931 1.00 84.00 376 LYS A N 1
ATOM 2887 C CA . LYS A 1 376 ? -10.981 -4.937 -18.115 1.00 84.00 376 LYS A CA 1
ATOM 2888 C C . LYS A 1 376 ? -11.714 -5.103 -16.783 1.00 84.00 376 LYS A C 1
ATOM 2890 O O . LYS A 1 376 ? -12.768 -4.496 -16.599 1.00 84.00 376 LYS A O 1
ATOM 2895 N N . GLU A 1 377 ? -11.181 -5.909 -15.873 1.00 79.50 377 GLU A N 1
ATOM 2896 C CA . GLU A 1 377 ? -11.744 -6.124 -14.539 1.00 79.50 377 GLU A CA 1
ATOM 2897 C C . GLU A 1 377 ? -11.647 -4.863 -13.682 1.00 79.50 377 GLU A C 1
ATOM 2899 O O . GLU A 1 377 ? -12.658 -4.450 -13.121 1.00 79.50 377 GLU A O 1
ATOM 2904 N N . ALA A 1 378 ? -10.503 -4.176 -13.687 1.00 76.06 378 ALA A N 1
ATOM 2905 C CA . ALA A 1 378 ? -10.334 -2.901 -13.001 1.00 76.06 378 ALA A CA 1
ATOM 2906 C C . ALA A 1 378 ? -11.317 -1.843 -13.524 1.00 76.06 378 ALA A C 1
ATOM 2908 O O . ALA A 1 378 ? -11.978 -1.174 -12.731 1.00 76.06 378 ALA A O 1
ATOM 2909 N N . ILE A 1 379 ? -11.485 -1.718 -14.847 1.00 76.50 379 ILE A N 1
ATOM 2910 C CA . ILE A 1 379 ? -12.472 -0.799 -15.441 1.00 76.50 379 ILE A CA 1
ATOM 2911 C C . ILE A 1 379 ? -13.893 -1.173 -15.002 1.00 76.50 379 ILE A C 1
ATOM 2913 O O . ILE A 1 379 ? -14.673 -0.297 -14.628 1.00 76.50 379 ILE A O 1
ATOM 2917 N N . ARG A 1 380 ? -14.236 -2.466 -15.016 1.00 73.75 380 ARG A N 1
ATOM 2918 C CA . ARG A 1 380 ? -15.557 -2.957 -14.599 1.00 73.75 380 ARG A CA 1
ATOM 2919 C C . ARG A 1 380 ? -15.832 -2.660 -13.126 1.00 73.75 380 ARG A C 1
ATOM 2921 O O . ARG A 1 380 ? -16.933 -2.234 -12.792 1.00 73.75 380 ARG A O 1
ATOM 2928 N N . GLU A 1 381 ? -14.845 -2.865 -12.262 1.00 68.12 381 GLU A N 1
ATOM 2929 C CA . GLU A 1 381 ? -14.935 -2.578 -10.832 1.00 68.12 381 GLU A CA 1
ATOM 2930 C C . GLU A 1 381 ? -15.128 -1.077 -10.578 1.00 68.12 381 GLU A C 1
ATOM 2932 O O . GLU A 1 381 ? -16.040 -0.685 -9.849 1.00 68.12 381 GLU A O 1
ATOM 2937 N N . HIS A 1 382 ? -14.363 -0.228 -11.271 1.00 66.62 382 HIS A N 1
ATOM 2938 C CA . HIS A 1 382 ? -14.480 1.228 -11.159 1.00 66.62 382 HIS A CA 1
ATOM 2939 C C . HIS A 1 382 ? -15.824 1.759 -11.681 1.00 66.62 382 HIS A C 1
ATOM 2941 O O . HIS A 1 382 ? -16.377 2.699 -11.113 1.00 66.62 382 HIS A O 1
ATOM 2947 N N . GLN A 1 383 ? -16.398 1.146 -12.720 1.00 62.16 383 GLN A N 1
ATOM 2948 C CA . GLN A 1 383 ? -17.728 1.511 -13.227 1.00 62.16 383 GLN A CA 1
ATOM 2949 C C . GLN A 1 383 ? -18.876 1.074 -12.298 1.00 62.16 383 GLN A C 1
ATOM 2951 O O . GLN A 1 383 ? -19.982 1.601 -12.402 1.00 62.16 383 GLN A O 1
ATOM 2956 N N . MET A 1 384 ? -18.633 0.130 -11.385 1.00 47.88 384 MET A N 1
ATOM 2957 C CA . MET A 1 384 ? -19.648 -0.473 -10.512 1.00 47.88 384 MET A CA 1
ATOM 2958 C C . MET A 1 384 ? -19.663 0.100 -9.088 1.00 47.88 384 MET A C 1
ATOM 2960 O O . MET A 1 384 ? -20.427 -0.395 -8.254 1.00 47.88 384 MET A O 1
ATOM 2964 N N . ALA A 1 385 ? -18.877 1.143 -8.795 1.00 45.97 385 ALA A N 1
ATOM 2965 C CA . ALA A 1 385 ? -18.903 1.841 -7.510 1.00 45.97 385 ALA A CA 1
ATOM 2966 C C . ALA A 1 385 ? -20.280 2.494 -7.274 1.00 45.97 385 ALA A C 1
ATOM 2968 O O . ALA A 1 385 ? -20.530 3.653 -7.606 1.00 45.97 385 ALA A O 1
ATOM 2969 N N . LYS A 1 386 ? -21.216 1.719 -6.715 1.00 54.94 386 LYS A N 1
ATOM 2970 C CA . LYS A 1 386 ? -22.544 2.189 -6.318 1.00 54.94 386 LYS A CA 1
ATOM 2971 C C . LYS A 1 386 ? -22.379 3.290 -5.274 1.00 54.94 386 LYS A C 1
ATOM 2973 O O . LYS A 1 386 ? -21.714 3.094 -4.260 1.00 54.94 386 LYS A O 1
ATOM 2978 N N . THR A 1 387 ? -23.013 4.436 -5.510 1.00 54.72 387 THR A N 1
ATOM 2979 C CA . THR A 1 387 ? -23.061 5.554 -4.562 1.00 54.72 387 THR A CA 1
ATOM 2980 C C . THR A 1 387 ? -23.565 5.066 -3.205 1.00 54.72 387 THR A C 1
ATOM 2982 O O . THR A 1 387 ? -24.679 4.548 -3.108 1.00 54.72 387 THR A O 1
ATOM 2985 N N . GLY A 1 388 ? -22.711 5.197 -2.190 1.00 61.56 388 GLY A N 1
ATOM 2986 C CA . GLY A 1 388 ? -22.916 4.654 -0.853 1.00 61.56 388 GLY A CA 1
ATOM 2987 C C . GLY A 1 388 ? -24.143 5.218 -0.136 1.00 61.56 388 GLY A C 1
ATOM 2988 O O . GLY A 1 388 ? -24.411 6.418 -0.155 1.00 61.56 388 GLY A O 1
ATOM 2989 N N . GLY A 1 389 ? -24.860 4.313 0.521 1.00 67.12 389 GLY A N 1
ATOM 2990 C CA . GLY A 1 389 ? -25.963 4.559 1.441 1.00 67.12 389 GLY A CA 1
ATOM 2991 C C . GLY A 1 389 ? -26.410 3.220 2.029 1.00 67.12 389 GLY A C 1
ATOM 2992 O O . GLY A 1 389 ? -26.259 2.178 1.384 1.00 67.12 389 GLY A O 1
ATOM 2993 N N . THR A 1 390 ? -26.936 3.211 3.251 1.00 76.44 390 THR A N 1
ATOM 2994 C CA . THR A 1 390 ? -27.394 1.965 3.881 1.00 76.44 390 THR A CA 1
ATOM 2995 C C . THR A 1 390 ? -28.691 1.524 3.208 1.00 76.44 390 THR A C 1
ATOM 2997 O O . THR A 1 390 ? -29.666 2.279 3.197 1.00 76.44 390 THR A O 1
ATOM 3000 N N . GLN A 1 391 ? -28.711 0.329 2.611 1.00 80.19 391 GLN A N 1
ATOM 3001 C CA . GLN A 1 391 ? -29.927 -0.222 2.008 1.00 80.19 391 GLN A CA 1
ATOM 3002 C C . GLN A 1 391 ? -30.975 -0.488 3.090 1.00 80.19 391 GLN A C 1
ATOM 3004 O O . GLN A 1 391 ? -30.666 -1.019 4.156 1.00 80.19 391 GLN A O 1
ATOM 3009 N N . THR A 1 392 ? -32.214 -0.090 2.825 1.00 80.88 392 THR A N 1
ATOM 3010 C CA . THR A 1 392 ? -33.316 -0.222 3.771 1.00 80.88 392 THR A CA 1
ATOM 3011 C C . THR A 1 392 ? -34.638 -0.453 3.055 1.00 80.88 392 THR A C 1
ATOM 3013 O O . THR A 1 392 ? -34.941 0.209 2.065 1.00 80.88 392 THR A O 1
ATOM 3016 N N . ASP A 1 393 ? -35.456 -1.335 3.627 1.00 83.06 393 ASP A N 1
ATOM 3017 C CA . ASP A 1 393 ? -36.837 -1.577 3.199 1.00 83.06 393 ASP A CA 1
ATOM 3018 C C . ASP A 1 393 ? -37.861 -0.779 4.028 1.00 83.06 393 ASP A C 1
ATOM 3020 O O . ASP A 1 393 ? -39.074 -0.941 3.861 1.00 83.06 393 ASP A O 1
ATOM 3024 N N . LEU A 1 394 ? -37.398 0.078 4.951 1.00 81.62 394 LEU A N 1
ATOM 3025 C CA . LEU A 1 394 ? -38.273 0.854 5.839 1.00 81.62 394 LEU A CA 1
ATOM 3026 C C . LEU A 1 394 ? -39.083 1.915 5.083 1.00 81.62 394 LEU A C 1
ATOM 3028 O O . LEU A 1 394 ? -40.159 2.307 5.534 1.00 81.62 394 LEU A O 1
ATOM 3032 N N . PHE A 1 395 ? -38.582 2.380 3.940 1.00 84.38 395 PHE A N 1
ATOM 3033 C CA . PHE A 1 395 ? -39.184 3.470 3.188 1.00 84.38 395 PHE A CA 1
ATOM 3034 C C . PHE A 1 395 ? -39.738 2.978 1.853 1.00 84.38 395 PHE A C 1
ATOM 3036 O O . PHE A 1 395 ? -39.060 2.302 1.085 1.00 84.38 395 PHE A O 1
ATOM 3043 N N . THR A 1 396 ? -40.982 3.349 1.553 1.00 88.00 396 THR A N 1
ATOM 3044 C CA . THR A 1 396 ? -41.602 3.070 0.251 1.00 88.00 396 THR A CA 1
ATOM 3045 C C . THR A 1 396 ? -41.520 4.317 -0.615 1.00 88.00 396 THR A C 1
ATOM 3047 O O . THR A 1 396 ? -41.944 5.393 -0.196 1.00 88.00 396 THR A O 1
ATOM 3050 N N . CYS A 1 397 ? -40.979 4.191 -1.826 1.00 89.56 397 CYS A N 1
ATOM 3051 C CA . CYS A 1 397 ? -40.857 5.328 -2.726 1.00 89.56 397 CYS A CA 1
ATOM 3052 C C . CYS A 1 397 ? -42.228 5.778 -3.247 1.00 89.56 397 CYS A C 1
ATOM 3054 O O . CYS A 1 397 ? -42.955 4.992 -3.850 1.00 89.56 397 CYS A O 1
ATOM 3056 N N . GLY A 1 398 ? -42.553 7.065 -3.103 1.00 86.50 398 GLY A N 1
ATOM 3057 C CA . GLY A 1 398 ? -43.820 7.625 -3.590 1.00 86.50 398 GLY A CA 1
ATOM 3058 C C . GLY A 1 398 ? -43.996 7.591 -5.116 1.00 86.50 398 GLY A C 1
ATOM 3059 O O . GLY A 1 398 ? -45.128 7.592 -5.585 1.00 86.50 398 GLY A O 1
ATOM 3060 N N . LYS A 1 399 ? -42.901 7.522 -5.895 1.00 86.69 399 LYS A N 1
ATOM 3061 C CA . LYS A 1 399 ? -42.955 7.478 -7.369 1.00 86.69 399 LYS A CA 1
ATOM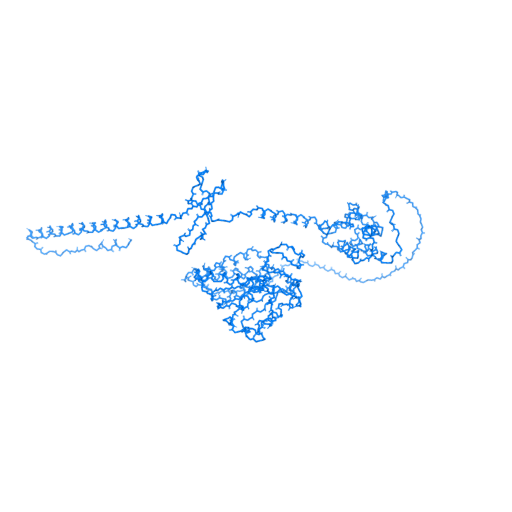 3062 C C . LYS A 1 399 ? -43.121 6.062 -7.921 1.00 86.69 399 LYS A C 1
ATOM 3064 O O . LYS A 1 399 ? -44.067 5.803 -8.653 1.00 86.69 399 LYS A O 1
ATOM 3069 N N . CYS A 1 400 ? -42.214 5.142 -7.586 1.00 89.75 400 CYS A N 1
ATOM 3070 C CA . CYS A 1 400 ? -42.237 3.780 -8.139 1.00 89.75 400 CYS A CA 1
ATOM 3071 C C . CYS A 1 400 ? -42.927 2.745 -7.237 1.00 89.75 400 CYS A C 1
ATOM 3073 O O . CYS A 1 400 ? -43.037 1.588 -7.630 1.00 89.75 400 CYS A O 1
ATOM 3075 N N . LYS A 1 401 ? -43.352 3.128 -6.023 1.00 88.62 401 LYS A N 1
ATOM 3076 C CA . LYS A 1 401 ? -43.966 2.257 -4.999 1.00 88.62 401 LYS A CA 1
ATOM 3077 C C . LYS A 1 401 ? -43.117 1.058 -4.551 1.00 88.62 401 LYS A C 1
ATOM 3079 O O . LYS A 1 401 ? -43.594 0.222 -3.789 1.00 88.62 401 LYS A O 1
ATOM 3084 N N . LYS A 1 402 ? -41.850 0.980 -4.965 1.00 87.31 402 LYS A N 1
ATOM 3085 C CA . LYS A 1 402 ? -40.895 -0.040 -4.516 1.00 87.31 402 LYS A CA 1
ATOM 3086 C C . LYS A 1 402 ? -40.220 0.388 -3.208 1.00 87.31 402 LYS A C 1
ATOM 3088 O O . LYS A 1 402 ? -40.116 1.581 -2.914 1.00 87.31 402 LYS A O 1
ATOM 3093 N N . LYS A 1 403 ? -39.749 -0.598 -2.440 1.00 86.88 403 LYS A N 1
ATOM 3094 C CA . LYS A 1 403 ? -39.076 -0.406 -1.141 1.00 86.88 403 LYS A CA 1
ATOM 3095 C C . LYS A 1 403 ? -37.550 -0.352 -1.218 1.00 86.88 403 LYS A C 1
ATOM 3097 O O . LYS A 1 403 ? -36.926 -0.034 -0.221 1.00 86.88 403 LYS A O 1
ATOM 3102 N N . ASN A 1 404 ? -36.964 -0.586 -2.396 1.00 86.50 404 ASN A N 1
ATOM 3103 C CA . ASN A 1 404 ? -35.518 -0.523 -2.612 1.00 86.50 404 ASN A CA 1
ATOM 3104 C C . ASN A 1 404 ? -35.010 0.929 -2.507 1.00 86.50 404 ASN A C 1
ATOM 3106 O O . ASN A 1 404 ? -34.932 1.666 -3.501 1.00 86.50 404 ASN A O 1
ATOM 3110 N N . CYS A 1 405 ? -34.714 1.342 -1.277 1.00 86.06 405 CYS A N 1
ATOM 3111 C CA . CYS A 1 405 ? -34.237 2.671 -0.936 1.00 86.06 405 CYS A CA 1
ATOM 3112 C C . CYS A 1 405 ? -32.923 2.584 -0.151 1.00 86.06 405 CYS A C 1
ATOM 3114 O O . CYS A 1 405 ? -32.654 1.627 0.569 1.00 86.06 405 CYS A O 1
ATOM 3116 N N . THR A 1 406 ? -32.093 3.605 -0.289 1.00 85.62 406 THR A N 1
ATOM 3117 C CA . THR A 1 406 ? -30.927 3.866 0.551 1.00 85.62 406 THR A CA 1
ATOM 3118 C C . THR A 1 406 ? -31.207 5.078 1.422 1.00 85.62 406 THR A C 1
ATOM 3120 O O . THR A 1 406 ? -31.909 5.997 1.000 1.00 85.62 406 THR A O 1
ATOM 3123 N N . TYR A 1 407 ? -30.692 5.087 2.649 1.00 85.25 407 TYR A N 1
ATOM 3124 C CA . TYR A 1 407 ? -30.780 6.259 3.511 1.00 85.25 407 TYR A CA 1
ATOM 3125 C C . TYR A 1 407 ? -29.407 6.692 4.017 1.00 85.25 407 TYR A C 1
ATOM 3127 O O . TYR A 1 407 ? -28.528 5.865 4.264 1.00 85.25 407 TYR A O 1
ATOM 3135 N N . THR A 1 408 ? -29.258 8.001 4.191 1.00 82.12 408 THR A N 1
ATOM 3136 C CA . THR A 1 408 ? -28.080 8.652 4.760 1.00 82.12 408 THR A CA 1
ATOM 3137 C C . THR A 1 408 ? -28.558 9.638 5.804 1.00 82.12 408 THR A C 1
ATOM 3139 O O . THR A 1 408 ? -29.450 10.449 5.548 1.00 82.12 408 THR A O 1
ATOM 3142 N N . GLN A 1 409 ? -27.987 9.567 6.998 1.00 77.19 409 GLN A N 1
ATOM 3143 C CA . GLN A 1 409 ? -28.335 10.479 8.074 1.00 77.19 409 GLN A CA 1
ATOM 3144 C C . GLN A 1 409 ? -27.260 11.553 8.170 1.00 77.19 409 GLN A C 1
ATOM 3146 O O . GLN A 1 409 ? -26.073 11.241 8.219 1.00 77.19 409 GLN A O 1
ATOM 3151 N N . VAL A 1 410 ? -27.678 12.814 8.122 1.00 75.69 410 VAL A N 1
ATOM 3152 C CA . VAL A 1 410 ? -26.771 13.960 8.164 1.00 75.69 410 VAL A CA 1
ATOM 3153 C C . VAL A 1 410 ? -27.346 14.982 9.131 1.00 75.69 410 VAL A C 1
ATOM 3155 O O . VAL A 1 410 ? -28.538 15.304 9.092 1.00 75.69 410 VAL A O 1
ATOM 3158 N N . GLN A 1 411 ? -26.497 15.505 10.006 1.00 70.50 411 GLN A N 1
ATOM 3159 C CA . GLN A 1 411 ? -26.841 16.632 10.854 1.00 70.50 411 GLN A CA 1
ATOM 3160 C C . GLN A 1 411 ? -26.716 17.914 10.027 1.00 70.50 411 GLN A C 1
ATOM 3162 O O . GLN A 1 411 ? -25.622 18.367 9.714 1.00 70.50 411 GLN A O 1
ATOM 3167 N N . THR A 1 412 ? -27.848 18.465 9.597 1.00 61.03 412 THR A N 1
ATOM 3168 C CA . THR A 1 412 ? -27.869 19.637 8.706 1.00 61.03 412 THR A CA 1
ATOM 3169 C C . THR A 1 412 ? -28.016 20.970 9.439 1.00 61.03 412 THR A C 1
ATOM 3171 O O . THR A 1 412 ? -28.035 22.007 8.780 1.00 61.03 412 THR A O 1
ATOM 3174 N N . ARG A 1 413 ? -28.194 20.956 10.768 1.00 68.31 413 ARG A N 1
ATOM 3175 C CA . ARG A 1 413 ? -28.483 22.122 11.624 1.00 68.31 413 ARG A CA 1
ATOM 3176 C C . ARG A 1 413 ? -27.812 21.979 13.000 1.00 68.31 413 ARG A C 1
ATOM 3178 O O . ARG A 1 413 ? -27.143 20.977 13.239 1.00 68.31 413 ARG A O 1
ATOM 3185 N N . SER A 1 414 ? -27.959 22.999 13.852 1.00 64.00 414 SER A N 1
ATOM 3186 C CA . SER A 1 414 ? -27.370 23.123 15.196 1.00 64.00 414 SER A CA 1
ATOM 3187 C C . SER A 1 414 ? -27.531 21.870 16.071 1.00 64.00 414 SER A C 1
ATOM 3189 O O . SER A 1 414 ? -28.411 21.044 15.836 1.00 64.00 414 SER A O 1
ATOM 3191 N N . ALA A 1 415 ? -26.694 21.748 17.108 1.00 57.00 415 ALA A N 1
ATOM 3192 C CA . ALA A 1 415 ? -26.631 20.581 17.997 1.00 57.00 415 ALA A CA 1
ATOM 3193 C C . ALA A 1 415 ? -27.966 20.199 18.671 1.00 57.00 415 ALA A C 1
ATOM 3195 O O . ALA A 1 415 ? -28.151 19.034 19.012 1.00 57.00 415 ALA A O 1
ATOM 3196 N N . ASP A 1 416 ? -28.895 21.149 18.806 1.00 67.81 416 ASP A N 1
ATOM 3197 C CA . ASP A 1 416 ? -30.181 20.961 19.486 1.00 67.81 416 ASP A CA 1
ATOM 3198 C C . ASP A 1 416 ? -31.292 20.356 18.596 1.00 67.81 416 ASP A C 1
ATOM 3200 O O . ASP A 1 416 ? -32.369 20.032 19.097 1.00 67.81 416 ASP A O 1
ATOM 3204 N N . GLU A 1 417 ? -31.067 20.177 17.284 1.00 59.00 417 GLU A N 1
ATOM 3205 C CA . GLU A 1 417 ? -32.043 19.560 16.370 1.00 59.00 417 GLU A CA 1
ATOM 3206 C C . GLU A 1 417 ? -31.701 18.089 16.036 1.00 59.00 417 GLU A C 1
ATOM 3208 O O . GLU A 1 417 ? -30.537 17.749 15.798 1.00 59.00 417 GLU A O 1
ATOM 3213 N N . PRO A 1 418 ? -32.705 17.190 15.953 1.00 65.25 418 PRO A N 1
ATOM 3214 C CA . PRO A 1 418 ? -32.476 15.781 15.653 1.00 65.25 418 PRO A CA 1
ATOM 3215 C C . PRO A 1 418 ? -31.936 15.577 14.230 1.00 65.25 418 PRO A C 1
ATOM 3217 O O . PRO A 1 418 ? -32.298 16.276 13.281 1.00 65.25 418 PRO A O 1
ATOM 3220 N N . MET A 1 419 ? -31.090 14.559 14.066 1.00 71.62 419 MET A N 1
ATOM 3221 C CA . MET A 1 419 ? -30.446 14.231 12.793 1.00 71.62 419 MET A CA 1
ATOM 3222 C C . MET A 1 419 ? -31.465 14.029 11.655 1.00 71.62 419 MET A C 1
ATOM 3224 O O . MET A 1 419 ? -32.421 13.257 11.773 1.00 71.62 419 MET A O 1
ATOM 3228 N N . THR A 1 420 ? -31.243 14.694 10.517 1.00 79.69 420 THR A N 1
ATOM 3229 C CA . THR A 1 420 ? -32.133 14.591 9.353 1.00 79.69 420 THR A CA 1
ATOM 3230 C C . THR A 1 420 ? -31.783 13.350 8.536 1.00 79.69 420 THR A C 1
ATOM 3232 O O . THR A 1 420 ? -30.627 13.135 8.171 1.00 79.69 420 THR A O 1
ATOM 3235 N N . THR A 1 421 ? -32.783 12.523 8.220 1.00 81.44 421 THR A N 1
ATOM 3236 C CA . THR A 1 421 ? -32.596 11.342 7.368 1.00 81.44 421 THR A CA 1
ATOM 3237 C C . THR A 1 421 ? -32.959 11.674 5.923 1.00 81.44 421 THR A C 1
ATOM 3239 O O . THR A 1 421 ? -34.090 12.055 5.614 1.00 81.44 421 THR A O 1
ATOM 3242 N N . PHE A 1 422 ? -31.995 11.517 5.024 1.00 84.12 422 PHE A N 1
ATOM 3243 C CA . PHE A 1 422 ? -32.170 11.616 3.581 1.00 84.12 422 PHE A CA 1
ATOM 3244 C C . PHE A 1 422 ? -32.394 10.223 3.016 1.00 84.12 422 PHE A C 1
ATOM 3246 O O . PHE A 1 422 ? -31.601 9.325 3.277 1.00 84.12 422 PHE A O 1
ATOM 3253 N N . VAL A 1 423 ? -33.454 10.041 2.236 1.00 86.19 423 VAL A N 1
ATOM 3254 C CA . VAL A 1 423 ? -33.786 8.762 1.605 1.00 86.19 423 VAL A CA 1
ATOM 3255 C C . VAL A 1 423 ? -33.721 8.925 0.094 1.00 86.19 423 VAL A C 1
ATOM 3257 O O . VAL A 1 423 ? -34.254 9.889 -0.457 1.00 86.19 423 VAL A O 1
ATOM 3260 N N . VAL A 1 424 ? -33.068 7.980 -0.575 1.00 87.12 424 VAL A N 1
ATOM 3261 C CA . VAL A 1 424 ? -32.926 7.901 -2.027 1.00 87.12 424 VAL A CA 1
ATOM 3262 C C . VAL A 1 424 ? -33.491 6.568 -2.497 1.00 87.12 424 VAL A C 1
ATOM 3264 O O . VAL A 1 424 ? -33.109 5.509 -2.016 1.00 87.12 424 VAL A O 1
ATOM 3267 N N . CYS A 1 425 ? -34.409 6.589 -3.454 1.00 86.44 425 CYS A N 1
ATOM 3268 C CA . CYS A 1 425 ? -34.875 5.368 -4.094 1.00 86.44 425 CYS A CA 1
ATOM 3269 C C . CYS A 1 425 ? -33.872 4.927 -5.161 1.00 86.44 425 CYS A C 1
ATOM 3271 O O . CYS A 1 425 ? -33.620 5.670 -6.109 1.00 86.44 425 CYS A O 1
ATOM 3273 N N . ASN A 1 426 ? -33.362 3.700 -5.054 1.00 84.19 426 ASN A N 1
ATOM 3274 C CA . ASN A 1 426 ? -32.367 3.167 -5.990 1.00 84.19 426 ASN A CA 1
ATOM 3275 C C . ASN A 1 426 ? -32.970 2.823 -7.363 1.00 84.19 426 ASN A C 1
ATOM 3277 O O . ASN A 1 426 ? -32.243 2.653 -8.332 1.00 84.19 426 ASN A O 1
ATOM 3281 N N . GLU A 1 427 ? -34.298 2.722 -7.446 1.00 84.75 427 GLU A N 1
ATOM 3282 C CA . GLU A 1 427 ? -35.017 2.291 -8.652 1.00 84.75 427 GLU A CA 1
ATOM 3283 C C . GLU A 1 427 ? -35.369 3.456 -9.580 1.00 84.75 427 GLU A C 1
ATOM 3285 O O . GLU A 1 427 ? -35.295 3.329 -10.794 1.00 84.75 427 GLU A O 1
ATOM 3290 N N . CYS A 1 428 ? -35.792 4.591 -9.017 1.00 85.12 428 CYS A N 1
ATOM 3291 C CA . CYS A 1 428 ? -36.229 5.756 -9.798 1.00 85.12 428 CYS A CA 1
ATOM 3292 C C . CYS A 1 428 ? -35.463 7.042 -9.463 1.00 85.12 428 CYS A C 1
ATOM 3294 O O . CYS A 1 428 ? -35.829 8.115 -9.938 1.00 85.12 428 CYS A O 1
ATOM 3296 N N . GLY A 1 429 ? -34.448 6.962 -8.596 1.00 80.69 429 GLY A N 1
ATOM 3297 C CA . GLY A 1 429 ? -33.609 8.097 -8.206 1.00 80.69 429 GLY A CA 1
ATOM 3298 C C . GLY A 1 429 ? -34.310 9.161 -7.356 1.00 80.69 429 GLY A C 1
ATOM 3299 O O . GLY A 1 429 ? -33.711 10.196 -7.072 1.00 80.69 429 GLY A O 1
ATOM 3300 N N . ASN A 1 430 ? -35.567 8.945 -6.948 1.00 84.62 430 ASN A N 1
ATOM 3301 C CA . ASN A 1 430 ? -36.322 9.912 -6.151 1.00 84.62 430 ASN A CA 1
ATOM 3302 C C . ASN A 1 430 ? -35.660 10.131 -4.786 1.00 84.62 430 ASN A C 1
ATOM 3304 O O . ASN A 1 430 ? -35.342 9.156 -4.109 1.00 84.62 430 ASN A O 1
ATOM 3308 N N . ARG A 1 431 ? -35.499 11.389 -4.366 1.00 85.69 431 ARG A N 1
ATOM 3309 C CA . ARG A 1 431 ? -34.858 11.752 -3.094 1.00 85.69 431 ARG A CA 1
ATOM 3310 C C . ARG A 1 431 ? -35.806 12.576 -2.235 1.00 85.69 431 ARG A C 1
ATOM 3312 O O . ARG A 1 431 ? -36.442 13.492 -2.748 1.00 85.69 431 ARG A O 1
ATOM 3319 N N . TRP A 1 432 ? -35.897 12.272 -0.946 1.00 85.38 432 TRP A N 1
ATOM 3320 C CA . TRP A 1 432 ? -36.717 13.035 -0.003 1.00 85.38 432 TRP A CA 1
ATOM 3321 C C . TRP A 1 432 ? -36.118 13.027 1.403 1.00 85.38 432 TRP A C 1
ATOM 3323 O O . TRP A 1 432 ? -35.237 12.228 1.720 1.00 85.38 432 TRP A O 1
ATOM 3333 N N . LYS A 1 433 ? -36.585 13.953 2.243 1.00 85.38 433 LYS A N 1
ATOM 3334 C CA . LYS A 1 433 ? -36.181 14.073 3.647 1.00 85.38 433 LYS A CA 1
ATOM 3335 C C . LYS A 1 433 ? -37.282 13.506 4.533 1.00 85.38 433 LYS A C 1
ATOM 3337 O O . LYS A 1 433 ? -38.460 13.727 4.263 1.00 85.38 433 LYS A O 1
ATOM 3342 N N . THR A 1 434 ? -36.904 12.806 5.591 1.00 76.38 434 THR A N 1
ATOM 3343 C CA . THR A 1 434 ? -37.827 12.347 6.629 1.00 76.38 434 THR A CA 1
ATOM 3344 C C . THR A 1 434 ? -37.134 12.401 7.980 1.00 76.38 434 THR A C 1
ATOM 3346 O O . THR A 1 434 ? -35.929 12.177 8.089 1.00 76.38 434 THR A O 1
ATOM 3349 N N . LEU A 1 435 ? -37.897 12.683 9.028 1.00 65.19 435 LEU A N 1
ATOM 3350 C CA . LEU A 1 435 ? -37.475 12.337 10.379 1.00 65.19 435 LEU A CA 1
ATOM 3351 C C . LEU A 1 435 ? -37.704 10.833 10.526 1.00 65.19 435 LEU A C 1
ATOM 3353 O O . LEU A 1 435 ? -38.728 10.315 10.069 1.00 65.19 435 LEU A O 1
ATOM 3357 N N . MET A 1 436 ? -36.726 10.106 11.061 1.00 55.62 436 MET A N 1
ATOM 3358 C CA . MET A 1 436 ? -36.893 8.671 11.267 1.00 55.62 436 MET A CA 1
ATOM 3359 C C . MET A 1 436 ? -38.054 8.478 12.255 1.00 55.62 436 MET A C 1
ATOM 3361 O O . MET A 1 436 ? -38.041 9.104 13.318 1.00 55.62 436 MET A O 1
ATOM 3365 N N . PRO A 1 437 ? -39.081 7.669 11.942 1.00 49.62 437 PRO A N 1
ATOM 3366 C CA . PRO A 1 437 ? -40.135 7.411 12.904 1.00 49.62 437 PRO A CA 1
ATOM 3367 C C . PRO A 1 437 ? -39.511 6.637 14.067 1.00 49.62 437 PRO A C 1
ATOM 3369 O O . PRO A 1 437 ? -39.199 5.458 13.941 1.00 49.62 437 PRO A O 1
ATOM 3372 N N . VAL A 1 438 ? -39.341 7.293 15.215 1.00 47.84 438 VAL A N 1
ATOM 3373 C CA . VAL A 1 438 ? -38.889 6.679 16.482 1.00 47.84 438 VAL A CA 1
ATOM 3374 C C . VAL A 1 438 ? -39.941 5.678 17.023 1.00 47.84 438 VAL A C 1
ATOM 3376 O O . VAL A 1 438 ? -39.720 4.935 17.975 1.00 47.84 438 VAL A O 1
ATOM 3379 N N . LEU A 1 439 ? -41.108 5.604 16.378 1.00 44.69 439 LEU A N 1
ATOM 3380 C CA . LEU A 1 439 ? -42.327 4.980 16.888 1.00 44.69 439 LEU A CA 1
ATOM 3381 C C . LEU A 1 439 ? -42.550 3.465 16.660 1.00 44.69 439 LEU A C 1
ATOM 3383 O O . LEU A 1 439 ? -43.345 2.912 17.424 1.00 44.69 439 LEU A O 1
ATOM 3387 N N . PRO A 1 440 ? -41.906 2.716 15.734 1.00 46.31 440 PRO A N 1
ATOM 3388 C CA . PRO A 1 440 ? -42.206 1.287 15.600 1.00 46.31 440 PRO A CA 1
ATOM 3389 C C . PRO A 1 440 ? -41.516 0.425 16.668 1.00 46.31 440 PRO A C 1
ATOM 3391 O O . PRO A 1 440 ? -41.975 -0.686 16.935 1.00 46.31 440 PRO A O 1
ATOM 3394 N N . PHE A 1 441 ? -40.449 0.921 17.306 1.00 44.12 441 PHE A N 1
ATOM 3395 C CA . PHE A 1 441 ? -39.767 0.205 18.390 1.00 44.12 441 PHE A CA 1
ATOM 3396 C C . PHE A 1 441 ? -40.520 0.364 19.717 1.00 44.12 441 PHE A C 1
ATOM 3398 O O . PHE A 1 441 ? -40.800 -0.622 20.394 1.00 44.12 441 PHE A O 1
ATOM 3405 N N . VAL A 1 442 ? -40.959 1.590 20.025 1.00 48.78 442 VAL A N 1
ATOM 3406 C CA . VAL A 1 442 ? -41.727 1.912 21.240 1.00 48.78 442 VAL A CA 1
ATOM 3407 C C . VAL A 1 442 ? -43.113 1.254 21.214 1.00 48.78 442 VAL A C 1
ATOM 3409 O O . VAL A 1 442 ? -43.520 0.646 22.199 1.00 48.78 442 VAL A O 1
ATOM 3412 N N . SER A 1 443 ? -43.803 1.271 20.065 1.00 46.50 443 SER A N 1
ATOM 3413 C CA . SER A 1 443 ? -45.106 0.605 19.889 1.00 46.50 443 SER A CA 1
ATOM 3414 C C . SER A 1 443 ? -45.030 -0.917 20.082 1.00 46.50 443 SER A C 1
ATOM 3416 O O . SER A 1 443 ? -45.872 -1.498 20.773 1.00 46.50 443 SER A O 1
ATOM 3418 N N . LYS A 1 444 ? -43.999 -1.574 19.527 1.00 51.25 444 LYS A N 1
ATOM 3419 C CA . LYS A 1 444 ? -43.792 -3.018 19.718 1.00 51.25 444 LYS A CA 1
ATOM 3420 C C . LYS A 1 444 ? -43.466 -3.357 21.168 1.00 51.25 444 LYS A C 1
ATOM 3422 O O . LYS A 1 444 ? -44.030 -4.320 21.682 1.00 51.25 444 LYS A O 1
ATOM 3427 N N . LEU A 1 445 ? -42.635 -2.551 21.832 1.00 53.25 445 LEU A N 1
ATOM 3428 C CA . LEU A 1 445 ? -42.267 -2.766 23.231 1.00 53.25 445 LEU A CA 1
ATOM 3429 C C . LEU A 1 445 ? -43.476 -2.602 24.166 1.00 53.25 445 LEU A C 1
ATOM 3431 O O . LEU A 1 445 ? -43.718 -3.472 24.998 1.00 53.25 445 LEU A O 1
ATOM 3435 N N . LEU A 1 446 ? -44.296 -1.560 23.973 1.00 56.69 446 LEU A N 1
ATOM 3436 C CA . LEU A 1 446 ? -45.538 -1.338 24.730 1.00 56.69 446 LEU A CA 1
ATOM 3437 C C . LEU A 1 446 ? -46.575 -2.443 24.492 1.00 56.69 446 LEU A C 1
ATOM 3439 O O . LEU A 1 446 ? -47.178 -2.932 25.442 1.00 56.69 446 LEU A O 1
ATOM 3443 N N . SER A 1 447 ? -46.745 -2.900 23.247 1.00 62.66 447 SER A N 1
ATOM 3444 C CA . SER A 1 447 ? -47.611 -4.043 22.917 1.00 62.66 447 SER A CA 1
ATOM 3445 C C . SER A 1 447 ? -47.146 -5.345 23.583 1.00 62.66 447 SER A C 1
ATOM 3447 O O . SER A 1 447 ? -47.959 -6.196 23.957 1.00 62.66 447 SER A O 1
ATOM 3449 N N . GLN A 1 448 ? -45.834 -5.535 23.705 1.00 65.56 448 GLN A N 1
ATOM 3450 C CA . GLN A 1 448 ? -45.245 -6.724 24.311 1.00 65.56 448 GLN A CA 1
ATOM 3451 C C . GLN A 1 448 ? -45.346 -6.674 25.842 1.00 65.56 448 GLN A C 1
ATOM 3453 O O . GLN A 1 448 ? -45.746 -7.668 26.444 1.00 65.56 448 GLN A O 1
ATOM 3458 N N . LEU A 1 449 ? -45.120 -5.502 26.445 1.00 71.25 449 LEU A N 1
ATOM 3459 C CA . LEU A 1 449 ? -45.355 -5.223 27.866 1.00 71.25 449 LEU A CA 1
ATOM 3460 C C . LEU A 1 449 ? -46.824 -5.414 28.257 1.00 71.25 449 LEU A C 1
ATOM 3462 O O . LEU A 1 449 ? -47.104 -6.116 29.224 1.00 71.25 449 LEU A O 1
ATOM 3466 N N . LEU A 1 450 ? -47.771 -4.882 27.477 1.00 70.31 450 LEU A N 1
ATOM 3467 C CA . LEU A 1 450 ? -49.203 -5.017 27.763 1.00 70.31 450 LEU A CA 1
ATOM 3468 C C . LEU A 1 450 ? -49.650 -6.489 27.736 1.00 70.31 450 LEU A C 1
ATOM 3470 O O . LEU A 1 450 ? -50.379 -6.936 28.618 1.00 70.31 450 LEU A O 1
ATOM 3474 N N . ARG A 1 451 ? -49.149 -7.279 26.775 1.00 73.44 451 ARG A N 1
ATOM 3475 C CA . ARG A 1 451 ? -49.400 -8.731 26.716 1.00 73.44 451 ARG A CA 1
ATOM 3476 C C . ARG A 1 451 ? -48.790 -9.484 27.896 1.00 73.44 451 ARG A C 1
ATOM 3478 O O . ARG A 1 451 ? -49.385 -10.454 28.361 1.00 73.44 451 ARG A O 1
ATOM 3485 N N . TYR A 1 452 ? -47.630 -9.050 28.381 1.00 75.44 452 TYR A N 1
ATOM 3486 C CA . TYR A 1 452 ? -46.987 -9.639 29.554 1.00 75.44 452 TYR A CA 1
ATOM 3487 C C . TYR A 1 452 ? -47.777 -9.346 30.837 1.00 75.44 452 TYR A C 1
ATOM 3489 O O . TYR A 1 452 ? -48.038 -10.254 31.621 1.00 75.44 452 TYR A O 1
ATOM 3497 N N . ILE A 1 453 ? -48.246 -8.105 31.002 1.00 77.50 453 ILE A N 1
ATOM 3498 C CA . ILE A 1 453 ? -49.069 -7.678 32.142 1.00 77.50 453 ILE A CA 1
ATOM 3499 C C . ILE A 1 453 ? -50.415 -8.418 32.159 1.00 77.50 453 ILE A C 1
ATOM 3501 O O . ILE A 1 453 ? -50.811 -8.931 33.204 1.00 77.50 453 ILE A O 1
ATOM 3505 N N . LEU A 1 454 ? -51.088 -8.562 31.008 1.00 76.56 454 LEU A N 1
ATOM 3506 C CA . LEU A 1 454 ? -52.334 -9.336 30.916 1.00 76.56 454 LEU A CA 1
ATOM 3507 C C . LEU A 1 454 ? -52.140 -10.819 31.263 1.00 76.56 454 LEU A C 1
ATOM 3509 O O . LEU A 1 454 ? -52.994 -11.399 31.930 1.00 76.56 454 LEU A O 1
ATOM 3513 N N . LYS A 1 455 ? -51.016 -11.435 30.867 1.00 77.56 455 LYS A N 1
ATOM 3514 C CA . LYS A 1 455 ? -50.698 -12.818 31.264 1.00 77.56 455 LYS A CA 1
ATOM 3515 C C . LYS A 1 455 ? -50.490 -12.948 32.772 1.00 77.56 455 LYS A C 1
ATOM 3517 O O . LYS A 1 455 ? -50.995 -13.895 33.363 1.00 77.56 455 LYS A O 1
ATOM 3522 N N . ILE A 1 456 ? -49.794 -1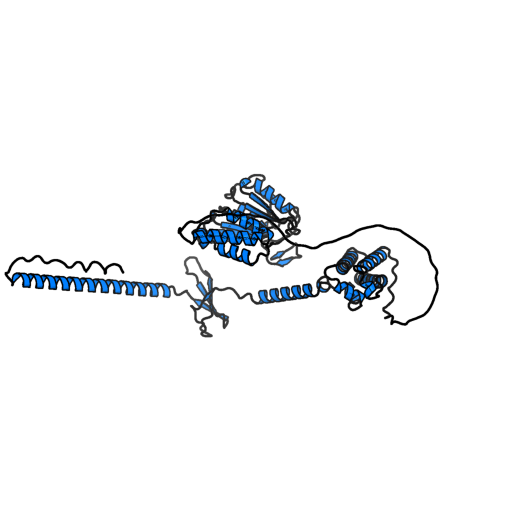1.998 33.397 1.00 77.69 456 ILE A N 1
ATOM 3523 C CA . ILE A 1 456 ? -49.573 -11.993 34.851 1.00 77.69 456 ILE A CA 1
ATOM 3524 C C . ILE A 1 456 ? -50.900 -11.819 35.603 1.00 77.69 456 ILE A C 1
ATOM 3526 O O . ILE A 1 456 ? -51.168 -12.564 36.541 1.00 77.69 456 ILE A O 1
ATOM 3530 N N . LEU A 1 457 ? -51.762 -10.897 35.161 1.00 78.56 457 LEU A N 1
ATOM 3531 C CA . LEU A 1 457 ? -53.100 -10.703 35.734 1.00 78.56 457 LEU A CA 1
ATOM 3532 C C . LEU A 1 457 ? -53.981 -11.951 35.589 1.00 78.56 457 LEU A C 1
ATOM 3534 O O . LEU A 1 457 ? -54.687 -12.307 36.527 1.00 78.56 457 LEU A O 1
ATOM 3538 N N . PHE A 1 458 ? -53.909 -12.646 34.452 1.00 81.19 458 PHE A N 1
ATOM 3539 C CA . PHE A 1 458 ? -54.646 -13.892 34.233 1.00 81.19 458 PHE A CA 1
ATOM 3540 C C . PHE A 1 458 ? -54.158 -15.025 35.148 1.00 81.19 458 PHE A C 1
ATOM 3542 O O . PHE A 1 458 ? -54.971 -15.736 35.734 1.00 81.19 458 PHE A O 1
ATOM 3549 N N . ILE A 1 459 ? -52.840 -15.152 35.339 1.00 79.06 459 ILE A N 1
ATOM 3550 C CA . ILE A 1 459 ? -52.253 -16.117 36.282 1.00 79.06 459 ILE A CA 1
ATOM 3551 C C . ILE A 1 459 ? -52.678 -15.789 37.720 1.00 79.06 459 ILE A C 1
ATOM 3553 O O . ILE A 1 459 ? -53.104 -16.682 38.447 1.00 79.06 459 ILE A O 1
ATOM 3557 N N . LEU A 1 460 ? -52.633 -14.515 38.123 1.00 77.25 460 LEU A N 1
ATOM 3558 C CA . LEU A 1 460 ? -53.096 -14.074 39.444 1.00 77.25 460 LEU A CA 1
ATOM 3559 C C . LEU A 1 460 ? -54.584 -14.370 39.660 1.00 77.25 460 LEU A C 1
ATOM 3561 O O . LEU A 1 460 ? -54.961 -14.826 40.738 1.00 77.25 460 LEU A O 1
ATOM 3565 N N . PHE A 1 461 ? -55.419 -14.166 38.638 1.00 83.81 461 PHE A N 1
ATOM 3566 C CA . PHE A 1 461 ? -56.845 -14.478 38.695 1.00 83.81 461 PHE A CA 1
ATOM 3567 C C . PHE A 1 461 ? -57.096 -15.982 38.858 1.00 83.81 461 PHE A C 1
ATOM 3569 O O . PHE A 1 461 ? -57.892 -16.376 39.707 1.00 83.81 461 PHE A O 1
ATOM 3576 N N . ILE A 1 462 ? -56.369 -16.828 38.119 1.00 81.44 462 ILE A N 1
ATOM 3577 C CA . ILE A 1 462 ? -56.429 -18.289 38.276 1.00 81.44 462 ILE A CA 1
ATOM 3578 C C . ILE A 1 462 ? -55.992 -18.702 39.686 1.00 81.44 462 ILE A C 1
ATOM 3580 O O . ILE A 1 462 ? -56.688 -19.486 40.327 1.00 81.44 462 ILE A O 1
ATOM 3584 N N . CYS A 1 463 ? -54.892 -18.150 40.204 1.00 76.00 463 CYS A N 1
ATOM 3585 C CA . CYS A 1 463 ? -54.427 -18.440 41.562 1.00 76.00 463 CYS A CA 1
ATOM 3586 C C . CYS A 1 463 ? -55.466 -18.048 42.623 1.00 76.00 463 CYS A C 1
ATOM 3588 O O . CYS A 1 463 ? -55.739 -18.832 43.528 1.00 76.00 463 CYS A O 1
ATOM 3590 N N . LEU A 1 464 ? -56.092 -16.874 42.497 1.00 78.31 464 LEU A N 1
ATOM 3591 C CA . LEU A 1 464 ? -57.181 -16.435 43.377 1.00 78.31 464 LEU A CA 1
ATOM 3592 C C . LEU A 1 464 ? -58.389 -17.373 43.307 1.00 78.31 464 LEU A C 1
ATOM 3594 O O . LEU A 1 464 ? -58.953 -17.717 44.345 1.00 78.31 464 LEU A O 1
ATOM 3598 N N . PHE A 1 465 ? -58.756 -17.824 42.107 1.00 82.88 465 PHE A N 1
ATOM 3599 C CA . PHE A 1 465 ? -59.877 -18.738 41.905 1.00 82.88 465 PHE A CA 1
ATOM 3600 C C . PHE A 1 465 ? -59.605 -20.121 42.510 1.00 82.88 465 PHE A C 1
ATOM 3602 O O . PHE A 1 465 ? -60.463 -20.673 43.195 1.00 82.88 465 PHE A O 1
ATOM 3609 N N . ILE A 1 466 ? -58.389 -20.650 42.336 1.00 78.88 466 ILE A N 1
ATOM 3610 C CA . ILE A 1 466 ? -57.945 -21.908 42.954 1.00 78.88 466 ILE A CA 1
ATOM 3611 C C . ILE A 1 466 ? -57.934 -21.780 44.482 1.00 78.88 466 ILE A C 1
ATOM 3613 O O . ILE A 1 466 ? -58.440 -22.667 45.168 1.00 78.88 466 ILE A O 1
ATOM 3617 N N . CYS A 1 467 ? -57.425 -20.672 45.030 1.00 75.56 467 CYS A N 1
ATOM 3618 C CA . CYS A 1 467 ? -57.439 -20.418 46.472 1.00 75.56 467 CYS A CA 1
ATOM 3619 C C . CYS A 1 467 ? -58.865 -20.355 47.036 1.00 75.56 467 CYS A C 1
ATOM 3621 O O . CYS A 1 467 ? -59.133 -20.953 48.077 1.00 75.56 467 CYS A O 1
ATOM 3623 N N . LEU A 1 468 ? -59.795 -19.684 46.346 1.00 77.81 468 LEU A N 1
ATOM 3624 C CA . LEU A 1 468 ? -61.205 -19.643 46.743 1.00 77.81 468 LEU A CA 1
ATOM 3625 C C . LEU A 1 468 ? -61.852 -21.029 46.685 1.00 77.81 468 LEU A C 1
ATOM 3627 O O . LEU A 1 468 ? -62.572 -21.409 47.607 1.00 77.81 468 LEU A O 1
ATOM 3631 N N . PHE A 1 469 ? -61.574 -21.796 45.632 1.00 79.81 469 PHE A N 1
ATOM 3632 C CA . PHE A 1 469 ? -62.113 -23.140 45.465 1.00 79.81 469 PHE A CA 1
ATOM 3633 C C . PHE A 1 469 ? -61.604 -24.090 46.553 1.00 79.81 469 PHE A C 1
ATOM 3635 O O . PHE A 1 469 ? -62.395 -24.806 47.163 1.00 79.81 469 PHE A O 1
ATOM 3642 N N . LEU A 1 470 ? -60.306 -24.039 46.870 1.00 75.81 470 LEU A N 1
ATOM 3643 C CA . LEU A 1 470 ? -59.720 -24.786 47.981 1.00 75.81 470 LEU A CA 1
ATOM 3644 C C . LEU A 1 470 ? -60.320 -24.356 49.322 1.00 75.81 470 LEU A C 1
ATOM 3646 O O . LEU A 1 470 ? -60.666 -25.212 50.129 1.00 75.81 470 LEU A O 1
ATOM 3650 N N . PHE A 1 471 ? -60.507 -23.057 49.558 1.00 77.12 471 PHE A N 1
ATOM 3651 C CA . PHE A 1 471 ? -61.106 -22.559 50.797 1.00 77.12 471 PHE A CA 1
ATOM 3652 C C . PHE A 1 471 ? -62.550 -23.049 50.980 1.00 77.12 471 PHE A C 1
ATOM 3654 O O . PHE A 1 471 ? -62.919 -23.506 52.063 1.00 77.12 471 PHE A O 1
ATOM 3661 N N . ILE A 1 472 ? -63.358 -23.018 49.915 1.00 76.88 472 ILE A N 1
ATOM 3662 C CA . ILE A 1 472 ? -64.725 -23.557 49.920 1.00 76.88 472 ILE A CA 1
ATOM 3663 C C . ILE A 1 472 ? -64.697 -25.074 50.141 1.00 76.88 472 ILE A C 1
ATOM 3665 O O . ILE A 1 472 ? -65.424 -25.570 50.999 1.00 76.88 472 ILE A O 1
ATOM 3669 N N . TYR A 1 473 ? -63.826 -25.799 49.436 1.00 75.50 473 TYR A N 1
ATOM 3670 C CA . TYR A 1 473 ? -63.666 -27.246 49.580 1.00 75.50 473 TYR A CA 1
ATOM 3671 C C . TYR A 1 473 ? -63.297 -27.643 51.017 1.00 75.50 473 TYR A C 1
ATOM 3673 O O . TYR A 1 473 ? -63.969 -28.480 51.615 1.00 75.50 473 TYR A O 1
ATOM 3681 N N . PHE A 1 474 ? -62.304 -26.986 51.625 1.00 71.00 474 PHE A N 1
ATOM 3682 C CA . PHE A 1 474 ? -61.920 -27.236 53.016 1.00 71.00 474 PHE A CA 1
ATOM 3683 C C . PHE A 1 474 ? -63.042 -26.907 54.001 1.00 71.00 474 PHE A C 1
ATOM 3685 O O . PHE A 1 474 ? -63.224 -27.635 54.976 1.00 71.00 474 PHE A O 1
ATOM 3692 N N . ARG A 1 475 ? -63.829 -25.856 53.749 1.00 72.62 475 ARG A N 1
ATOM 3693 C CA . ARG A 1 475 ? -64.957 -25.488 54.611 1.00 72.62 475 ARG A CA 1
ATOM 3694 C C . ARG A 1 475 ? -66.104 -26.499 54.521 1.00 72.62 475 ARG A C 1
ATOM 3696 O O . ARG A 1 475 ? -66.684 -26.837 55.548 1.00 72.62 475 ARG A O 1
ATOM 3703 N N . VAL A 1 476 ? -66.389 -27.021 53.327 1.00 69.38 476 VAL A N 1
ATOM 3704 C CA . VAL A 1 476 ? -67.380 -28.089 53.109 1.00 69.38 476 VAL A CA 1
ATOM 3705 C C . VAL A 1 476 ? -66.907 -29.405 53.732 1.00 69.38 476 VAL A C 1
ATOM 3707 O O . VAL A 1 476 ? -67.679 -30.045 54.441 1.00 69.38 476 VAL A O 1
ATOM 3710 N N . CYS A 1 477 ? -65.634 -29.778 53.568 1.00 61.47 477 CYS A N 1
ATOM 3711 C CA . CYS A 1 477 ? -65.060 -30.956 54.223 1.00 61.47 477 CYS A CA 1
ATOM 3712 C C . CYS A 1 477 ? -65.051 -30.832 55.754 1.00 61.47 477 CYS A C 1
ATOM 3714 O O . CYS A 1 477 ? -65.362 -31.802 56.438 1.00 61.47 477 CYS A O 1
ATOM 3716 N N . ALA A 1 478 ? -64.748 -29.653 56.308 1.00 61.72 478 ALA A N 1
ATOM 3717 C CA . ALA A 1 478 ? -64.811 -29.413 57.750 1.00 61.72 478 ALA A CA 1
ATOM 3718 C C . ALA A 1 478 ? -66.248 -29.516 58.289 1.00 61.72 478 ALA A C 1
ATOM 3720 O O . ALA A 1 478 ? -66.462 -30.065 59.367 1.00 61.72 478 ALA A O 1
ATOM 3721 N N . HIS A 1 479 ? -67.237 -29.047 57.522 1.00 59.28 479 HIS A N 1
ATOM 3722 C CA . HIS A 1 479 ? -68.648 -29.144 57.891 1.00 59.28 479 HIS A CA 1
ATOM 3723 C C . HIS A 1 479 ? -69.187 -30.582 57.784 1.00 59.28 479 HIS A C 1
ATOM 3725 O O . HIS A 1 479 ? -69.961 -31.003 58.638 1.00 59.28 479 HIS A O 1
ATOM 3731 N N . ALA A 1 480 ? -68.741 -31.353 56.786 1.00 56.81 480 ALA A N 1
ATOM 3732 C CA . ALA A 1 480 ? -69.066 -32.775 56.648 1.00 56.81 480 ALA A CA 1
ATOM 3733 C C . ALA A 1 480 ? -68.431 -33.627 57.766 1.00 56.81 480 ALA A C 1
ATOM 3735 O O . ALA A 1 480 ? -69.070 -34.528 58.304 1.00 56.81 480 ALA A O 1
ATOM 3736 N N . CYS A 1 481 ? -67.205 -33.288 58.180 1.00 52.94 481 CYS A N 1
ATOM 3737 C CA . CYS A 1 481 ? -66.511 -33.940 59.293 1.00 52.94 481 CYS A CA 1
ATOM 3738 C C . CYS A 1 481 ? -67.161 -33.622 60.658 1.00 52.94 481 CYS A C 1
ATOM 3740 O O . CYS A 1 481 ? -67.111 -34.435 61.574 1.00 52.94 481 CYS A O 1
ATOM 3742 N N . ALA A 1 482 ? -67.819 -32.463 60.795 1.00 53.56 482 ALA A N 1
ATOM 3743 C CA . ALA A 1 482 ? -68.563 -32.093 62.001 1.00 53.56 482 ALA A CA 1
ATOM 3744 C C . ALA A 1 482 ? -69.952 -32.761 62.104 1.00 53.56 482 ALA A C 1
ATOM 3746 O O . ALA A 1 482 ? -70.485 -32.874 63.206 1.00 53.56 482 ALA A O 1
ATOM 3747 N N . SER A 1 483 ? -70.542 -33.210 60.986 1.00 49.31 483 SER A N 1
ATOM 3748 C CA . SER A 1 483 ? -71.853 -33.883 60.967 1.00 49.31 483 SER A CA 1
ATOM 3749 C C . SER A 1 483 ? -71.793 -35.403 61.154 1.00 49.31 483 SER A C 1
ATOM 3751 O O . SER A 1 483 ? -72.806 -36.008 61.501 1.00 49.31 483 SER A O 1
ATOM 3753 N N . GLU A 1 484 ? -70.630 -36.031 60.970 1.00 45.12 484 GLU A N 1
ATOM 3754 C CA . GLU A 1 484 ? -70.436 -37.463 61.219 1.00 45.12 484 GLU A CA 1
ATOM 3755 C C . GLU A 1 484 ? -69.610 -37.682 62.490 1.00 45.12 484 GLU A C 1
ATOM 3757 O O . GLU A 1 484 ? -68.388 -37.801 62.477 1.00 45.12 484 GLU A O 1
ATOM 3762 N N . GLY A 1 485 ? -70.296 -37.774 63.629 1.00 49.75 485 GLY A N 1
ATOM 3763 C CA . GLY A 1 485 ? -69.702 -38.333 64.836 1.00 49.75 485 GLY A CA 1
ATOM 3764 C C . GLY A 1 485 ? -69.402 -39.820 64.636 1.00 49.75 485 GLY A C 1
ATOM 3765 O O . GLY A 1 485 ? -70.292 -40.647 64.837 1.00 49.75 485 GLY A O 1
ATOM 3766 N N . ARG A 1 486 ? -68.169 -40.170 64.239 1.00 40.94 486 ARG A N 1
ATOM 3767 C CA . ARG A 1 486 ? -67.575 -41.499 64.474 1.00 40.94 486 ARG A CA 1
ATOM 3768 C C . ARG A 1 486 ? -66.062 -41.552 64.197 1.00 40.94 486 ARG A C 1
ATOM 3770 O O . ARG A 1 486 ? -65.602 -41.261 63.105 1.00 40.94 486 ARG A O 1
ATOM 3777 N N . GLU A 1 487 ? -65.346 -41.966 65.242 1.00 41.41 487 GLU A N 1
ATOM 3778 C CA . GLU A 1 487 ? -64.021 -42.604 65.326 1.00 41.41 487 GLU A CA 1
ATOM 3779 C C . GLU A 1 487 ? -62.886 -42.238 64.349 1.00 41.41 487 GLU A C 1
ATOM 3781 O O . GLU A 1 487 ? -62.877 -42.513 63.152 1.00 41.41 487 GLU A O 1
ATOM 3786 N N . THR A 1 488 ? -61.806 -41.777 64.977 1.00 47.09 488 THR A N 1
ATOM 3787 C CA . THR A 1 488 ? -60.422 -41.729 64.506 1.00 47.09 488 THR A CA 1
ATOM 3788 C C . THR A 1 488 ? -59.988 -42.971 63.709 1.00 47.09 488 THR A C 1
ATOM 3790 O O . THR A 1 488 ? -59.647 -44.014 64.265 1.00 47.09 488 THR A O 1
ATOM 3793 N N . ARG A 1 489 ? -59.828 -42.823 62.387 1.00 41.22 489 ARG A N 1
ATOM 3794 C CA . ARG A 1 489 ? -58.917 -43.666 61.594 1.00 41.22 489 ARG A CA 1
ATOM 3795 C C . ARG A 1 489 ? -57.891 -42.811 60.863 1.00 41.22 489 ARG A C 1
ATOM 3797 O O . ARG A 1 489 ? -58.228 -41.914 60.098 1.00 41.22 489 ARG A O 1
ATOM 3804 N N . ARG A 1 490 ? -56.614 -43.122 61.113 1.00 44.94 490 ARG A N 1
ATOM 3805 C CA . ARG A 1 490 ? -55.438 -42.569 60.427 1.00 44.94 490 ARG A CA 1
ATOM 3806 C C . ARG A 1 490 ? -55.629 -42.628 58.910 1.00 44.94 490 ARG A C 1
ATOM 3808 O O . ARG A 1 490 ? -55.644 -43.716 58.337 1.00 44.94 490 ARG A O 1
ATOM 3815 N N . ILE A 1 491 ? -55.682 -41.469 58.263 1.00 38.72 491 ILE A N 1
ATOM 3816 C CA . ILE A 1 491 ? -55.589 -41.367 56.807 1.00 38.72 491 ILE A CA 1
ATOM 3817 C C . ILE A 1 491 ? -54.103 -41.450 56.432 1.00 38.72 491 ILE A C 1
ATOM 3819 O O . ILE A 1 491 ? -53.314 -40.556 56.730 1.00 38.72 491 ILE A O 1
ATOM 3823 N N . ARG A 1 492 ? -53.711 -42.565 55.807 1.00 40.91 492 ARG A N 1
ATOM 3824 C CA . ARG A 1 492 ? -52.426 -42.726 55.109 1.00 40.91 492 ARG A CA 1
ATOM 3825 C C . ARG A 1 492 ? -52.494 -41.911 53.816 1.00 40.91 492 ARG A C 1
ATOM 3827 O O . ARG A 1 492 ? -53.328 -42.200 52.964 1.00 40.91 492 ARG A O 1
ATOM 3834 N N . ILE A 1 493 ? -51.614 -40.926 53.665 1.00 40.66 493 ILE A N 1
ATOM 3835 C CA . ILE A 1 493 ? -51.437 -40.178 52.414 1.00 40.66 493 ILE A CA 1
ATOM 3836 C C . ILE A 1 493 ? -50.728 -41.100 51.402 1.00 40.66 493 ILE A C 1
ATOM 3838 O O . ILE A 1 493 ? -49.646 -41.599 51.721 1.00 40.66 493 ILE A O 1
ATOM 3842 N N . PRO A 1 494 ? -51.281 -41.354 50.201 1.00 37.75 494 PRO A N 1
ATOM 3843 C CA . PRO A 1 494 ? -50.564 -42.064 49.148 1.00 37.75 494 PRO A CA 1
ATOM 3844 C C . PRO A 1 494 ? -49.452 -41.174 48.580 1.00 37.75 494 PRO A C 1
ATOM 3846 O O . PRO A 1 494 ? -49.689 -40.060 48.116 1.00 37.75 494 PRO A O 1
ATOM 3849 N N . SER A 1 495 ? -48.226 -41.681 48.593 1.00 44.38 495 SER A N 1
ATOM 3850 C CA . SER A 1 495 ? -46.992 -41.047 48.122 1.00 44.38 495 SER A CA 1
ATOM 3851 C C . SER A 1 495 ? -46.893 -40.975 46.588 1.00 44.38 495 SER A C 1
ATOM 3853 O O . SER A 1 495 ? -45.978 -41.535 45.988 1.00 44.38 495 SER A O 1
ATOM 3855 N N . ARG A 1 496 ? -47.833 -40.284 45.923 1.00 42.66 496 ARG A N 1
ATOM 3856 C CA . ARG A 1 496 ? -47.828 -40.156 44.449 1.00 42.66 496 ARG A CA 1
ATOM 3857 C C . ARG A 1 496 ? -48.059 -38.755 43.868 1.00 42.66 496 ARG A C 1
ATOM 3859 O O . ARG A 1 496 ? -48.364 -38.646 42.690 1.00 42.66 496 ARG A O 1
ATOM 3866 N N . LEU A 1 497 ? -47.845 -37.692 44.643 1.00 38.78 497 LEU A N 1
ATOM 3867 C CA . LEU A 1 497 ? -47.980 -36.296 44.180 1.00 38.78 497 LEU A CA 1
ATOM 3868 C C . LEU A 1 497 ? -46.706 -35.458 44.406 1.00 38.78 497 LEU A C 1
ATOM 3870 O O . LEU A 1 497 ? -46.772 -34.295 44.783 1.00 38.78 497 LEU A O 1
ATOM 3874 N N . TYR A 1 498 ? -45.531 -36.054 44.178 1.00 37.25 498 TYR A N 1
ATOM 3875 C CA . TYR A 1 498 ? -44.230 -35.360 44.241 1.00 37.25 498 TYR A CA 1
ATOM 3876 C C . TYR A 1 498 ? -43.495 -35.313 42.891 1.00 37.25 498 TYR A C 1
ATOM 3878 O O . TYR A 1 498 ? -42.274 -35.180 42.847 1.00 37.25 498 TYR A O 1
ATOM 3886 N N . ALA A 1 499 ? -44.221 -35.438 41.779 1.00 44.62 499 ALA A N 1
ATOM 3887 C CA . ALA A 1 499 ? -43.628 -35.452 40.446 1.00 44.62 499 ALA A CA 1
ATOM 3888 C C . ALA A 1 499 ? -44.533 -34.759 39.422 1.00 44.62 499 ALA A C 1
ATOM 3890 O O . ALA A 1 499 ? -45.046 -35.419 38.537 1.00 44.62 499 ALA A O 1
ATOM 3891 N N . GLU A 1 500 ? -44.756 -33.451 39.575 1.00 43.25 500 GLU A N 1
ATOM 3892 C CA . GLU A 1 500 ? -45.189 -32.557 38.481 1.00 43.25 500 GLU A CA 1
ATOM 3893 C C . GLU A 1 500 ? -45.112 -31.087 38.939 1.00 43.25 500 GLU A C 1
ATOM 3895 O O . GLU A 1 500 ? -46.078 -30.340 38.956 1.00 43.25 500 GLU A O 1
ATOM 3900 N N . CYS A 1 501 ? -43.924 -30.681 39.393 1.00 34.00 501 CYS A N 1
ATOM 3901 C CA . CYS A 1 501 ? -43.551 -29.272 39.580 1.00 34.00 501 CYS A CA 1
ATOM 3902 C C . CYS A 1 501 ? -42.041 -29.117 39.324 1.00 34.00 501 CYS A C 1
ATOM 3904 O O . CYS A 1 501 ? -41.282 -28.624 40.153 1.00 34.00 501 CYS A O 1
ATOM 3906 N N . LYS A 1 502 ? -41.597 -29.632 38.175 1.00 38.78 502 LYS A N 1
ATOM 3907 C CA . LYS A 1 502 ? -40.363 -29.246 37.480 1.00 38.78 502 LYS A CA 1
ATOM 3908 C C . LYS A 1 502 ? -40.623 -29.433 35.987 1.00 38.78 502 LYS A C 1
ATOM 3910 O O . LYS A 1 502 ? -40.546 -30.551 35.487 1.00 38.78 502 LYS A O 1
ATOM 3915 N N . GLY A 1 503 ? -40.980 -28.336 35.333 1.00 34.44 503 GLY A N 1
ATOM 3916 C CA . GLY A 1 503 ? -41.205 -28.202 33.898 1.00 34.44 503 GLY A CA 1
ATOM 3917 C C . GLY A 1 503 ? -41.312 -26.730 33.573 1.00 34.44 503 GLY A C 1
ATOM 3918 O O . GLY A 1 503 ? -42.388 -26.174 33.879 1.00 34.44 503 GLY A O 1
#

Organism: Canis lupus familiaris (NCBI:txid9615)

Nearest PDB structures (foldseek):
  1fj2-assembly1_A  TM=9.919E-01  e=8.157E-25  Homo sapiens
  6qgo-assembly1_B  TM=9.924E-01  e=4.505E-24  Homo sapiens
  8a40-assembly1_U  TM=7.847E-01  e=3.471E-25  Homo sapiens
  9egy-assembly1_S  TM=7.594E-01  e=5.658E-24  Homo sapiens
  6o9l-assembly1_U  TM=7.855E-01  e=1.059E-23  Homo sapiens

Solvent-accessible surface area (backbone atoms only — not comparable to full-atom values): 30004 Å² total; per-residue (Å²): 79,55,23,58,62,62,78,50,45,74,42,98,63,73,49,48,43,67,52,86,50,96,83,41,68,73,41,61,70,37,47,53,54,42,28,50,55,52,50,52,51,53,53,49,43,38,73,75,69,44,58,49,61,73,39,66,40,59,26,56,33,72,45,7,17,44,29,50,46,32,53,67,69,37,85,61,42,46,45,28,36,38,29,28,52,36,42,55,65,67,62,83,80,49,70,86,46,62,54,93,45,69,40,31,76,37,36,33,43,35,39,37,24,66,50,11,80,73,58,43,44,65,48,37,52,53,29,53,56,51,46,43,40,29,30,46,48,92,36,54,45,79,47,77,39,84,84,28,43,81,72,85,66,82,60,76,61,49,43,57,52,50,55,55,56,68,73,49,90,81,47,67,68,56,44,67,74,66,43,51,65,58,54,43,53,50,48,40,72,70,46,89,48,67,66,47,31,50,52,35,50,50,52,53,54,57,54,48,55,66,71,52,70,98,74,80,91,86,85,86,84,89,80,90,83,85,91,84,94,88,79,89,86,87,83,90,84,83,89,82,83,90,85,88,83,90,85,81,90,86,88,85,86,89,81,89,78,93,73,86,79,80,85,68,83,76,57,79,85,78,88,51,69,68,59,52,51,52,23,54,52,35,18,58,22,50,53,53,86,53,53,32,69,81,69,71,41,63,41,61,50,49,18,34,39,26,47,48,39,42,36,70,75,63,74,51,88,46,70,70,43,54,51,51,53,52,52,51,33,53,56,42,55,32,82,91,36,57,64,58,42,50,34,43,58,69,53,79,42,45,43,59,55,62,48,66,56,49,79,69,76,65,46,46,72,68,58,42,50,52,50,52,49,50,52,51,49,52,52,52,54,66,74,59,69,69,84,86,53,54,77,40,73,88,48,66,34,89,84,82,68,46,35,63,22,25,40,48,78,45,74,87,66,62,93,92,58,82,61,41,29,38,38,35,25,77,83,78,67,51,71,51,78,45,73,76,78,76,54,69,62,55,53,50,50,52,56,51,50,53,55,50,51,52,50,51,53,51,52,51,51,51,52,53,52,51,51,50,51,50,52,52,50,54,52,51,52,53,52,54,59,71,72,53,90,72,81,96,70,90,80,81,80,80,96,76,85,88,82,88,89,83,130

InterPro domains:
  IPR001222 Zinc finger, TFIIS-type [PF01096] (395-433)
  IPR001222 Zinc finger, TFIIS-type [PS00466] (397-432)
  IPR001222 Zinc finger, TFIIS-type [PS51133] (393-433)
  IPR001222 Zinc finger, TFIIS-type [SM00440] (395-434)
  IPR003140 Phospholipase/carboxylesterase/thioesterase [PF02230] (2-155)
  IPR003617 Transcription elongation factor, TFIIS/CRSP70, N-terminal, sub-type [SM00509] (138-213)
  IPR003618 Transcription elongation factor S-II, central domain [PF07500] (270-382)
  IPR003618 Transcription elongation factor S-II, central domain [PS51321] (274-390)
  IPR003618 Transcription elongation factor S-II, central domain [SM00510] (272-373)
  IPR006289 Transcription elongation factor, TFIIS [TIGR01385] (143-433)
  IPR017923 Transcription factor IIS, N-terminal [PF08711] (160-210)
  IPR01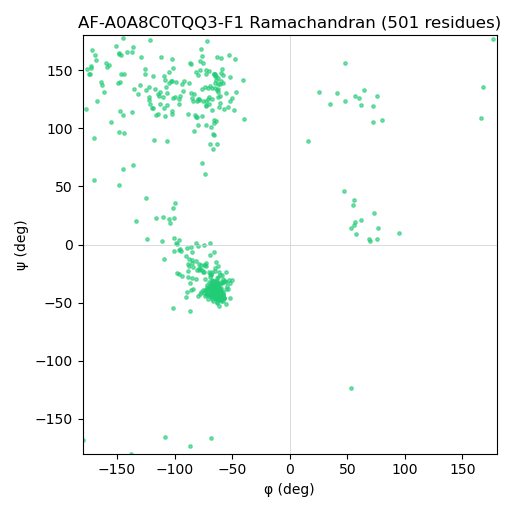7923 Transcription factor IIS, N-terminal [PS51319] (129-214)
  IPR029058 Alpha/Beta hydrolase fold [G3DSA:3.40.50.1820] (1-169)
  IPR029058 Alpha/Beta hydrolase fold [SSF53474] (2-155)
  IPR035441 TFIIS/LEDGF domain superfamily [SSF47676] (151-225)
  IPR036575 Transcription elongation factor S-II, central domain superfamily [G3DSA:1.10.472.30] (247-363)
  IPR036575 Transcription elongation factor S-II, central domain superfamily [SSF46942] (258-366)